Protein AF-0000000068520105 (afdb_homodimer)

Sequence (766 aa):
MANDGDANRNVAIIFGVTGLVGRELARRLLLEPSSSNWKVYGIARNIVLDESLPNYPSYHFISCNLLNPLETQKKLSCLHDVTHVFWVTWASQFPLETQESCEINKVMMSNALSSLFPNAKNLKHVSLQTGTKHYISLQGPFDNTNNNKKFYYYHEEFPRICKCFNFYYTLEDLLMEKLNGTKVSWSVHRPGLLLGSSIRSFYNFMGSLCVYGAICKHLNLPFVFGGTKKCWEENYIDGSDARLVADQHIWAATKCEGFFTNGGEAFNSINGFSFTWKEMWPIIGKKLGVYVPQEMFVENFLFSRAMAEKQHVWEEIVMENGLVQTSIDNLANWEFLDALFRFPLKLLGSRDKVDRLGFGARYKTLNSILYWIDCMRDEKLIPMANDGDANRNVAIIFGVTGLVGRELARRLLLEPSSSNWKVYGIARNIVLDESLPNYPSYHFISCNLLNPLETQKKLSCLHDVTHVFWVTWASQFPLETQESCEINKVMMSNALSSLFPNAKNLKHVSLQTGTKHYISLQGPFDNTNNNKKFYYYHEEFPRICKCFNFYYTLEDLLMEKLNGTKVSWSVHRPGLLLGSSIRSFYNFMGSLCVYGAICKHLNLPFVFGGTKKCWEENYIDGSDARLVADQHIWAATKCEGFFTNGGEAFNSINGFSFTWKEMWPIIGKKLGVYVPQEMFVENFLFSRAMAEKQHVWEEIVMENGLVQTSIDNLANWEFLDALFRFPLKLLGSRDKVDRLGFGARYKTLNSILYWIDCMRDEKLIP

Solvent-accessible surface area (backbone atoms only — not comparable to full-atom values): 41203 Å² total; per-residue (Å²): 127,83,70,73,82,65,75,80,44,48,19,38,36,29,38,25,25,58,23,42,39,20,40,39,36,54,48,50,43,64,66,39,70,98,29,79,47,44,35,38,38,33,30,31,64,63,84,65,80,70,66,74,60,72,74,34,88,48,48,42,78,42,72,44,53,42,78,38,55,69,60,25,33,66,67,35,43,72,45,50,67,38,22,34,39,37,40,51,60,78,62,92,40,86,65,63,64,29,66,65,26,26,49,53,37,38,48,28,51,48,32,47,50,67,24,26,55,85,35,19,78,60,46,49,28,40,35,37,52,62,30,53,64,58,69,56,69,90,83,47,84,70,61,56,63,84,45,82,66,67,93,69,55,47,48,78,80,61,67,72,61,82,96,57,49,46,38,56,57,47,47,53,51,49,50,50,59,72,42,59,96,52,88,45,28,39,37,36,35,23,31,47,50,58,38,43,64,44,68,68,31,76,85,30,50,46,36,26,52,50,51,52,37,49,52,21,40,75,69,70,37,69,51,61,48,39,30,38,72,61,46,34,69,33,67,35,64,33,38,11,41,19,62,54,45,25,50,49,52,51,44,55,65,71,70,35,71,88,68,42,54,96,47,30,49,68,40,57,30,52,27,63,48,64,56,31,49,61,75,41,48,62,59,52,28,56,73,65,66,26,53,58,49,90,74,32,73,37,71,88,45,45,50,49,65,73,54,51,89,40,60,66,58,49,52,50,52,32,62,75,61,68,32,57,93,66,61,63,76,40,32,33,37,40,62,55,50,39,47,62,31,48,54,89,62,73,51,39,67,36,52,57,69,49,39,28,73,61,58,76,81,68,44,56,54,66,58,46,52,55,50,40,52,52,49,31,35,75,67,23,69,43,128,126,82,70,73,82,62,75,79,46,50,18,38,35,30,39,25,26,58,22,42,40,21,40,39,37,54,47,50,42,66,65,38,70,98,29,78,49,43,36,35,38,32,30,30,64,63,84,65,80,69,66,75,59,72,73,37,88,48,48,42,79,43,74,45,55,43,80,38,55,67,60,25,33,66,66,35,43,72,46,49,68,37,22,33,40,37,40,50,60,79,62,92,42,86,66,63,65,29,67,66,26,27,49,53,36,40,48,26,50,48,31,45,49,67,23,26,54,85,35,19,78,62,45,47,27,40,34,38,53,60,32,53,64,58,70,56,72,91,82,45,86,70,63,57,65,83,44,81,63,67,94,68,54,48,47,78,81,61,67,73,62,83,96,58,49,47,39,56,57,46,47,52,52,49,51,51,59,72,41,57,96,54,88,45,28,39,36,36,36,22,30,47,49,58,40,44,65,46,68,68,30,74,87,30,52,44,36,25,53,51,51,52,38,50,52,22,42,76,69,70,38,70,52,60,47,40,30,38,70,60,48,35,70,33,65,35,64,33,38,11,42,19,62,52,45,23,50,48,52,53,43,55,66,71,70,36,72,88,69,43,55,97,48,30,48,68,39,58,32,53,27,66,46,67,58,30,50,62,76,42,47,61,58,51,27,57,72,65,67,26,52,60,51,92,75,32,73,38,71,86,45,45,49,50,65,73,56,50,89,38,59,64,58,49,51,50,51,32,61,77,63,68,31,57,93,65,61,62,76,39,32,33,40,39,62,55,50,40,48,60,30,48,57,89,62,74,52,39,66,34,51,56,70,50,38,28,74,64,58,76,81,67,42,56,54,64,58,47,52,56,50,40,52,51,50,33,35,75,67,24,69,44,126

Foldseek 3Di:
DPPPVLLPAAEEEEEPLQDFLNVLLLCCCQPPPVNVGYAYEYEEQDDDPPPPNVVGPSYHYDHADLLDLVRLLVGQLPDQAHAEYHYDDADDDPPQWDPVRQVSRLSSVCSNCVNHVVRHPNHAEYEAEDALCQQDDPVDVPCCVVVPDDDDAAEQPRDGDPPIRHNVVSVVVSVCVSCPPHLHAYEYEHEKAEAGDHLADQLHPLLALLLLLQLCALVVHAQADEAAPPLQPFQQIFYAYSNQRSVVRVCQRPPCCVPDDPRYYYAYRGQPDTDGCNVLVVVLSVLSVHHHDPNRYDHPDAQCVVCPPCQVVVVVQCVVQVADDDGSSSRHDRVSSHCVRHPPGRSHHDRVVVVVSPSDDHDDNSVSSSVNSVVCVVNRVHD/DPPPVLLVAAEEEEEPLQDFLNVLLLCCCQPPPVNVGYAYEYEEQDDDPPPPRVVGPSYHYDHADLLDLVRLLVGQLPDQAHAEYHYDDADDDPPQWDPVRLVSRLSSVCSNCVNHVVRHPNHAEYEAEDALCQQDDPVDVPCCVVVPDPDDAAEQPRDGDPPIRHNVVSVVVSVCVSCPPHLHAYEYEHEKAEAGDHLADQLHPLLALLLLLQLCALVVHAQADEADPPLQPFQQIFYAYSNQRSVVRVCQRPPCCVPADPRYYYAYRGQPDTDGCNVLVVVLSVLSVHHHDPNRYDHPDAQCVVCPPCQVVSVVQCVVQVADDDGSSSRHDRVSSHCVRHPPGRSHHDRVVVVVSPSDDHDDNSVSSSVNSVVCVVNRVHD

InterPro domains:
  IPR036291 NAD(P)-binding domain superfamily [SSF51735] (10-306)
  IPR055222 PRISE-like, Rossmann-fold domain [PF22917] (72-325)
  IPR055222 PRISE-like, Rossmann-fold domain [cd08948] (11-322)

pLDDT: mean 89.24, std 14.13, range [23.12, 98.88]

Structure (mmCIF, N/CA/C/O backbone):
data_AF-0000000068520105-model_v1
#
loop_
_entity.id
_entity.type
_entity.pdbx_description
1 polymer 'PRISE-like Rossmann-fold domain-containing protein'
#
loop_
_atom_site.group_PDB
_atom_site.id
_atom_site.type_symbol
_atom_site.label_atom_id
_atom_site.label_alt_id
_atom_site.label_comp_id
_atom_site.label_asym_id
_atom_site.label_entity_id
_atom_site.label_seq_id
_atom_site.pdbx_PDB_ins_code
_atom_site.Cartn_x
_atom_site.Cartn_y
_atom_site.Cartn_z
_atom_site.occupancy
_atom_site.B_iso_or_equiv
_atom_site.auth_seq_id
_atom_site.auth_comp_id
_atom_site.auth_asym_id
_atom_site.auth_atom_id
_atom_site.pdbx_PDB_model_num
ATOM 1 N N . MET A 1 1 ? -39.062 31.906 0.245 1 23.12 1 MET A N 1
ATOM 2 C CA . MET A 1 1 ? -39.031 30.516 -0.202 1 23.12 1 MET A CA 1
ATOM 3 C C . MET A 1 1 ? -37.625 30.078 -0.513 1 23.12 1 MET A C 1
ATOM 5 O O . MET A 1 1 ? -36.969 30.641 -1.392 1 23.12 1 MET A O 1
ATOM 9 N N . ALA A 1 2 ? -36.812 29.609 0.504 1 31.27 2 ALA A N 1
ATOM 10 C CA . ALA A 1 2 ? -35.375 29.359 0.329 1 31.27 2 ALA A CA 1
ATOM 11 C C . ALA A 1 2 ? -35.125 28.5 -0.914 1 31.27 2 ALA A C 1
ATOM 13 O O . ALA A 1 2 ? -35.812 27.516 -1.151 1 31.27 2 ALA A O 1
ATOM 14 N N . ASN A 1 3 ? -34.688 29.078 -1.977 1 33.5 3 ASN A N 1
ATOM 15 C CA . ASN A 1 3 ? -34.5 28.422 -3.26 1 33.5 3 ASN A CA 1
ATOM 16 C C . ASN A 1 3 ? -33.938 27 -3.08 1 33.5 3 ASN A C 1
ATOM 18 O O . ASN A 1 3 ? -33 26.781 -2.318 1 33.5 3 ASN A O 1
ATOM 22 N N . ASP A 1 4 ? -34.531 25.891 -3.33 1 39.78 4 ASP A N 1
ATOM 23 C CA . ASP A 1 4 ? -34.5 24.438 -3.246 1 39.78 4 ASP A CA 1
ATOM 24 C C . ASP A 1 4 ? -33.156 23.875 -3.732 1 39.78 4 ASP A C 1
ATOM 26 O O . ASP A 1 4 ? -32.875 22.688 -3.598 1 39.78 4 ASP A O 1
ATOM 30 N N . GLY A 1 5 ? -32.531 24.5 -4.68 1 43.16 5 GLY A N 1
ATOM 31 C CA . GLY A 1 5 ? -31.281 24.125 -5.305 1 43.16 5 GLY A CA 1
ATOM 32 C C . GLY A 1 5 ? -30.125 24.031 -4.32 1 43.16 5 GLY A C 1
ATOM 33 O O . GLY A 1 5 ? -29.016 23.641 -4.688 1 43.16 5 GLY A O 1
ATOM 34 N N . ASP A 1 6 ? -30.109 24.828 -3.271 1 49.22 6 ASP A N 1
ATOM 35 C CA . ASP A 1 6 ? -29.109 24.969 -2.207 1 49.22 6 ASP A CA 1
ATOM 36 C C . ASP A 1 6 ? -29.125 23.75 -1.287 1 49.22 6 ASP A C 1
ATOM 38 O O . ASP A 1 6 ? -28.266 23.609 -0.425 1 49.22 6 ASP A O 1
ATOM 42 N N . ALA A 1 7 ? -30.25 22.984 -1.251 1 50.75 7 ALA A N 1
ATOM 43 C CA . ALA A 1 7 ? -30.453 21.875 -0.327 1 50.75 7 ALA A CA 1
ATOM 44 C C . ALA A 1 7 ? -29.469 20.734 -0.63 1 50.75 7 ALA A C 1
ATOM 46 O O . ALA A 1 7 ? -29.156 19.938 0.251 1 50.75 7 ALA A O 1
ATOM 47 N N . ASN A 1 8 ? -28.922 20.734 -1.737 1 64.88 8 ASN A N 1
ATOM 48 C CA . ASN A 1 8 ? -28.141 19.562 -2.117 1 64.88 8 ASN A CA 1
ATOM 49 C C . ASN A 1 8 ? -26.641 19.875 -2.158 1 64.88 8 ASN A C 1
ATOM 51 O O . ASN A 1 8 ? -25.844 19.047 -2.605 1 64.88 8 ASN A O 1
ATOM 55 N N . ARG A 1 9 ? -26.328 21.062 -1.483 1 84.94 9 ARG A N 1
ATOM 56 C CA . ARG A 1 9 ? -24.938 21.5 -1.538 1 84.94 9 ARG A CA 1
ATOM 57 C C . ARG A 1 9 ? -24.172 21.078 -0.29 1 84.94 9 ARG A C 1
ATOM 59 O O . ARG A 1 9 ? -24.703 21.141 0.821 1 84.94 9 ARG A O 1
ATOM 66 N N . ASN A 1 10 ? -22.984 20.531 -0.482 1 92.31 10 ASN A N 1
ATOM 67 C CA . ASN A 1 10 ? -22.109 20.266 0.649 1 92.31 10 ASN A CA 1
ATOM 68 C C . ASN A 1 10 ? -21.5 21.547 1.22 1 92.31 10 ASN A C 1
ATOM 70 O O . ASN A 1 10 ? -21.078 22.422 0.468 1 92.31 10 ASN A O 1
ATOM 74 N N . VAL A 1 11 ? -21.625 21.75 2.506 1 95.75 11 VAL A N 1
ATOM 75 C CA . VAL A 1 11 ? -21.078 22.906 3.197 1 95.75 11 VAL A CA 1
ATOM 76 C C . VAL A 1 11 ? -20.016 22.469 4.203 1 95.75 11 VAL A C 1
ATOM 78 O O . VAL A 1 11 ? -20.328 21.766 5.172 1 95.75 11 VAL A O 1
ATOM 81 N N . ALA A 1 12 ? -18.797 22.938 3.986 1 97.12 12 ALA A N 1
ATOM 82 C CA . ALA A 1 12 ? -17.688 22.547 4.84 1 97.12 12 ALA A CA 1
ATOM 83 C C . ALA A 1 12 ? -17.312 23.656 5.812 1 97.12 12 ALA A C 1
ATOM 85 O O . ALA A 1 12 ? -17.328 24.844 5.449 1 97.12 12 ALA A O 1
ATOM 86 N N . ILE A 1 13 ? -17.016 23.328 7.012 1 98.25 13 ILE A N 1
ATOM 87 C CA . ILE A 1 13 ? -16.328 24.219 7.938 1 98.25 13 ILE A CA 1
ATOM 88 C C . ILE A 1 13 ? -14.945 23.656 8.273 1 98.25 13 ILE A C 1
ATOM 90 O O . ILE A 1 13 ? -14.828 22.484 8.625 1 98.25 13 ILE A O 1
ATOM 94 N N . ILE A 1 14 ? -13.945 24.438 8.07 1 97.94 14 ILE A N 1
ATOM 95 C CA . ILE A 1 14 ? -12.57 24.016 8.312 1 97.94 14 ILE A CA 1
ATOM 96 C C . ILE A 1 14 ? -12.016 24.766 9.523 1 97.94 14 ILE A C 1
ATOM 98 O O . ILE A 1 14 ? -11.836 25.984 9.484 1 97.94 14 ILE A O 1
ATOM 102 N N . PHE A 1 15 ? -11.805 24.062 10.617 1 98.25 15 PHE A N 1
ATOM 103 C CA . PHE A 1 15 ? -11.094 24.641 11.75 1 98.25 15 PHE A CA 1
ATOM 104 C C . PHE A 1 15 ? -9.586 24.547 11.555 1 98.25 15 PHE A C 1
ATOM 106 O O . PHE A 1 15 ? -9.039 23.453 11.438 1 98.25 15 PHE A O 1
ATOM 113 N N . GLY A 1 16 ? -8.859 25.641 11.539 1 95.25 16 GLY A N 1
ATOM 114 C CA . GLY A 1 16 ? -7.449 25.703 11.203 1 95.25 16 GLY A CA 1
ATOM 115 C C . GLY A 1 16 ? -7.195 25.906 9.719 1 95.25 16 GLY A C 1
ATOM 116 O O . GLY A 1 16 ? -6.324 25.25 9.141 1 95.25 16 GLY A O 1
ATOM 117 N N . VAL A 1 17 ? -7.93 26.797 9.078 1 94.25 17 VAL A N 1
ATOM 118 C CA . VAL A 1 17 ? -7.938 26.938 7.625 1 94.25 17 VAL A CA 1
ATOM 119 C C . VAL A 1 17 ? -6.621 27.547 7.156 1 94.25 17 VAL A C 1
ATOM 121 O O . VAL A 1 17 ? -6.234 27.391 5.992 1 94.25 17 VAL A O 1
ATOM 124 N N . THR A 1 18 ? -5.891 28.156 8.047 1 90.81 18 THR A N 1
ATOM 125 C CA . THR A 1 18 ? -4.676 28.844 7.641 1 90.81 18 THR A CA 1
ATOM 126 C C . THR A 1 18 ? -3.449 27.969 7.859 1 90.81 18 THR A C 1
ATOM 128 O O . THR A 1 18 ? -2.326 28.359 7.539 1 90.81 18 THR A O 1
ATOM 131 N N . GLY A 1 19 ? -3.635 26.797 8.406 1 92 19 GLY A N 1
ATOM 132 C CA . GLY A 1 19 ? -2.539 25.875 8.648 1 92 19 GLY A CA 1
ATOM 133 C C . GLY A 1 19 ? -2.125 25.109 7.406 1 92 19 GLY A C 1
ATOM 134 O O . GLY A 1 19 ? -2.619 25.375 6.309 1 92 19 GLY A O 1
ATOM 135 N N . LEU A 1 20 ? -1.262 24.188 7.613 1 93.69 20 LEU A N 1
ATOM 136 C CA . LEU A 1 20 ? -0.672 23.406 6.523 1 93.69 20 LEU A CA 1
ATOM 137 C C . LEU A 1 20 ? -1.744 22.641 5.762 1 93.69 20 LEU A C 1
ATOM 139 O O . LEU A 1 20 ? -1.858 22.766 4.539 1 93.69 20 LEU A O 1
ATOM 143 N N . VAL A 1 21 ? -2.537 21.891 6.477 1 96.38 21 VAL A N 1
ATOM 144 C CA . VAL A 1 21 ? -3.545 21.047 5.844 1 96.38 21 VAL A CA 1
ATOM 145 C C . VAL A 1 21 ? -4.805 21.859 5.566 1 96.38 21 VAL A C 1
ATOM 147 O O . VAL A 1 21 ? -5.477 21.656 4.555 1 96.38 21 VAL A O 1
ATOM 150 N N . GLY A 1 22 ? -5.109 22.828 6.453 1 95.56 22 GLY A N 1
ATOM 151 C CA . GLY A 1 22 ? -6.297 23.656 6.289 1 95.56 22 GLY A CA 1
ATOM 152 C C . GLY A 1 22 ? -6.32 24.406 4.973 1 95.56 22 GLY A C 1
ATOM 153 O O . GLY A 1 22 ? -7.344 24.438 4.285 1 95.56 22 GLY A O 1
ATOM 154 N N . ARG A 1 23 ? -5.266 24.953 4.621 1 92.31 23 ARG A N 1
ATOM 155 C CA . ARG A 1 23 ? -5.172 25.688 3.367 1 92.31 23 ARG A CA 1
ATOM 156 C C . ARG A 1 23 ? -5.43 24.781 2.172 1 92.31 23 ARG A C 1
ATOM 158 O O . ARG A 1 23 ? -6.109 25.172 1.222 1 92.31 23 ARG A O 1
ATOM 165 N N . GLU A 1 24 ? -4.875 23.609 2.234 1 94.38 24 GLU A N 1
ATOM 166 C CA . GLU A 1 24 ? -5.047 22.672 1.139 1 94.38 24 GLU A CA 1
ATOM 167 C C . GLU A 1 24 ? -6.484 22.156 1.066 1 94.38 24 GLU A C 1
ATOM 169 O O . GLU A 1 24 ? -7.016 21.938 -0.023 1 94.38 24 GLU A O 1
ATOM 174 N N . LEU A 1 25 ? -7.094 21.984 2.215 1 95.81 25 LEU A N 1
ATOM 175 C CA . LEU A 1 25 ? -8.5 21.609 2.24 1 95.81 25 LEU A CA 1
ATOM 176 C C . LEU A 1 25 ? -9.352 22.656 1.533 1 95.81 25 LEU A C 1
ATOM 178 O O . LEU A 1 25 ? -10.164 22.328 0.662 1 95.81 25 LEU A O 1
ATOM 182 N N . ALA A 1 26 ? -9.125 23.875 1.923 1 93.25 26 ALA A N 1
ATOM 183 C CA . ALA A 1 26 ? -9.891 24.969 1.321 1 93.25 26 ALA A CA 1
ATOM 184 C C . ALA A 1 26 ? -9.688 25.016 -0.19 1 93.25 26 ALA A C 1
ATOM 186 O O . ALA A 1 26 ? -10.648 25.125 -0.951 1 93.25 26 ALA A O 1
ATOM 187 N N . ARG A 1 27 ? -8.477 24.906 -0.632 1 90.94 27 ARG A N 1
ATOM 188 C CA . ARG A 1 27 ? -8.156 24.953 -2.055 1 90.94 27 ARG A CA 1
ATOM 189 C C . ARG A 1 27 ? -8.836 23.812 -2.807 1 90.94 27 ARG A C 1
ATOM 191 O O . ARG A 1 27 ? -9.438 24.031 -3.861 1 90.94 27 ARG A O 1
ATOM 198 N N . ARG A 1 28 ? -8.805 22.641 -2.287 1 92.19 28 ARG A N 1
ATOM 199 C CA . ARG A 1 28 ? -9.344 21.453 -2.955 1 92.19 28 ARG A CA 1
ATOM 200 C C . ARG A 1 28 ? -10.867 21.5 -2.994 1 92.19 28 ARG A C 1
ATOM 202 O O . ARG A 1 28 ? -11.477 21.078 -3.979 1 92.19 28 ARG A O 1
ATOM 209 N N . LEU A 1 29 ? -11.43 21.984 -1.971 1 92.81 29 LEU A N 1
ATOM 210 C CA . LEU A 1 29 ? -12.883 22.016 -1.893 1 92.81 29 LEU A CA 1
ATOM 211 C C . LEU A 1 29 ? -13.445 23.125 -2.793 1 92.81 29 LEU A C 1
ATOM 213 O O . LEU A 1 29 ? -14.562 23 -3.303 1 92.81 29 LEU A O 1
ATOM 217 N N . LEU A 1 30 ? -12.68 24.156 -3.035 1 89.06 30 LEU A N 1
ATOM 218 C CA . LEU A 1 30 ? -13.18 25.297 -3.783 1 89.06 30 LEU A CA 1
ATOM 219 C C . LEU A 1 30 ? -12.758 25.219 -5.246 1 89.06 30 LEU A C 1
ATOM 221 O O . LEU A 1 30 ? -13.5 25.656 -6.137 1 89.06 30 LEU A O 1
ATOM 225 N N . LEU A 1 31 ? -11.609 24.688 -5.57 1 80.88 31 LEU A N 1
ATOM 226 C CA . LEU A 1 31 ? -11.047 24.797 -6.91 1 80.88 31 LEU A CA 1
ATOM 227 C C . LEU A 1 31 ? -11.328 23.531 -7.719 1 80.88 31 LEU A C 1
ATOM 229 O O . LEU A 1 31 ? -11.359 23.578 -8.953 1 80.88 31 LEU A O 1
ATOM 233 N N . GLU A 1 32 ? -11.453 22.391 -7.129 1 71.31 32 GLU A N 1
ATOM 234 C CA . GLU A 1 32 ? -11.625 21.172 -7.922 1 71.31 32 GLU A CA 1
ATOM 235 C C . GLU A 1 32 ? -13.023 21.094 -8.523 1 71.31 32 GLU A C 1
ATOM 237 O O . GLU A 1 32 ? -14.008 21.406 -7.848 1 71.31 32 GLU A O 1
ATOM 242 N N . PRO A 1 33 ? -13.07 20.906 -9.891 1 57.06 33 PRO A N 1
ATOM 243 C CA . PRO A 1 33 ? -14.32 20.953 -10.648 1 57.06 33 PRO A CA 1
ATOM 244 C C . PRO A 1 33 ? -15.391 20.031 -10.078 1 57.06 33 PRO A C 1
ATOM 246 O O . PRO A 1 33 ? -16.578 20.359 -10.109 1 57.06 33 PRO A O 1
ATOM 249 N N . SER A 1 34 ? -14.953 18.812 -9.914 1 53.62 34 SER A N 1
ATOM 250 C CA . SER A 1 34 ? -15.938 17.875 -9.398 1 53.62 34 SER A CA 1
ATOM 251 C C . SER A 1 34 ? -16.594 18.391 -8.133 1 53.62 34 SER A C 1
ATOM 253 O O . SER A 1 34 ? -17.594 17.828 -7.664 1 53.62 34 SER A O 1
ATOM 255 N N . SER A 1 35 ? -15.984 19.578 -7.664 1 55.56 35 SER A N 1
ATOM 256 C CA . SER A 1 35 ? -16.359 20.188 -6.391 1 55.56 35 SER A CA 1
ATOM 257 C C . SER A 1 35 ? -17.438 21.266 -6.578 1 55.56 35 SER A C 1
ATOM 259 O O . SER A 1 35 ? -17.641 22.094 -5.695 1 55.56 35 SER A O 1
ATOM 261 N N . SER A 1 36 ? -17.938 21.406 -7.668 1 57.41 36 SER A N 1
ATOM 262 C CA . SER A 1 36 ? -18.781 22.547 -8.016 1 57.41 36 SER A CA 1
ATOM 263 C C . SER A 1 36 ? -19.875 22.766 -6.977 1 57.41 36 SER A C 1
ATOM 265 O O . SER A 1 36 ? -20.484 23.828 -6.922 1 57.41 36 SER A O 1
ATOM 267 N N . ASN A 1 37 ? -19.734 22.031 -5.945 1 76.06 37 ASN A N 1
ATOM 268 C CA . ASN A 1 37 ? -20.938 22.234 -5.137 1 76.06 37 ASN A CA 1
ATOM 269 C C . ASN A 1 37 ? -20.594 22.406 -3.66 1 76.06 37 ASN A C 1
ATOM 271 O O . ASN A 1 37 ? -21.344 21.969 -2.789 1 76.06 37 ASN A O 1
ATOM 275 N N . TRP A 1 38 ? -19.297 23.109 -3.346 1 90.44 38 TRP A N 1
ATOM 276 C CA . TRP A 1 38 ? -19.016 23.234 -1.921 1 90.44 38 TRP A CA 1
ATOM 277 C C . TRP A 1 38 ? -19.078 24.703 -1.492 1 90.44 38 TRP A C 1
ATOM 279 O O . TRP A 1 38 ? -18.609 25.594 -2.217 1 90.44 38 TRP A O 1
ATOM 289 N N . LYS A 1 39 ? -19.672 25.031 -0.465 1 93.06 39 LYS A N 1
ATOM 290 C CA . LYS A 1 39 ? -19.484 26.234 0.341 1 93.06 39 LYS A CA 1
ATOM 291 C C . LYS A 1 39 ? -18.516 25.969 1.498 1 93.06 39 LYS A C 1
ATOM 293 O O . LYS A 1 39 ? -18.578 24.922 2.133 1 93.06 39 LYS A O 1
ATOM 298 N N . VAL A 1 40 ? -17.594 26.984 1.74 1 95.25 40 VAL A N 1
ATOM 299 C CA . VAL A 1 40 ? -16.578 26.719 2.742 1 95.25 40 VAL A CA 1
ATOM 300 C C . VAL A 1 40 ? -16.531 27.844 3.764 1 95.25 40 VAL A C 1
ATOM 302 O O . VAL A 1 40 ? -16.438 29.016 3.396 1 95.25 40 VAL A O 1
ATOM 305 N N . TYR A 1 41 ? -16.703 27.5 5.055 1 95.81 41 TYR A N 1
ATOM 306 C CA . TYR A 1 41 ? -16.359 28.391 6.164 1 95.81 41 TYR A CA 1
ATOM 307 C C . TYR A 1 41 ? -14.961 28.078 6.68 1 95.81 41 TYR A C 1
ATOM 309 O O . TYR A 1 41 ? -14.672 26.953 7.098 1 95.81 41 TYR A O 1
ATOM 317 N N . GLY A 1 42 ? -14.078 29.047 6.609 1 95.5 42 GLY A N 1
ATOM 318 C CA . GLY A 1 42 ? -12.75 28.906 7.176 1 95.5 42 GLY A CA 1
ATOM 319 C C . GLY A 1 42 ? -12.586 29.609 8.508 1 95.5 42 GLY A C 1
ATOM 320 O O . GLY A 1 42 ? -12.805 30.812 8.609 1 95.5 42 GLY A O 1
ATOM 321 N N . ILE A 1 43 ? -12.211 28.828 9.539 1 96.25 43 ILE A N 1
ATOM 322 C CA . ILE A 1 43 ? -12.086 29.375 10.883 1 96.25 43 ILE A CA 1
ATOM 323 C C . ILE A 1 43 ? -10.617 29.453 11.273 1 96.25 43 ILE A C 1
ATOM 325 O O . ILE A 1 43 ? -9.875 28.484 11.125 1 96.25 43 ILE A O 1
ATOM 329 N N . ALA A 1 44 ? -10.156 30.547 11.703 1 93.75 44 ALA A N 1
ATOM 330 C CA . ALA A 1 44 ? -8.852 30.781 12.312 1 93.75 44 ALA A CA 1
ATOM 331 C C . ALA A 1 44 ? -8.852 32.062 13.133 1 93.75 44 ALA A C 1
ATOM 333 O O . ALA A 1 44 ? -9.789 32.844 13.055 1 93.75 44 ALA A O 1
ATOM 334 N N . ARG A 1 45 ? -7.867 32.25 13.969 1 89.19 45 ARG A N 1
ATOM 335 C CA . ARG A 1 45 ? -7.793 33.469 14.758 1 89.19 45 ARG A CA 1
ATOM 336 C C . ARG A 1 45 ? -7.402 34.656 13.891 1 89.19 45 ARG A C 1
ATOM 338 O O . ARG A 1 45 ? -8.008 35.719 13.984 1 89.19 45 ARG A O 1
ATOM 345 N N . ASN A 1 46 ? -6.379 34.375 13.109 1 79.44 46 ASN A N 1
ATOM 346 C CA . ASN A 1 46 ? -5.84 35.438 12.281 1 79.44 46 ASN A CA 1
ATOM 347 C C . ASN A 1 46 ? -6.008 35.125 10.797 1 79.44 46 ASN A C 1
ATOM 349 O O . ASN A 1 46 ? -5.887 34 10.375 1 79.44 46 ASN A O 1
ATOM 353 N N . ILE A 1 47 ? -6.488 36.188 10.148 1 67.19 47 ILE A N 1
ATOM 354 C CA . ILE A 1 47 ? -6.613 36.062 8.703 1 67.19 47 ILE A CA 1
ATOM 355 C C . ILE A 1 47 ? -5.227 36 8.07 1 67.19 47 ILE A C 1
ATOM 357 O O . ILE A 1 47 ? -4.293 36.656 8.547 1 67.19 47 ILE A O 1
ATOM 361 N N . VAL A 1 48 ? -4.906 34.938 7.375 1 62.5 48 VAL A N 1
ATOM 362 C CA . VAL A 1 48 ? -3.67 35 6.605 1 62.5 48 VAL A CA 1
ATOM 363 C C . VAL A 1 48 ? -3.934 35.719 5.281 1 62.5 48 VAL A C 1
ATOM 365 O O . VAL A 1 48 ? -4.988 35.531 4.668 1 62.5 48 VAL A O 1
ATOM 368 N N . LEU A 1 49 ? -3.301 36.781 5.066 1 50.06 49 LEU A N 1
ATOM 369 C CA . LEU A 1 49 ? -3.375 37.656 3.912 1 50.06 49 LEU A CA 1
ATOM 370 C C . LEU A 1 49 ? -3.332 36.875 2.611 1 50.06 49 LEU A C 1
ATOM 372 O O . LEU A 1 49 ? -3.248 37.438 1.526 1 50.06 49 LEU A O 1
ATOM 376 N N . ASP A 1 50 ? -3.102 35.594 2.619 1 53.5 50 ASP A N 1
ATOM 377 C CA . ASP A 1 50 ? -2.971 35.062 1.27 1 53.5 50 ASP A CA 1
ATOM 378 C C . ASP A 1 50 ? -4.262 35.25 0.474 1 53.5 50 ASP A C 1
ATOM 380 O O . ASP A 1 50 ? -5.34 34.875 0.926 1 53.5 50 ASP A O 1
ATOM 384 N N . GLU A 1 51 ? -4.281 36.188 -0.416 1 52.34 51 GLU A N 1
ATOM 385 C CA . GLU A 1 51 ? -5.23 36.75 -1.377 1 52.34 51 GLU A CA 1
ATOM 386 C C . GLU A 1 51 ? -5.895 35.656 -2.197 1 52.34 51 GLU A C 1
ATOM 388 O O . GLU A 1 51 ? -6.816 35.906 -2.973 1 52.34 51 GLU A O 1
ATOM 393 N N . SER A 1 52 ? -5.398 34.5 -2.201 1 54.97 52 SER A N 1
ATOM 394 C CA . SER A 1 52 ? -5.895 33.719 -3.318 1 54.97 52 SER A CA 1
ATOM 395 C C . SER A 1 52 ? -7.309 33.219 -3.053 1 54.97 52 SER A C 1
ATOM 397 O O . SER A 1 52 ? -8.148 33.219 -3.953 1 54.97 52 SER A O 1
ATOM 399 N N . LEU A 1 53 ? -7.645 32.875 -1.779 1 61.16 53 LEU A N 1
ATOM 400 C CA . LEU A 1 53 ? -8.914 32.188 -1.546 1 61.16 53 LEU A CA 1
ATOM 401 C C . LEU A 1 53 ? -10.055 33.219 -1.42 1 61.16 53 LEU A C 1
ATOM 403 O O . LEU A 1 53 ? -11.18 32.938 -1.843 1 61.16 53 LEU A O 1
ATOM 407 N N . PRO A 1 54 ? -9.672 34.5 -0.971 1 56.28 54 PRO A N 1
ATOM 408 C CA . PRO A 1 54 ? -10.758 35.406 -0.596 1 56.28 54 PRO A CA 1
ATOM 409 C C . PRO A 1 54 ? -11.625 35.812 -1.785 1 56.28 54 PRO A C 1
ATOM 411 O O . PRO A 1 54 ? -12.773 36.219 -1.604 1 56.28 54 PRO A O 1
ATOM 414 N N . ASN A 1 55 ? -11.133 35.375 -2.938 1 64.56 55 ASN A N 1
ATOM 415 C CA . ASN A 1 55 ? -11.961 35.906 -4.016 1 64.56 55 ASN A CA 1
ATOM 416 C C . ASN A 1 55 ? -12.977 34.906 -4.512 1 64.56 55 ASN A C 1
ATOM 418 O O . ASN A 1 55 ? -13.734 35.156 -5.445 1 64.56 55 ASN A O 1
ATOM 422 N N . TYR A 1 56 ? -13.047 33.875 -3.688 1 76.44 56 TYR A N 1
ATOM 423 C CA . TYR A 1 56 ? -14.055 32.906 -4.098 1 76.44 56 TYR A CA 1
ATOM 424 C C . TYR A 1 56 ? -15.375 33.156 -3.379 1 76.44 56 TYR A C 1
ATOM 426 O O . TYR A 1 56 ? -15.414 33.25 -2.15 1 76.44 56 TYR A O 1
ATOM 434 N N . PRO A 1 57 ? -16.438 33.375 -4.086 1 80.38 57 PRO A N 1
ATOM 435 C CA . PRO A 1 57 ? -17.719 33.688 -3.473 1 80.38 57 PRO A CA 1
ATOM 436 C C . PRO A 1 57 ? -18.188 32.625 -2.49 1 80.38 57 PRO A C 1
ATOM 438 O O . PRO A 1 57 ? -18.938 32.906 -1.559 1 80.38 57 PRO A O 1
ATOM 441 N N . SER A 1 58 ? -17.766 31.453 -2.678 1 88.25 58 SER A N 1
ATOM 442 C CA . SER A 1 58 ? -18.234 30.359 -1.842 1 88.25 58 SER A CA 1
ATOM 443 C C . SER A 1 58 ? -17.328 30.172 -0.622 1 88.25 58 SER A C 1
ATOM 445 O O . SER A 1 58 ? -17.516 29.234 0.156 1 88.25 58 SER A O 1
ATOM 447 N N . TYR A 1 59 ? -16.406 31.047 -0.43 1 91.44 59 TYR A N 1
ATOM 448 C CA . TYR A 1 59 ? -15.508 30.984 0.72 1 91.44 59 TYR A CA 1
ATOM 449 C C . TYR A 1 59 ? -15.82 32.094 1.718 1 91.44 59 TYR A C 1
ATOM 451 O O . TYR A 1 59 ? -15.922 33.25 1.345 1 91.44 59 TYR A O 1
ATOM 459 N N . HIS A 1 60 ? -16.031 31.75 2.98 1 92.12 60 HIS A N 1
ATOM 460 C CA . HIS A 1 60 ? -16.312 32.688 4.066 1 92.12 60 HIS A CA 1
ATOM 461 C C . HIS A 1 60 ? -15.336 32.5 5.219 1 92.12 60 HIS A C 1
ATOM 463 O O . HIS A 1 60 ? -15.375 31.484 5.918 1 92.12 60 HIS A O 1
ATOM 469 N N . PHE A 1 61 ? -14.523 33.5 5.395 1 93.38 61 PHE A N 1
ATOM 470 C CA . PHE A 1 61 ? -13.578 33.438 6.508 1 93.38 61 PHE A CA 1
ATOM 471 C C . PHE A 1 61 ? -14.211 34 7.781 1 93.38 61 PHE A C 1
ATOM 473 O O . PHE A 1 61 ? -14.852 35.062 7.766 1 93.38 61 PHE A O 1
ATOM 480 N N . ILE A 1 62 ? -14.086 33.312 8.867 1 94.56 62 ILE A N 1
ATOM 481 C CA . ILE A 1 62 ? -14.57 33.75 10.172 1 94.56 62 ILE A CA 1
ATOM 482 C C . ILE A 1 62 ? -13.422 33.75 11.172 1 94.56 62 ILE A C 1
ATOM 484 O O . ILE A 1 62 ? -12.859 32.688 11.492 1 94.56 62 ILE A O 1
ATOM 488 N N . SER A 1 63 ? -13.023 34.906 11.625 1 94.81 63 SER A N 1
ATOM 489 C CA . SER A 1 63 ? -12.023 35 12.688 1 94.81 63 SER A CA 1
ATOM 490 C C . SER A 1 63 ? -12.625 34.656 14.039 1 94.81 63 SER A C 1
ATOM 492 O O . SER A 1 63 ? -13.617 35.25 14.469 1 94.81 63 SER A O 1
ATOM 494 N N . CYS A 1 64 ? -12.016 33.656 14.703 1 96.5 64 CYS A N 1
ATOM 495 C CA . CYS A 1 64 ? -12.586 33.219 15.961 1 96.5 64 CYS A CA 1
ATOM 496 C C . CYS A 1 64 ? -11.516 32.594 16.859 1 96.5 64 CYS A C 1
ATOM 498 O O . CYS A 1 64 ? -10.734 31.75 16.406 1 96.5 64 CYS A O 1
ATOM 500 N N . ASN A 1 65 ? -11.398 33.062 18.047 1 96.56 65 ASN A N 1
ATOM 501 C CA . ASN A 1 65 ? -10.625 32.375 19.078 1 96.56 65 ASN A CA 1
ATOM 502 C C . ASN A 1 65 ? -11.438 31.266 19.75 1 96.56 65 ASN A C 1
ATOM 504 O O . ASN A 1 65 ? -12.242 31.547 20.641 1 96.56 65 ASN A O 1
ATOM 508 N N . LEU A 1 66 ? -11.172 30.062 19.453 1 97.56 66 LEU A N 1
ATOM 509 C CA . LEU A 1 66 ? -11.984 28.922 19.859 1 97.56 66 LEU A CA 1
ATOM 510 C C . LEU A 1 66 ? -11.812 28.641 21.344 1 97.56 66 LEU A C 1
ATOM 512 O O . LEU A 1 66 ? -12.594 27.891 21.938 1 97.56 66 LEU A O 1
ATOM 516 N N . LEU A 1 67 ? -10.82 29.25 21.953 1 96.88 67 LEU A N 1
ATOM 517 C CA . LEU A 1 67 ? -10.625 29.062 23.375 1 96.88 67 LEU A CA 1
ATOM 518 C C . LEU A 1 67 ? -11.516 30.016 24.172 1 96.88 67 LEU A C 1
ATOM 520 O O . LEU A 1 67 ? -11.672 29.859 25.391 1 96.88 67 LEU A O 1
ATOM 524 N N . ASN A 1 68 ? -12.102 31 23.469 1 97.38 68 ASN A N 1
ATOM 525 C CA . ASN A 1 68 ? -13.102 31.875 24.047 1 97.38 68 ASN A CA 1
ATOM 526 C C . ASN A 1 68 ? -14.516 31.344 23.812 1 97.38 68 ASN A C 1
ATOM 528 O O . ASN A 1 68 ? -15.055 31.469 22.719 1 97.38 68 ASN A O 1
ATOM 532 N N . PRO A 1 69 ? -15.109 30.828 24.859 1 97.5 69 PRO A N 1
ATOM 533 C CA . PRO A 1 69 ? -16.391 30.156 24.672 1 97.5 69 PRO A CA 1
ATOM 534 C C . PRO A 1 69 ? -17.484 31.109 24.188 1 97.5 69 PRO A C 1
ATOM 536 O O . PRO A 1 69 ? -18.328 30.734 23.375 1 97.5 69 PRO A O 1
ATOM 539 N N . LEU A 1 70 ? -17.547 32.344 24.672 1 97.69 70 LEU A N 1
ATOM 540 C CA . LEU A 1 70 ? -18.578 33.312 24.297 1 97.69 70 LEU A CA 1
ATOM 541 C C . LEU A 1 70 ? -18.438 33.688 22.828 1 97.69 70 LEU A C 1
ATOM 543 O O . LEU A 1 70 ? -19.422 33.75 22.094 1 97.69 70 LEU A O 1
ATOM 547 N N . GLU A 1 71 ? -17.219 33.969 22.438 1 97.56 71 GLU A N 1
ATOM 548 C CA . GLU A 1 71 ? -16.969 34.312 21.047 1 97.56 71 GLU A CA 1
ATOM 549 C C . GLU A 1 71 ? -17.297 33.125 20.109 1 97.56 71 GLU A C 1
ATOM 551 O O . GLU A 1 71 ? -17.922 33.344 19.062 1 97.56 71 GLU A O 1
ATOM 556 N N . THR A 1 72 ? -16.875 31.969 20.516 1 98.12 72 THR A N 1
ATOM 557 C CA . THR A 1 72 ? -17.125 30.766 19.719 1 98.12 72 THR A CA 1
ATOM 558 C C . THR A 1 72 ? -18.625 30.531 19.547 1 98.12 72 THR A C 1
ATOM 560 O O . THR A 1 72 ? -19.094 30.281 18.422 1 98.12 72 THR A O 1
ATOM 563 N N . GLN A 1 73 ? -19.359 30.672 20.594 1 97.81 73 GLN A N 1
ATOM 564 C CA . GLN A 1 73 ? -20.812 30.484 20.531 1 97.81 73 GLN A CA 1
ATOM 565 C C . GLN A 1 73 ? -21.453 31.516 19.609 1 97.81 73 GLN A C 1
ATOM 567 O O . GLN A 1 73 ? -22.281 31.172 18.75 1 97.81 73 GLN A O 1
ATOM 572 N N . LYS A 1 74 ? -21.078 32.719 19.734 1 97.5 74 LYS A N 1
ATOM 573 C CA . LYS A 1 74 ? -21.656 33.812 18.953 1 97.5 74 LYS A CA 1
ATOM 574 C C . LYS A 1 74 ? -21.391 33.594 17.469 1 97.5 74 LYS A C 1
ATOM 576 O O . LYS A 1 74 ? -22.281 33.812 16.641 1 97.5 74 LYS A O 1
ATOM 581 N N . LYS A 1 75 ? -20.25 33.188 17.125 1 97.19 75 LYS A N 1
ATOM 582 C CA . LYS A 1 75 ? -19.812 33.156 15.719 1 97.19 75 LYS A CA 1
ATOM 583 C C . LYS A 1 75 ? -20.266 31.859 15.047 1 97.19 75 LYS A C 1
ATOM 585 O O . LYS A 1 75 ? -20.562 31.844 13.852 1 97.19 75 LYS A O 1
ATOM 590 N N . LEU A 1 76 ? -20.281 30.75 15.773 1 97.75 76 LEU A N 1
ATOM 591 C CA . LEU A 1 76 ? -20.516 29.453 15.141 1 97.75 76 LEU A CA 1
ATOM 592 C C . LEU A 1 76 ? -21.984 29.047 15.266 1 97.75 76 LEU A C 1
ATOM 594 O O . LEU A 1 76 ? -22.469 28.234 14.477 1 97.75 76 LEU A O 1
ATOM 598 N N . SER A 1 77 ? -22.734 29.594 16.234 1 95.94 77 SER A N 1
ATOM 599 C CA . SER A 1 77 ? -24.109 29.188 16.469 1 95.94 77 SER A CA 1
ATOM 600 C C . SER A 1 77 ? -25.031 29.641 15.328 1 95.94 77 SER A C 1
ATOM 602 O O . SER A 1 77 ? -26.141 29.125 15.172 1 95.94 77 SER A O 1
ATOM 604 N N . CYS A 1 78 ? -24.609 30.547 14.523 1 95.62 78 CYS A N 1
ATOM 605 C CA . CYS A 1 78 ? -25.422 31.078 13.445 1 95.62 78 CYS A CA 1
ATOM 606 C C . CYS A 1 78 ? -25.25 30.266 12.172 1 95.62 78 CYS A C 1
ATOM 608 O O . CYS A 1 78 ? -25.953 30.5 11.18 1 95.62 78 CYS A O 1
ATOM 610 N N . LEU A 1 79 ? -24.312 29.375 12.117 1 96.75 79 LEU A N 1
ATOM 611 C CA . LEU A 1 79 ? -24.094 28.531 10.953 1 96.75 79 LEU A CA 1
ATOM 612 C C . LEU A 1 79 ? -25.031 27.328 10.961 1 96.75 79 LEU A C 1
ATOM 614 O O . LEU A 1 79 ? -24.797 26.359 11.68 1 96.75 79 LEU A O 1
ATOM 618 N N . HIS A 1 80 ? -26.016 27.359 10.133 1 96.19 80 HIS A N 1
ATOM 619 C CA . HIS A 1 80 ? -27.078 26.359 10.172 1 96.19 80 HIS A CA 1
ATOM 620 C C . HIS A 1 80 ? -26.938 25.375 9.016 1 96.19 80 HIS A C 1
ATOM 622 O O . HIS A 1 80 ? -27.625 24.344 8.992 1 96.19 80 HIS A O 1
ATOM 628 N N . ASP A 1 81 ? -26.062 25.609 8.117 1 96.06 81 ASP A N 1
ATOM 629 C CA . ASP A 1 81 ? -26.062 24.859 6.867 1 96.06 81 ASP A CA 1
ATOM 630 C C . ASP A 1 81 ? -24.859 23.938 6.777 1 96.06 81 ASP A C 1
ATOM 632 O O . ASP A 1 81 ? -24.656 23.266 5.758 1 96.06 81 ASP A O 1
ATOM 636 N N . VAL A 1 82 ? -24.094 23.828 7.852 1 97.38 82 VAL A N 1
ATOM 637 C CA . VAL A 1 82 ? -22.875 23.031 7.812 1 97.38 82 VAL A CA 1
ATOM 638 C C . VAL A 1 82 ? -23.203 21.547 7.668 1 97.38 82 VAL A C 1
ATOM 640 O O . VAL A 1 82 ? -24.047 21.031 8.406 1 97.38 82 VAL A O 1
ATOM 643 N N . THR A 1 83 ? -22.547 20.891 6.688 1 96.56 83 THR A N 1
ATOM 644 C CA . THR A 1 83 ? -22.766 19.469 6.477 1 96.56 83 THR A CA 1
ATOM 645 C C . THR A 1 83 ? -21.516 18.656 6.812 1 96.56 83 THR A C 1
ATOM 647 O O . THR A 1 83 ? -21.594 17.469 7.129 1 96.56 83 THR A O 1
ATOM 650 N N . HIS A 1 84 ? -20.344 19.25 6.719 1 96.94 84 HIS A N 1
ATOM 651 C CA . HIS A 1 84 ? -19.078 18.562 6.934 1 96.94 84 HIS A CA 1
ATOM 652 C C . HIS A 1 84 ? -18.141 19.406 7.797 1 96.94 84 HIS A C 1
ATOM 654 O O . HIS A 1 84 ? -17.953 20.594 7.547 1 96.94 84 HIS A O 1
ATOM 660 N N . VAL A 1 85 ? -17.531 18.781 8.758 1 98.5 85 VAL A N 1
ATOM 661 C CA . VAL A 1 85 ? -16.562 19.438 9.641 1 98.5 85 VAL A CA 1
ATOM 662 C C . VAL A 1 85 ? -15.172 18.859 9.406 1 98.5 85 VAL A C 1
ATOM 664 O O . VAL A 1 85 ? -15 17.641 9.398 1 98.5 85 VAL A O 1
ATOM 667 N N . PHE A 1 86 ? -14.25 19.703 9.18 1 98.81 86 PHE A N 1
ATOM 668 C CA . PHE A 1 86 ? -12.844 19.328 9.109 1 98.81 86 PHE A CA 1
ATOM 669 C C . PHE A 1 86 ? -12.047 19.984 10.227 1 98.81 86 PHE A C 1
ATOM 671 O O . PHE A 1 86 ? -11.875 21.203 10.234 1 98.81 86 PHE A O 1
ATOM 678 N N . TRP A 1 87 ? -11.602 19.188 11.18 1 98.88 87 TRP A N 1
ATOM 679 C CA . TRP A 1 87 ? -10.805 19.672 12.297 1 98.88 87 TRP A CA 1
ATOM 680 C C . TRP A 1 87 ? -9.32 19.406 12.07 1 98.88 87 TRP A C 1
ATOM 682 O O . TRP A 1 87 ? -8.844 18.297 12.266 1 98.88 87 TRP A O 1
ATOM 692 N N . VAL A 1 88 ? -8.57 20.422 11.719 1 97.94 88 VAL A N 1
ATOM 693 C CA . VAL A 1 88 ? -7.156 20.25 11.406 1 97.94 88 VAL A CA 1
ATOM 694 C C . VAL A 1 88 ? -6.328 21.281 12.164 1 97.94 88 VAL A C 1
ATOM 696 O O . VAL A 1 88 ? -5.391 21.859 11.617 1 97.94 88 VAL A O 1
ATOM 699 N N . THR A 1 89 ? -6.695 21.547 13.43 1 95.12 89 THR A N 1
ATOM 700 C CA . THR A 1 89 ? -5.98 22.484 14.281 1 95.12 89 THR A CA 1
ATOM 701 C C . THR A 1 89 ? -5.766 21.906 15.68 1 95.12 89 THR A C 1
ATOM 703 O O . THR A 1 89 ? -6.348 20.875 16.016 1 95.12 89 THR A O 1
ATOM 706 N N . TRP A 1 90 ? -4.875 22.516 16.391 1 93.25 90 TRP A N 1
ATOM 707 C CA . TRP A 1 90 ? -4.605 22.172 17.797 1 93.25 90 TRP A CA 1
ATOM 708 C C . TRP A 1 90 ? -4.012 23.375 18.531 1 93.25 90 TRP A C 1
ATOM 710 O O . TRP A 1 90 ? -3.545 24.328 17.922 1 93.25 90 TRP A O 1
ATOM 720 N N . ALA A 1 91 ? -4.188 23.375 19.797 1 90.31 91 ALA A N 1
ATOM 721 C CA . ALA A 1 91 ? -3.561 24.391 20.641 1 90.31 91 ALA A CA 1
ATOM 722 C C . ALA A 1 91 ? -2.164 23.953 21.078 1 90.31 91 ALA A C 1
ATOM 724 O O . ALA A 1 91 ? -2.006 22.906 21.719 1 90.31 91 ALA A O 1
ATOM 725 N N . SER A 1 92 ? -1.227 24.781 20.625 1 81.56 92 SER A N 1
ATOM 726 C CA . SER A 1 92 ? 0.158 24.453 20.938 1 81.56 92 SER A CA 1
ATOM 727 C C . SER A 1 92 ? 0.455 24.672 22.422 1 81.56 92 SER A C 1
ATOM 729 O O . SER A 1 92 ? 0.293 25.781 22.938 1 81.56 92 SER A O 1
ATOM 731 N N . GLN A 1 93 ? 0.671 23.594 23.141 1 74.06 93 GLN A N 1
ATOM 732 C CA . GLN A 1 93 ? 1.079 23.625 24.547 1 74.06 93 GLN A CA 1
ATOM 733 C C . GLN A 1 93 ? 2.246 22.688 24.797 1 74.06 93 GLN A C 1
ATOM 735 O O . GLN A 1 93 ? 2.143 21.484 24.562 1 74.06 93 GLN A O 1
ATOM 740 N N . PHE A 1 94 ? 3.359 23.281 25.203 1 74.44 94 PHE A N 1
ATOM 741 C CA . PHE A 1 94 ? 4.543 22.453 25.453 1 74.44 94 PHE A CA 1
ATOM 742 C C . PHE A 1 94 ? 4.809 22.328 26.953 1 74.44 94 PHE A C 1
ATOM 744 O O . PHE A 1 94 ? 4.551 23.266 27.719 1 74.44 94 PHE A O 1
ATOM 751 N N . PRO A 1 95 ? 5.246 21.156 27.406 1 78.19 95 PRO A N 1
ATOM 752 C CA . PRO A 1 95 ? 5.52 19.938 26.625 1 78.19 95 PRO A CA 1
ATOM 753 C C . PRO A 1 95 ? 4.25 19.281 26.094 1 78.19 95 PRO A C 1
ATOM 755 O O . PRO A 1 95 ? 3.166 19.484 26.656 1 78.19 95 PRO A O 1
ATOM 758 N N . LEU A 1 96 ? 4.352 18.547 25.016 1 80.75 96 LEU A N 1
ATOM 759 C CA . LEU A 1 96 ? 3.207 18.016 24.281 1 80.75 96 LEU A CA 1
ATOM 760 C C . LEU A 1 96 ? 2.461 16.969 25.109 1 80.75 96 LEU A C 1
ATOM 762 O O . LEU A 1 96 ? 1.235 16.859 25.031 1 80.75 96 LEU A O 1
ATOM 766 N N . GLU A 1 97 ? 3.1 16.203 25.859 1 87.56 97 GLU A N 1
ATOM 767 C CA . GLU A 1 97 ? 2.471 15.117 26.594 1 87.56 97 GLU A CA 1
ATOM 768 C C . GLU A 1 97 ? 2.215 15.508 28.047 1 87.56 97 GLU A C 1
ATOM 770 O O . GLU A 1 97 ? 2.779 14.906 28.969 1 87.56 97 GLU A O 1
ATOM 775 N N . THR A 1 98 ? 1.336 16.438 28.281 1 90.44 98 THR A N 1
ATOM 776 C CA . THR A 1 98 ? 0.959 16.922 29.609 1 90.44 98 THR A CA 1
ATOM 777 C C . THR A 1 98 ? -0.559 16.984 29.734 1 90.44 98 THR A C 1
ATOM 779 O O . THR A 1 98 ? -1.279 17 28.75 1 90.44 98 THR A O 1
ATOM 782 N N . GLN A 1 99 ? -0.973 16.969 30.953 1 93.19 99 GLN A N 1
ATOM 783 C CA . GLN A 1 99 ? -2.395 17.141 31.234 1 93.19 99 GLN A CA 1
ATOM 784 C C . GLN A 1 99 ? -2.912 18.469 30.688 1 93.19 99 GLN A C 1
ATOM 786 O O . GLN A 1 99 ? -4.039 18.547 30.203 1 93.19 99 GLN A O 1
ATOM 791 N N . GLU A 1 100 ? -2.166 19.469 30.844 1 94.12 100 GLU A N 1
ATOM 792 C CA . GLU A 1 100 ? -2.533 20.812 30.375 1 94.12 100 GLU A CA 1
ATOM 793 C C . GLU A 1 100 ? -2.791 20.812 28.875 1 94.12 100 GLU A C 1
ATOM 795 O O . GLU A 1 100 ? -3.74 21.453 28.406 1 94.12 100 GLU A O 1
ATOM 800 N N . SER A 1 101 ? -1.902 20.141 28.141 1 93.81 101 SER A N 1
ATOM 801 C CA . SER A 1 101 ? -2.072 20.031 26.688 1 93.81 101 SER A CA 1
ATOM 802 C C . SER A 1 101 ? -3.377 19.328 26.344 1 93.81 101 SER A C 1
ATOM 804 O O . SER A 1 101 ? -4.09 19.75 25.422 1 93.81 101 SER A O 1
ATOM 806 N N . CYS A 1 102 ? -3.688 18.312 27.078 1 95.88 102 CYS A N 1
ATOM 807 C CA . CYS A 1 102 ? -4.93 17.578 26.859 1 95.88 102 CYS A CA 1
ATOM 808 C C . CYS A 1 102 ? -6.141 18.453 27.156 1 95.88 102 CYS A C 1
ATOM 810 O O . CYS A 1 102 ? -7.082 18.516 26.359 1 95.88 102 CYS A O 1
ATOM 812 N N . GLU A 1 103 ? -6.09 19.141 28.203 1 96.31 103 GLU A N 1
ATOM 813 C CA . GLU A 1 103 ? -7.223 19.938 28.641 1 96.31 103 GLU A CA 1
ATOM 814 C C . GLU A 1 103 ? -7.492 21.094 27.688 1 96.31 103 GLU A C 1
ATOM 816 O O . GLU A 1 103 ? -8.641 21.344 27.312 1 96.31 103 GLU A O 1
ATOM 821 N N . ILE A 1 104 ? -6.48 21.812 27.312 1 97.06 104 ILE A N 1
ATOM 822 C CA . ILE A 1 104 ? -6.668 22.984 26.469 1 97.06 104 ILE A CA 1
ATOM 823 C C . ILE A 1 104 ? -7.219 22.562 25.109 1 97.06 104 ILE A C 1
ATOM 825 O O . ILE A 1 104 ? -8.078 23.234 24.531 1 97.06 104 ILE A O 1
ATOM 829 N N . ASN A 1 105 ? -6.688 21.516 24.531 1 97.62 105 ASN A N 1
ATOM 830 C CA . ASN A 1 105 ? -7.191 21.031 23.25 1 97.62 105 ASN A CA 1
ATOM 831 C C . ASN A 1 105 ? -8.625 20.5 23.375 1 97.62 105 ASN A C 1
ATOM 833 O O . ASN A 1 105 ? -9.43 20.688 22.453 1 97.62 105 ASN A O 1
ATOM 837 N N . LYS A 1 106 ? -8.906 19.891 24.469 1 98 106 LYS A N 1
ATOM 838 C CA . LYS A 1 106 ? -10.273 19.438 24.719 1 98 106 LYS A CA 1
ATOM 839 C C . LYS A 1 106 ? -11.242 20.609 24.766 1 98 106 LYS A C 1
ATOM 841 O O . LYS A 1 106 ? -12.305 20.578 24.141 1 98 106 LYS A O 1
ATOM 846 N N . VAL A 1 107 ? -10.859 21.594 25.531 1 98.06 107 VAL A N 1
ATOM 847 C CA . VAL A 1 107 ? -11.703 22.781 25.703 1 98.06 107 VAL A CA 1
ATOM 848 C C . VAL A 1 107 ? -11.938 23.453 24.344 1 98.06 107 VAL A C 1
ATOM 850 O O . VAL A 1 107 ? -13.07 23.797 24.016 1 98.06 107 VAL A O 1
ATOM 853 N N . MET A 1 108 ? -10.898 23.609 23.609 1 98.31 108 MET A N 1
ATOM 854 C CA . MET A 1 108 ? -10.984 24.266 22.297 1 98.31 108 MET A CA 1
ATOM 855 C C . MET A 1 108 ? -11.977 23.547 21.391 1 98.31 108 MET A C 1
ATOM 857 O O . MET A 1 108 ? -12.883 24.156 20.844 1 98.31 108 MET A O 1
ATOM 861 N N . MET A 1 109 ? -11.828 22.234 21.25 1 98.62 109 MET A N 1
ATOM 862 C CA . MET A 1 109 ? -12.711 21.469 20.375 1 98.62 109 MET A CA 1
ATOM 863 C C . MET A 1 109 ? -14.125 21.422 20.938 1 98.62 109 MET A C 1
ATOM 865 O O . MET A 1 109 ? -15.102 21.516 20.203 1 98.62 109 MET A O 1
ATOM 869 N N . SER A 1 110 ? -14.273 21.281 22.219 1 98.56 110 SER A N 1
ATOM 870 C CA . SER A 1 110 ? -15.586 21.25 22.875 1 98.56 110 SER A CA 1
ATOM 871 C C . SER A 1 110 ? -16.359 22.531 22.625 1 98.56 110 SER A C 1
ATOM 873 O O . SER A 1 110 ? -17.547 22.5 22.297 1 98.56 110 SER A O 1
ATOM 875 N N . ASN A 1 111 ? -15.68 23.672 22.797 1 98.5 111 ASN A N 1
ATOM 876 C CA . ASN A 1 111 ? -16.328 24.953 22.516 1 98.5 111 ASN A CA 1
ATOM 877 C C . ASN A 1 111 ? -16.875 25 21.094 1 98.5 111 ASN A C 1
ATOM 879 O O . ASN A 1 111 ? -18.031 25.391 20.891 1 98.5 111 ASN A O 1
ATOM 883 N N . ALA A 1 112 ? -16.062 24.578 20.156 1 98.5 112 ALA A N 1
ATOM 884 C CA . ALA A 1 112 ? -16.438 24.641 18.75 1 98.5 112 ALA A CA 1
ATOM 885 C C . ALA A 1 112 ? -17.609 23.719 18.469 1 98.5 112 ALA A C 1
ATOM 887 O O . ALA A 1 112 ? -18.625 24.141 17.906 1 98.5 112 ALA A O 1
ATOM 888 N N . LEU A 1 113 ? -17.5 22.422 18.859 1 98.31 113 LEU A N 1
ATOM 889 C CA . LEU A 1 113 ? -18.516 21.422 18.516 1 98.31 113 LEU A CA 1
ATOM 890 C C . LEU A 1 113 ? -19.812 21.703 19.266 1 98.31 113 LEU A C 1
ATOM 892 O O . LEU A 1 113 ? -20.906 21.531 18.703 1 98.31 113 LEU A O 1
ATOM 896 N N . SER A 1 114 ? -19.766 22.141 20.5 1 97.56 114 SER A N 1
ATOM 897 C CA . SER A 1 114 ? -20.969 22.422 21.281 1 97.56 114 SER A CA 1
ATOM 898 C C . SER A 1 114 ? -21.734 23.609 20.719 1 97.56 114 SER A C 1
ATOM 900 O O . SER A 1 114 ? -22.953 23.688 20.859 1 97.56 114 SER A O 1
ATOM 902 N N . SER A 1 115 ? -20.984 24.516 20.125 1 97.88 115 SER A N 1
ATOM 903 C CA . SER A 1 115 ? -21.625 25.672 19.516 1 97.88 115 SER A CA 1
ATOM 904 C C . SER A 1 115 ? -22.219 25.328 18.156 1 97.88 115 SER A C 1
ATOM 906 O O . SER A 1 115 ? -23.281 25.859 17.781 1 97.88 115 SER A O 1
ATOM 908 N N . LEU A 1 116 ? -21.609 24.469 17.422 1 97.94 116 LEU A N 1
ATOM 909 C CA . LEU A 1 116 ? -21.953 24.203 16.031 1 97.94 116 LEU A CA 1
ATOM 910 C C . LEU A 1 116 ? -23.031 23.125 15.938 1 97.94 116 LEU A C 1
ATOM 912 O O . LEU A 1 116 ? -24.016 23.281 15.203 1 97.94 116 LEU A O 1
ATOM 916 N N . PHE A 1 117 ? -22.938 22 16.688 1 96.88 117 PHE A N 1
ATOM 917 C CA . PHE A 1 117 ? -23.688 20.766 16.484 1 96.88 117 PHE A CA 1
ATOM 918 C C . PHE A 1 117 ? -25.172 21.016 16.672 1 96.88 117 PHE A C 1
ATOM 920 O O . PHE A 1 117 ? -25.984 20.562 15.852 1 96.88 117 PHE A O 1
ATOM 927 N N . PRO A 1 118 ? -25.641 21.828 17.703 1 95.56 118 PRO A N 1
ATOM 928 C CA . PRO A 1 118 ? -27.078 22.031 17.891 1 95.56 118 PRO A CA 1
ATOM 929 C C . PRO A 1 118 ? -27.734 22.734 16.703 1 95.56 118 PRO A C 1
ATOM 931 O O . PRO A 1 118 ? -28.938 22.594 16.5 1 95.56 118 PRO A O 1
ATOM 934 N N . ASN A 1 119 ? -26.969 23.422 15.938 1 95 119 ASN A N 1
ATOM 935 C CA . ASN A 1 119 ? -27.516 24.25 14.875 1 95 119 ASN A CA 1
ATOM 936 C C . ASN A 1 119 ? -27.266 23.641 13.5 1 95 119 ASN A C 1
ATOM 938 O O . ASN A 1 119 ? -27.859 24.094 12.508 1 95 119 ASN A O 1
ATOM 942 N N . ALA A 1 120 ? -26.359 22.688 13.422 1 94.25 120 ALA A N 1
ATOM 943 C CA . ALA A 1 120 ? -26.031 22.031 12.156 1 94.25 120 ALA A CA 1
ATOM 944 C C . ALA A 1 120 ? -26.891 20.797 11.945 1 94.25 120 ALA A C 1
ATOM 946 O O . ALA A 1 120 ? -26.406 19.672 12.016 1 94.25 120 ALA A O 1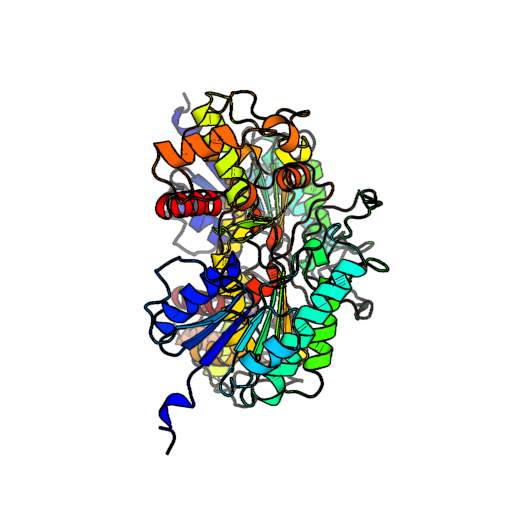
ATOM 947 N N . LYS A 1 121 ? -28.062 20.953 11.555 1 92.88 121 LYS A N 1
ATOM 948 C CA . LYS A 1 121 ? -29.062 19.891 11.484 1 92.88 121 LYS A CA 1
ATOM 949 C C . LYS A 1 121 ? -28.734 18.922 10.359 1 92.88 121 LYS A C 1
ATOM 951 O O . LYS A 1 121 ? -29.125 17.75 10.414 1 92.88 121 LYS A O 1
ATOM 956 N N . ASN A 1 122 ? -28.047 19.312 9.406 1 94 122 ASN A N 1
ATOM 957 C CA . ASN A 1 122 ? -27.75 18.469 8.242 1 94 122 ASN A CA 1
ATOM 958 C C . ASN A 1 122 ? -26.328 17.922 8.297 1 94 122 ASN A C 1
ATOM 960 O O . ASN A 1 122 ? -25.781 17.5 7.27 1 94 122 ASN A O 1
ATOM 964 N N . LEU A 1 123 ? -25.734 17.938 9.453 1 96.25 123 LEU A N 1
ATOM 965 C CA . LEU A 1 123 ? -24.359 17.453 9.602 1 96.25 123 LEU A CA 1
ATOM 966 C C . LEU A 1 123 ? -24.25 15.992 9.18 1 96.25 123 LEU A C 1
ATOM 968 O O . LEU A 1 123 ? -25.031 15.156 9.633 1 96.25 123 LEU A O 1
ATOM 972 N N . LYS A 1 124 ? -23.25 15.711 8.312 1 94.75 124 LYS A N 1
ATOM 973 C CA . LYS A 1 124 ? -23.125 14.375 7.738 1 94.75 124 LYS A CA 1
ATOM 974 C C . LYS A 1 124 ? -21.844 13.695 8.219 1 94.75 124 LYS A C 1
ATOM 976 O O . LYS A 1 124 ? -21.812 12.477 8.414 1 94.75 124 LYS A O 1
ATOM 981 N N . HIS A 1 125 ? -20.781 14.5 8.414 1 96.19 125 HIS A N 1
ATOM 982 C CA . HIS A 1 125 ? -19.484 13.891 8.68 1 96.19 125 HIS A CA 1
ATOM 983 C C . HIS A 1 125 ? -18.578 14.844 9.461 1 96.19 125 HIS A C 1
ATOM 985 O O . HIS A 1 125 ? -18.562 16.047 9.203 1 96.19 125 HIS A O 1
ATOM 991 N N . VAL A 1 126 ? -17.828 14.297 10.367 1 97.75 126 VAL A N 1
ATOM 992 C CA . VAL A 1 126 ? -16.781 15.031 11.07 1 97.75 126 VAL A CA 1
ATOM 993 C C . VAL A 1 126 ? -15.43 14.344 10.859 1 97.75 126 VAL A C 1
ATOM 995 O O . VAL A 1 126 ? -15.273 13.164 11.188 1 97.75 126 VAL A O 1
ATOM 998 N N . SER A 1 127 ? -14.516 15.086 10.312 1 98 127 SER A N 1
ATOM 999 C CA . SER A 1 127 ? -13.156 14.602 10.062 1 98 127 SER A CA 1
ATOM 1000 C C . SER A 1 127 ? -12.164 15.234 11.031 1 98 127 SER A C 1
ATOM 1002 O O . SER A 1 127 ? -12.039 16.453 11.102 1 98 127 SER A O 1
ATOM 1004 N N . LEU A 1 128 ? -11.406 14.406 11.742 1 98.81 128 LEU A N 1
ATOM 1005 C CA . LEU A 1 128 ? -10.477 14.859 12.773 1 98.81 128 LEU A CA 1
ATOM 1006 C C . LEU A 1 128 ? -9.039 14.508 12.406 1 98.81 128 LEU A C 1
ATOM 1008 O O . LEU A 1 128 ? -8.742 13.352 12.086 1 98.81 128 LEU A O 1
ATOM 1012 N N . GLN A 1 129 ? -8.195 15.508 12.43 1 98.69 129 GLN A N 1
ATOM 1013 C CA . GLN A 1 129 ? -6.773 15.242 12.25 1 98.69 129 GLN A CA 1
ATOM 1014 C C . GLN A 1 129 ? -6.066 15.055 13.586 1 98.69 129 GLN A C 1
ATOM 1016 O O . GLN A 1 129 ? -6.23 15.867 14.5 1 98.69 129 GLN A O 1
ATOM 1021 N N . THR A 1 130 ? -5.371 14.031 13.719 1 97.81 130 THR A N 1
ATOM 1022 C CA . THR A 1 130 ? -4.414 13.805 14.797 1 97.81 130 THR A CA 1
ATOM 1023 C C . THR A 1 130 ? -3.006 13.609 14.242 1 97.81 130 THR A C 1
ATOM 1025 O O . THR A 1 130 ? -2.418 14.539 13.688 1 97.81 130 THR A O 1
ATOM 1028 N N . GLY A 1 131 ? -2.385 12.477 14.508 1 96.5 131 GLY A N 1
ATOM 1029 C CA . GLY A 1 131 ? -1.059 12.18 13.992 1 96.5 131 GLY A CA 1
ATOM 1030 C C . GLY A 1 131 ? -0.532 10.828 14.438 1 96.5 131 GLY A C 1
ATOM 1031 O O . GLY A 1 131 ? -1.134 10.172 15.297 1 96.5 131 GLY A O 1
ATOM 1032 N N . THR A 1 132 ? 0.624 10.453 13.906 1 94.81 132 THR A N 1
ATOM 1033 C CA . THR A 1 132 ? 1.172 9.125 14.164 1 94.81 132 THR A CA 1
ATOM 1034 C C . THR A 1 132 ? 1.729 9.047 15.586 1 94.81 132 THR A C 1
ATOM 1036 O O . THR A 1 132 ? 2.012 7.953 16.078 1 94.81 132 THR A O 1
ATOM 1039 N N . LYS A 1 133 ? 1.896 10.172 16.281 1 91.12 133 LYS A N 1
ATOM 1040 C CA . LYS A 1 133 ? 2.252 10.117 17.703 1 91.12 133 LYS A CA 1
ATOM 1041 C C . LYS A 1 133 ? 1.196 9.367 18.5 1 91.12 133 LYS A C 1
ATOM 1043 O O . LYS A 1 133 ? 1.425 9.016 19.656 1 91.12 133 LYS A O 1
ATOM 1048 N N . HIS A 1 134 ? 0.084 9.172 17.891 1 93.94 134 HIS A N 1
ATOM 1049 C CA . HIS A 1 134 ? -0.966 8.328 18.453 1 93.94 134 HIS A CA 1
ATOM 1050 C C . HIS A 1 134 ? -0.405 6.992 18.922 1 93.94 134 HIS A C 1
ATOM 1052 O O . HIS A 1 134 ? -0.892 6.422 19.906 1 93.94 134 HIS A O 1
ATOM 1058 N N . TYR A 1 135 ? 0.643 6.488 18.312 1 90.88 135 TYR A N 1
ATOM 1059 C CA . TYR A 1 135 ? 1.082 5.109 18.5 1 90.88 135 TYR A CA 1
ATOM 1060 C C . TYR A 1 135 ? 2.211 5.027 19.516 1 90.88 135 TYR A C 1
ATOM 1062 O O . TYR A 1 135 ? 2.615 3.936 19.922 1 90.88 135 TYR A O 1
ATOM 1070 N N . ILE A 1 136 ? 2.697 6.203 19.969 1 87.81 136 ILE A N 1
ATOM 1071 C CA . ILE A 1 136 ? 3.887 6.156 20.797 1 87.81 136 ILE A CA 1
ATOM 1072 C C . ILE A 1 136 ? 3.758 7.164 21.938 1 87.81 136 ILE A C 1
ATOM 1074 O O . ILE A 1 136 ? 2.852 8 21.938 1 87.81 136 ILE A O 1
ATOM 1078 N N . SER A 1 137 ? 4.645 6.984 22.938 1 85.75 137 SER A N 1
ATOM 1079 C CA . SER A 1 137 ? 4.855 7.988 23.984 1 85.75 137 SER A CA 1
ATOM 1080 C C . SER A 1 137 ? 6.238 8.617 23.859 1 85.75 137 SER A C 1
ATOM 1082 O O . SER A 1 137 ? 7.223 7.922 23.609 1 85.75 137 SER A O 1
ATOM 1084 N N . LEU A 1 138 ? 6.242 9.922 24.016 1 78.62 138 LEU A N 1
ATOM 1085 C CA . LEU A 1 138 ? 7.512 10.633 23.938 1 78.62 138 LEU A CA 1
ATOM 1086 C C . LEU A 1 138 ? 8.25 10.57 25.266 1 78.62 138 LEU A C 1
ATOM 1088 O O . LEU A 1 138 ? 9.43 10.938 25.344 1 78.62 138 LEU A O 1
ATOM 1092 N N . GLN A 1 139 ? 7.688 10.289 26.438 1 73.19 139 GLN A N 1
ATOM 1093 C CA . GLN A 1 139 ? 8.305 10.273 27.766 1 73.19 139 GLN A CA 1
ATOM 1094 C C . GLN A 1 139 ? 9.039 8.961 28 1 73.19 139 GLN A C 1
ATOM 1096 O O . GLN A 1 139 ? 9.844 8.859 28.938 1 73.19 139 GLN A O 1
ATOM 1101 N N . GLY A 1 140 ? 9.406 8.195 27.062 1 61 140 GLY A N 1
ATOM 1102 C CA . GLY A 1 140 ? 10.148 6.961 27.25 1 61 140 GLY A CA 1
ATOM 1103 C C . GLY A 1 140 ? 9.562 6.062 28.312 1 61 140 GLY A C 1
ATOM 1104 O O . GLY A 1 140 ? 8.422 6.254 28.734 1 61 140 GLY A O 1
ATOM 1105 N N . PRO A 1 141 ? 10.266 5.051 29.203 1 57.88 141 PRO A N 1
ATOM 1106 C CA . PRO A 1 141 ? 11.422 4.539 28.453 1 57.88 141 PRO A CA 1
ATOM 1107 C C . PRO A 1 141 ? 11.047 4.055 27.047 1 57.88 141 PRO A C 1
ATOM 1109 O O . PRO A 1 141 ? 9.938 3.562 26.828 1 57.88 141 PRO A O 1
ATOM 1112 N N . PHE A 1 142 ? 11.75 4.832 26.125 1 55.72 142 PHE A N 1
ATOM 1113 C CA . PHE A 1 142 ? 11.602 4.309 24.781 1 55.72 142 PHE A CA 1
ATOM 1114 C C . PHE A 1 142 ? 12.117 2.877 24.688 1 55.72 142 PHE A C 1
ATOM 1116 O O . PHE A 1 142 ? 13.312 2.631 24.906 1 55.72 142 PHE A O 1
ATOM 1123 N N . ASP A 1 143 ? 11.641 2.09 25.703 1 48.06 143 ASP A N 1
ATOM 1124 C CA . ASP A 1 143 ? 12.117 0.712 25.656 1 48.06 143 ASP A CA 1
ATOM 1125 C C . ASP A 1 143 ? 12.258 0.223 24.219 1 48.06 143 ASP A C 1
ATOM 1127 O O . ASP A 1 143 ? 11.25 0.051 23.516 1 48.06 143 ASP A O 1
ATOM 1131 N N . ASN A 1 144 ? 13.203 0.84 23.719 1 44.62 144 ASN A N 1
ATOM 1132 C CA . ASN A 1 144 ? 13.617 0.264 22.438 1 44.62 144 ASN A CA 1
ATOM 1133 C C . ASN A 1 144 ? 13.617 -1.262 22.5 1 44.62 144 ASN A C 1
ATOM 1135 O O . ASN A 1 144 ? 14.062 -1.916 21.547 1 44.62 144 ASN A O 1
ATOM 1139 N N . THR A 1 145 ? 13.852 -1.697 23.719 1 39.16 145 THR A N 1
ATOM 1140 C CA . THR A 1 145 ? 14.164 -3.109 23.891 1 39.16 145 THR A CA 1
ATOM 1141 C C . THR A 1 145 ? 13.086 -3.992 23.281 1 39.16 145 THR A C 1
ATOM 1143 O O . THR A 1 145 ? 13.203 -5.219 23.281 1 39.16 145 THR A O 1
ATOM 1146 N N . ASN A 1 146 ? 11.992 -3.646 23.719 1 39.19 146 ASN A N 1
ATOM 1147 C CA . ASN A 1 146 ? 11.18 -4.578 22.953 1 39.19 146 ASN A CA 1
ATOM 1148 C C . ASN A 1 146 ? 11.602 -4.59 21.484 1 39.19 146 ASN A C 1
ATOM 1150 O O . ASN A 1 146 ? 11.008 -3.887 20.656 1 39.19 146 ASN A O 1
ATOM 1154 N N . ASN A 1 147 ? 12.891 -4.316 21.219 1 38.75 147 ASN A N 1
ATOM 1155 C CA . ASN A 1 147 ? 14.031 -4.262 20.312 1 38.75 147 ASN A CA 1
ATOM 1156 C C . ASN A 1 147 ? 13.859 -5.207 19.141 1 38.75 147 ASN A C 1
ATOM 1158 O O . ASN A 1 147 ? 14.289 -4.902 18.016 1 38.75 147 ASN A O 1
ATOM 1162 N N . ASN A 1 148 ? 14.055 -6.531 19.5 1 38.31 148 ASN A N 1
ATOM 1163 C CA . ASN A 1 148 ? 14.289 -7.551 18.484 1 38.31 148 ASN A CA 1
ATOM 1164 C C . ASN A 1 148 ? 13.18 -7.57 17.438 1 38.31 148 ASN A C 1
ATOM 1166 O O . ASN A 1 148 ? 13.109 -8.477 16.609 1 38.31 148 ASN A O 1
ATOM 1170 N N . LYS A 1 149 ? 12.094 -7.156 17.891 1 41.97 149 LYS A N 1
ATOM 1171 C CA . LYS A 1 149 ? 11.047 -7.367 16.891 1 41.97 149 LYS A CA 1
ATOM 1172 C C . LYS A 1 149 ? 11.211 -6.418 15.711 1 41.97 149 LYS A C 1
ATOM 1174 O O . LYS A 1 149 ? 11.422 -5.215 15.898 1 41.97 149 LYS A O 1
ATOM 1179 N N . LYS A 1 150 ? 11.531 -6.926 14.602 1 47.72 150 LYS A N 1
ATOM 1180 C CA . LYS A 1 150 ? 11.438 -6.613 13.18 1 47.72 150 LYS A CA 1
ATOM 1181 C C . LYS A 1 150 ? 10.406 -5.516 12.93 1 47.72 150 LYS A C 1
ATOM 1183 O O . LYS A 1 150 ? 9.5 -5.309 13.734 1 47.72 150 LYS A O 1
ATOM 1188 N N . PHE A 1 151 ? 10.742 -4.617 11.953 1 50.44 151 PHE A N 1
ATOM 1189 C CA . PHE A 1 151 ? 10.125 -3.473 11.297 1 50.44 151 PHE A CA 1
ATOM 1190 C C . PHE A 1 151 ? 8.602 -3.594 11.32 1 50.44 151 PHE A C 1
ATOM 1192 O O . PHE A 1 151 ? 8.039 -4.547 10.773 1 50.44 151 PHE A O 1
ATOM 1199 N N . TYR A 1 152 ? 7.91 -3.098 12.594 1 63.75 152 TYR A N 1
ATOM 1200 C CA . TYR A 1 152 ? 6.453 -3.102 12.602 1 63.75 152 TYR A CA 1
ATOM 1201 C C . TYR A 1 152 ? 5.898 -1.792 12.062 1 63.75 152 TYR A C 1
ATOM 1203 O O . TYR A 1 152 ? 6.348 -0.711 12.445 1 63.75 152 TYR A O 1
ATOM 1211 N N . TYR A 1 153 ? 5.328 -1.748 10.922 1 86.31 153 TYR A N 1
ATOM 1212 C CA . TYR A 1 153 ? 4.523 -0.606 10.492 1 86.31 153 TYR A CA 1
ATOM 1213 C C . TYR A 1 153 ? 3.262 -0.482 11.344 1 86.31 153 TYR A C 1
ATOM 1215 O O . TYR A 1 153 ? 2.465 -1.42 11.422 1 86.31 153 TYR A O 1
ATOM 1223 N N . TYR A 1 154 ? 3.18 0.646 12.062 1 89.94 154 TYR A N 1
ATOM 1224 C CA . TYR A 1 154 ? 2.004 0.87 12.898 1 89.94 154 TYR A CA 1
ATOM 1225 C C . TYR A 1 154 ? 0.735 0.909 12.055 1 89.94 154 TYR A C 1
ATOM 1227 O O . TYR A 1 154 ? 0.642 1.681 11.094 1 89.94 154 TYR A O 1
ATOM 1235 N N . HIS A 1 155 ? -0.163 0.014 12.367 1 90.62 155 HIS A N 1
ATOM 1236 C CA . HIS A 1 155 ? -1.477 0.092 11.742 1 90.62 155 HIS A CA 1
ATOM 1237 C C . HIS A 1 155 ? -2.51 0.687 12.688 1 90.62 155 HIS A C 1
ATOM 1239 O O . HIS A 1 155 ? -2.252 0.817 13.891 1 90.62 155 HIS A O 1
ATOM 1245 N N . GLU A 1 156 ? -3.721 1.019 12.242 1 91.62 156 GLU A N 1
ATOM 1246 C CA . GLU A 1 156 ? -4.676 1.861 12.953 1 91.62 156 GLU A CA 1
ATOM 1247 C C . GLU A 1 156 ? -5.297 1.119 14.133 1 91.62 156 GLU A C 1
ATOM 1249 O O . GLU A 1 156 ? -5.875 1.738 15.023 1 91.62 156 GLU A O 1
ATOM 1254 N N . GLU A 1 157 ? -5.152 -0.204 14.188 1 85.75 157 GLU A N 1
ATOM 1255 C CA . GLU A 1 157 ? -5.758 -0.98 15.266 1 85.75 157 GLU A CA 1
ATOM 1256 C C . GLU A 1 157 ? -4.785 -1.158 16.422 1 85.75 157 GLU A C 1
ATOM 1258 O O . GLU A 1 157 ? -5.137 -1.756 17.453 1 85.75 157 GLU A O 1
ATOM 1263 N N . PHE A 1 158 ? -3.568 -0.682 16.297 1 86.69 158 PHE A N 1
ATOM 1264 C CA . PHE A 1 158 ? -2.656 -0.705 17.422 1 86.69 158 PHE A CA 1
ATOM 1265 C C . PHE A 1 158 ? -3.279 -0.013 18.641 1 86.69 158 PHE A C 1
ATOM 1267 O O . PHE A 1 158 ? -3.9 1.043 18.5 1 86.69 158 PHE A O 1
ATOM 1274 N N . PRO A 1 159 ? -3.121 -0.627 19.75 1 86.06 159 PRO A N 1
ATOM 1275 C CA . PRO A 1 159 ? -3.748 -0.044 20.938 1 86.06 159 PRO A CA 1
ATOM 1276 C C . PRO A 1 159 ? -3.1 1.272 21.359 1 86.06 159 PRO A C 1
ATOM 1278 O O . PRO A 1 159 ? -1.914 1.492 21.094 1 86.06 159 PRO A O 1
ATOM 1281 N N . ARG A 1 160 ? -3.906 2.074 21.984 1 89.62 160 ARG A N 1
ATOM 1282 C CA . ARG A 1 160 ? -3.404 3.287 22.609 1 89.62 160 ARG A CA 1
ATOM 1283 C C . ARG A 1 160 ? -2.383 2.957 23.703 1 89.62 160 ARG A C 1
ATOM 1285 O O . ARG A 1 160 ? -2.436 1.884 24.297 1 89.62 160 ARG A O 1
ATOM 1292 N N . ILE A 1 161 ? -1.412 3.791 23.781 1 82.88 161 ILE A N 1
ATOM 1293 C CA . ILE A 1 161 ? -0.44 3.617 24.859 1 82.88 161 ILE A CA 1
ATOM 1294 C C . ILE A 1 161 ? -1.065 4.02 26.188 1 82.88 161 ILE A C 1
ATOM 1296 O O . ILE A 1 161 ? -1.575 5.133 26.344 1 82.88 161 ILE A O 1
ATOM 1300 N N . CYS A 1 162 ? -0.946 3.02 27.172 1 70.81 162 CYS A N 1
ATOM 1301 C CA . CYS A 1 162 ? -1.588 3.199 28.469 1 70.81 162 CYS A CA 1
ATOM 1302 C C . CYS A 1 162 ? -0.825 4.207 29.312 1 70.81 162 CYS A C 1
ATOM 1304 O O . CYS A 1 162 ? 0.397 4.324 29.203 1 70.81 162 CYS A O 1
ATOM 1306 N N . LYS A 1 163 ? -1.521 5.145 30.047 1 70.12 163 LYS A N 1
ATOM 1307 C CA . LYS A 1 163 ? -1.044 5.996 31.141 1 70.12 163 LYS A CA 1
ATOM 1308 C C . LYS A 1 163 ? -0.323 7.227 30.594 1 70.12 163 LYS A C 1
ATOM 1310 O O . LYS A 1 163 ? 0.478 7.848 31.297 1 70.12 163 LYS A O 1
ATOM 1315 N N . CYS A 1 164 ? -0.421 7.426 29.297 1 78.5 164 CYS A N 1
ATOM 1316 C CA . CYS A 1 164 ? 0.246 8.625 28.797 1 78.5 164 CYS A CA 1
ATOM 1317 C C . CYS A 1 164 ? -0.764 9.727 28.484 1 78.5 164 CYS A C 1
ATOM 1319 O O . CYS A 1 164 ? -1.922 9.438 28.188 1 78.5 164 CYS A O 1
ATOM 1321 N N . PHE A 1 165 ? -0.338 10.93 28.828 1 88.94 165 PHE A N 1
ATOM 1322 C CA . PHE A 1 165 ? -1.122 12.062 28.375 1 88.94 165 PHE A CA 1
ATOM 1323 C C . PHE A 1 165 ? -0.908 12.289 26.875 1 88.94 165 PHE A C 1
ATOM 1325 O O . PHE A 1 165 ? 0.22 12.516 26.438 1 88.94 165 PHE A O 1
ATOM 1332 N N . ASN A 1 166 ? -1.891 12.062 26.094 1 93.25 166 ASN A N 1
ATOM 1333 C CA . ASN A 1 166 ? -1.919 12.289 24.656 1 93.25 166 ASN A CA 1
ATOM 1334 C C . ASN A 1 166 ? -3.203 12.992 24.219 1 93.25 166 ASN A C 1
ATOM 1336 O O . ASN A 1 166 ? -4.285 12.406 24.281 1 93.25 166 ASN A O 1
ATOM 1340 N N . PHE A 1 167 ? -3.1 14.227 23.797 1 95.31 167 PHE A N 1
ATOM 1341 C CA . PHE A 1 167 ? -4.316 14.977 23.5 1 95.31 167 PHE A CA 1
ATOM 1342 C C . PHE A 1 167 ? -5.035 14.406 22.297 1 95.31 167 PHE A C 1
ATOM 1344 O O . PHE A 1 167 ? -6.215 14.695 22.062 1 95.31 167 PHE A O 1
ATOM 1351 N N . TYR A 1 168 ? -4.34 13.594 21.438 1 96.38 168 TYR A N 1
ATOM 1352 C CA . TYR A 1 168 ? -5.02 12.898 20.359 1 96.38 168 TYR A CA 1
ATOM 1353 C C . TYR A 1 168 ? -6.137 12.016 20.891 1 96.38 168 TYR A C 1
ATOM 1355 O O . TYR A 1 168 ? -7.23 11.969 20.328 1 96.38 168 TYR A O 1
ATOM 1363 N N . TYR A 1 169 ? -5.809 11.312 21.969 1 96.5 169 TYR A N 1
ATOM 1364 C CA . TYR A 1 169 ? -6.812 10.461 22.609 1 96.5 169 TYR A CA 1
ATOM 1365 C C . TYR A 1 169 ? -7.98 11.289 23.125 1 96.5 169 TYR A C 1
ATOM 1367 O O . TYR A 1 169 ? -9.141 10.922 22.938 1 96.5 169 TYR A O 1
ATOM 1375 N N . THR A 1 170 ? -7.625 12.328 23.734 1 96.62 170 THR A N 1
ATOM 1376 C CA . THR A 1 170 ? -8.625 13.227 24.297 1 96.62 170 THR A CA 1
ATOM 1377 C C . THR A 1 170 ? -9.578 13.727 23.219 1 96.62 170 THR A C 1
ATOM 1379 O O . THR A 1 170 ? -10.797 13.75 23.422 1 96.62 170 THR A O 1
ATOM 1382 N N . LEU A 1 171 ? -9.062 14.141 22.109 1 98.06 171 LEU A N 1
ATOM 1383 C CA . LEU A 1 171 ? -9.875 14.664 21.016 1 98.06 171 LEU A CA 1
ATOM 1384 C C . LEU A 1 171 ? -10.758 13.57 20.422 1 98.06 171 LEU A C 1
ATOM 1386 O O . LEU A 1 171 ? -11.938 13.797 20.156 1 98.06 171 LEU A O 1
ATOM 1390 N N . GLU A 1 172 ? -10.18 12.406 20.172 1 97.12 172 GLU A N 1
ATOM 1391 C CA . GLU A 1 172 ? -10.961 11.297 19.641 1 97.12 172 GLU A CA 1
ATOM 1392 C C . GLU A 1 172 ? -12.102 10.922 20.594 1 97.12 172 GLU A C 1
ATOM 1394 O O . GLU A 1 172 ? -13.227 10.688 20.156 1 97.12 172 GLU A O 1
ATOM 1399 N N . ASP A 1 173 ? -11.797 10.836 21.891 1 96.75 173 ASP A N 1
ATOM 1400 C CA . ASP A 1 173 ? -12.812 10.492 22.891 1 96.75 173 ASP A CA 1
ATOM 1401 C C . ASP A 1 173 ? -13.93 11.531 22.906 1 96.75 173 ASP A C 1
ATOM 1403 O O . ASP A 1 173 ? -15.109 11.172 22.969 1 96.75 173 ASP A O 1
ATOM 1407 N N . LEU A 1 174 ? -13.531 12.773 22.891 1 98.19 174 LEU A N 1
ATOM 1408 C CA . LEU A 1 174 ? -14.523 13.844 22.875 1 98.19 174 LEU A CA 1
ATOM 1409 C C . LEU A 1 174 ? -15.406 13.742 21.625 1 98.19 174 LEU A C 1
ATOM 1411 O O . LEU A 1 174 ? -16.625 13.922 21.719 1 98.19 174 LEU A O 1
ATOM 1415 N N . LEU A 1 175 ? -14.789 13.516 20.484 1 97.94 175 LEU A N 1
ATOM 1416 C CA . LEU A 1 175 ? -15.539 13.367 19.25 1 97.94 175 LEU A CA 1
ATOM 1417 C C . LEU A 1 175 ? -16.578 12.258 19.375 1 97.94 175 LEU A C 1
ATOM 1419 O O . LEU A 1 175 ? -17.734 12.453 19 1 97.94 175 LEU A O 1
ATOM 1423 N N . MET A 1 176 ? -16.188 11.102 19.906 1 95.62 176 MET A N 1
ATOM 1424 C CA . MET A 1 176 ? -17.109 9.977 20.078 1 95.62 176 MET A CA 1
ATOM 1425 C C . MET A 1 176 ? -18.25 10.336 21.031 1 95.62 176 MET A C 1
ATOM 1427 O O . MET A 1 176 ? -19.391 9.977 20.781 1 95.62 176 MET A O 1
ATOM 1431 N N . GLU A 1 177 ? -17.859 10.984 22.016 1 96.75 177 GLU A N 1
ATOM 1432 C CA . GLU A 1 177 ? -18.859 11.414 22.984 1 96.75 177 GLU A CA 1
ATOM 1433 C C . GLU A 1 177 ? -19.891 12.336 22.344 1 96.75 177 GLU A C 1
ATOM 1435 O O . GLU A 1 177 ? -21.094 12.156 22.531 1 96.75 177 GLU A O 1
ATOM 1440 N N . LYS A 1 178 ? -19.438 13.289 21.562 1 96.69 178 LYS A N 1
ATOM 1441 C CA . LYS A 1 178 ? -20.312 14.297 20.969 1 96.69 178 LYS A CA 1
ATOM 1442 C C . LYS A 1 178 ? -21.172 13.68 19.875 1 96.69 178 LYS A C 1
ATOM 1444 O O . LYS A 1 178 ? -22.297 14.148 19.625 1 96.69 178 LYS A O 1
ATOM 1449 N N . LEU A 1 179 ? -20.703 12.625 19.234 1 95.69 179 LEU A N 1
ATOM 1450 C CA . LEU A 1 179 ? -21.438 12.031 18.109 1 95.69 179 LEU A CA 1
ATOM 1451 C C . LEU A 1 179 ? -22.297 10.867 18.578 1 95.69 179 LEU A C 1
ATOM 1453 O O . LEU A 1 179 ? -23.031 10.273 17.797 1 95.69 179 LEU A O 1
ATOM 1457 N N . ASN A 1 180 ? -22.156 10.555 19.859 1 93.94 180 ASN A N 1
ATOM 1458 C CA . ASN A 1 180 ? -22.938 9.453 20.391 1 93.94 180 ASN A CA 1
ATOM 1459 C C . ASN A 1 180 ? -24.438 9.672 20.156 1 93.94 180 ASN A C 1
ATOM 1461 O O . ASN A 1 180 ? -24.969 10.75 20.422 1 93.94 180 ASN A O 1
ATOM 1465 N N . GLY A 1 181 ? -25.141 8.648 19.594 1 91.19 181 GLY A N 1
ATOM 1466 C CA . GLY A 1 181 ? -26.578 8.719 19.359 1 91.19 181 GLY A CA 1
ATOM 1467 C C . GLY A 1 181 ? -26.938 9.422 18.062 1 91.19 181 GLY A C 1
ATOM 1468 O O . GLY A 1 181 ? -28.125 9.586 17.75 1 91.19 181 GLY A O 1
ATOM 1469 N N . THR A 1 182 ? -25.938 9.906 17.359 1 92.75 182 THR A N 1
ATOM 1470 C CA . THR A 1 182 ? -26.188 10.547 16.062 1 92.75 182 THR A CA 1
ATOM 1471 C C . THR A 1 182 ? -25.859 9.602 14.922 1 92.75 182 THR A C 1
ATOM 1473 O O . THR A 1 182 ? -25.266 8.547 15.133 1 92.75 182 THR A O 1
ATOM 1476 N N . LYS A 1 183 ? -26.297 9.93 13.742 1 91.62 183 LYS A N 1
ATOM 1477 C CA . LYS A 1 183 ? -25.984 9.164 12.539 1 91.62 183 LYS A CA 1
ATOM 1478 C C . LYS A 1 183 ? -24.812 9.789 11.773 1 91.62 183 LYS A C 1
ATOM 1480 O O . LYS A 1 183 ? -24.516 9.391 10.648 1 91.62 183 LYS A O 1
ATOM 1485 N N . VAL A 1 184 ? -24.266 10.828 12.375 1 94.81 184 VAL A N 1
ATOM 1486 C CA . VAL A 1 184 ? -23.141 11.523 11.758 1 94.81 184 VAL A CA 1
ATOM 1487 C C . VAL A 1 184 ? -21.906 10.617 11.734 1 94.81 184 VAL A C 1
ATOM 1489 O O . VAL A 1 184 ? -21.547 10.023 12.758 1 94.81 184 VAL A O 1
ATOM 1492 N N . SER A 1 185 ? -21.266 10.438 10.555 1 95 185 SER A N 1
ATOM 1493 C CA . SER A 1 185 ? -20.078 9.609 10.438 1 95 185 SER A CA 1
ATOM 1494 C C . SER A 1 185 ? -18.828 10.391 10.82 1 95 185 SER A C 1
ATOM 1496 O O . SER A 1 185 ? -18.859 11.625 10.914 1 95 185 SER A O 1
ATOM 1498 N N . TRP A 1 186 ? -17.766 9.656 11.117 1 96.38 186 TRP A N 1
ATOM 1499 C CA . TRP A 1 186 ? -16.531 10.336 11.5 1 96.38 186 TRP A CA 1
ATOM 1500 C C . TRP A 1 186 ? -15.32 9.633 10.898 1 96.38 186 TRP A C 1
ATOM 1502 O O . TRP A 1 186 ? -15.414 8.484 10.461 1 96.38 186 TRP A O 1
ATOM 1512 N N . SER A 1 187 ? -14.273 10.32 10.766 1 96.75 187 SER A N 1
ATOM 1513 C CA . SER A 1 187 ? -12.969 9.781 10.398 1 96.75 187 SER A CA 1
ATOM 1514 C C . SER A 1 187 ? -11.852 10.484 11.164 1 96.75 187 SER A C 1
ATOM 1516 O O . SER A 1 187 ? -11.953 11.664 11.484 1 96.75 187 SER A O 1
ATOM 1518 N N . VAL A 1 188 ? -10.867 9.719 11.516 1 97.62 188 VAL A N 1
ATOM 1519 C CA . VAL A 1 188 ? -9.641 10.242 12.117 1 97.62 188 VAL A CA 1
ATOM 1520 C C . VAL A 1 188 ? -8.469 10.023 11.164 1 97.62 188 VAL A C 1
ATOM 1522 O O . VAL A 1 188 ? -8.312 8.93 10.602 1 97.62 188 VAL A O 1
ATOM 1525 N N . HIS A 1 189 ? -7.703 11.039 10.938 1 98.56 189 HIS A N 1
ATOM 1526 C CA . HIS A 1 189 ? -6.551 10.961 10.047 1 98.56 189 HIS A CA 1
ATOM 1527 C C . HIS A 1 189 ? -5.254 11.211 10.812 1 98.56 189 HIS A C 1
ATOM 1529 O O . HIS A 1 189 ? -5.125 12.219 11.516 1 98.56 189 HIS A O 1
ATOM 1535 N N . ARG A 1 190 ? -4.281 10.352 10.664 1 98.25 190 ARG A N 1
ATOM 1536 C CA . ARG A 1 190 ? -3.045 10.391 11.445 1 98.25 190 ARG A CA 1
ATOM 1537 C C . ARG A 1 190 ? -1.836 10.586 10.531 1 98.25 190 ARG A C 1
ATOM 1539 O O . ARG A 1 190 ? -1.193 9.617 10.125 1 98.25 190 ARG A O 1
ATOM 1546 N N . PRO A 1 191 ? -1.493 11.828 10.242 1 97.88 191 PRO A N 1
ATOM 1547 C CA . PRO A 1 191 ? -0.314 12.102 9.414 1 97.88 191 PRO A CA 1
ATOM 1548 C C . PRO A 1 191 ? 0.996 11.922 10.18 1 97.88 191 PRO A C 1
ATOM 1550 O O . PRO A 1 191 ? 1.002 11.938 11.414 1 97.88 191 PRO A O 1
ATOM 1553 N N . GLY A 1 192 ? 2.09 11.625 9.414 1 96.12 192 GLY A N 1
ATOM 1554 C CA . GLY A 1 192 ? 3.441 11.688 9.945 1 96.12 192 GLY A CA 1
ATOM 1555 C C . GLY A 1 192 ? 4.043 13.078 9.883 1 96.12 192 GLY A C 1
ATOM 1556 O O . GLY A 1 192 ? 3.432 14.047 10.344 1 96.12 192 GLY A O 1
ATOM 1557 N N . LEU A 1 193 ? 5.207 13.219 9.359 1 96.31 193 LEU A N 1
ATOM 1558 C CA . LEU A 1 193 ? 5.848 14.516 9.172 1 96.31 193 LEU A CA 1
ATOM 1559 C C . LEU A 1 193 ? 5.133 15.32 8.094 1 96.31 193 LEU A C 1
ATOM 1561 O O . LEU A 1 193 ? 5.27 15.031 6.902 1 96.31 193 LEU A O 1
ATOM 1565 N N . LEU A 1 194 ? 4.438 16.344 8.516 1 96.69 194 LEU A N 1
ATOM 1566 C CA . LEU A 1 194 ? 3.652 17.141 7.59 1 96.69 194 LEU A CA 1
ATOM 1567 C C . LEU A 1 194 ? 4.555 18.031 6.742 1 96.69 194 LEU A C 1
ATOM 1569 O O . LEU A 1 194 ? 5.449 18.703 7.27 1 96.69 194 LEU A O 1
ATOM 1573 N N . LEU A 1 195 ? 4.34 17.953 5.449 1 97.44 195 LEU A N 1
ATOM 1574 C CA . LEU A 1 195 ? 5.039 18.781 4.48 1 97.44 195 LEU A CA 1
ATOM 1575 C C . LEU A 1 195 ? 4.078 19.766 3.82 1 97.44 195 LEU A C 1
ATOM 1577 O O . LEU A 1 195 ? 3.102 19.359 3.189 1 97.44 195 LEU A O 1
ATOM 1581 N N . GLY A 1 196 ? 4.316 21.016 4.02 1 95.31 196 GLY A N 1
ATOM 1582 C CA . GLY A 1 196 ? 3.459 22.062 3.463 1 95.31 196 GLY A CA 1
ATOM 1583 C C . GLY A 1 196 ? 4.004 23.453 3.666 1 95.31 196 GLY A C 1
ATOM 1584 O O . GLY A 1 196 ? 5.113 23.625 4.176 1 95.31 196 GLY A O 1
ATOM 1585 N N . SER A 1 197 ? 3.236 24.359 3.15 1 91.06 197 SER A N 1
ATOM 1586 C CA . SER A 1 197 ? 3.611 25.766 3.27 1 91.06 197 SER A CA 1
ATOM 1587 C C . SER A 1 197 ? 2.619 26.531 4.137 1 91.06 197 SER A C 1
ATOM 1589 O O . SER A 1 197 ? 1.409 26.484 3.904 1 91.06 197 SER A O 1
ATOM 1591 N N . SER A 1 198 ? 3.105 27.125 5.168 1 82.94 198 SER A N 1
ATOM 1592 C CA . SER A 1 198 ? 2.305 28 6.02 1 82.94 198 SER A CA 1
ATOM 1593 C C . SER A 1 198 ? 3.191 28.859 6.91 1 82.94 198 SER A C 1
ATOM 1595 O O . SER A 1 198 ? 4.27 28.438 7.328 1 82.94 198 SER A O 1
ATOM 1597 N N . ILE A 1 199 ? 2.727 30.047 7.164 1 76.31 199 ILE A N 1
ATOM 1598 C CA . ILE A 1 199 ? 3.451 30.906 8.086 1 76.31 199 ILE A CA 1
ATOM 1599 C C . ILE A 1 199 ? 2.793 30.859 9.461 1 76.31 199 ILE A C 1
ATOM 1601 O O . ILE A 1 199 ? 3.168 31.609 10.367 1 76.31 199 ILE A O 1
ATOM 1605 N N . ARG A 1 200 ? 1.848 30 9.586 1 78.06 200 ARG A N 1
ATOM 1606 C CA . ARG A 1 200 ? 1.072 29.969 10.82 1 78.06 200 ARG A CA 1
ATOM 1607 C C . ARG A 1 200 ? 1.204 28.625 11.531 1 78.06 200 ARG A C 1
ATOM 1609 O O . ARG A 1 200 ? 0.461 28.344 12.469 1 78.06 200 ARG A O 1
ATOM 1616 N N . SER A 1 201 ? 2.09 27.922 11.07 1 77.5 201 SER A N 1
ATOM 1617 C CA . SER A 1 201 ? 2.273 26.594 11.672 1 77.5 201 SER A CA 1
ATOM 1618 C C . SER A 1 201 ? 3.553 26.547 12.5 1 77.5 201 SER A C 1
ATOM 1620 O O . SER A 1 201 ? 4.629 26.906 12.016 1 77.5 201 SER A O 1
ATOM 1622 N N . PHE A 1 202 ? 3.395 26.125 13.719 1 70 202 PHE A N 1
ATOM 1623 C CA . PHE A 1 202 ? 4.512 26.094 14.656 1 70 202 PHE A CA 1
ATOM 1624 C C . PHE A 1 202 ? 5.523 25.031 14.25 1 70 202 PHE A C 1
ATOM 1626 O O . PHE A 1 202 ? 6.723 25.297 14.172 1 70 202 PHE A O 1
ATOM 1633 N N . TYR A 1 203 ? 5.094 23.812 14.039 1 80.38 203 TYR A N 1
ATOM 1634 C CA . TYR A 1 203 ? 5.965 22.703 13.656 1 80.38 203 TYR A CA 1
ATOM 1635 C C . TYR A 1 203 ? 6.039 22.562 12.141 1 80.38 203 TYR A C 1
ATOM 1637 O O . TYR A 1 203 ? 5.703 21.516 11.586 1 80.38 203 TYR A O 1
ATOM 1645 N N . ASN A 1 204 ? 6.543 23.594 11.602 1 86.25 204 ASN A N 1
ATOM 1646 C CA . ASN A 1 204 ? 6.664 23.656 10.148 1 86.25 204 ASN A CA 1
ATOM 1647 C C . ASN A 1 204 ? 8.016 23.141 9.672 1 86.25 204 ASN A C 1
ATOM 1649 O O . ASN A 1 204 ? 8.992 23.891 9.609 1 86.25 204 ASN A O 1
ATOM 1653 N N . PHE A 1 205 ? 8.07 22.016 9.312 1 95 205 PHE A N 1
ATOM 1654 C CA . PHE A 1 205 ? 9.312 21.391 8.867 1 95 205 PHE A CA 1
ATOM 1655 C C . PHE A 1 205 ? 9.859 22.094 7.637 1 95 205 PHE A C 1
ATOM 1657 O O . PHE A 1 205 ? 11.047 22.453 7.594 1 95 205 PHE A O 1
ATOM 1664 N N . MET A 1 206 ? 9.047 22.328 6.699 1 96 206 MET A N 1
ATOM 1665 C CA . MET A 1 206 ? 9.484 22.953 5.453 1 96 206 MET A CA 1
ATOM 1666 C C . MET A 1 206 ? 10.07 24.344 5.711 1 96 206 MET A C 1
ATOM 1668 O O . MET A 1 206 ? 11.141 24.672 5.199 1 96 206 MET A O 1
ATOM 1672 N N . GLY A 1 207 ? 9.312 25.109 6.473 1 95.12 207 GLY A N 1
ATOM 1673 C CA . GLY A 1 207 ? 9.82 26.422 6.809 1 95.12 207 GLY A CA 1
ATOM 1674 C C . GLY A 1 207 ? 11.18 26.391 7.473 1 95.12 207 GLY A C 1
ATOM 1675 O O . GLY A 1 207 ? 12.078 27.156 7.098 1 95.12 207 GLY A O 1
ATOM 1676 N N . SER A 1 208 ? 11.359 25.531 8.43 1 96 208 SER A N 1
ATOM 1677 C CA . SER A 1 208 ? 12.617 25.406 9.148 1 96 208 SER A CA 1
ATOM 1678 C C . SER A 1 208 ? 13.758 25.016 8.219 1 96 208 SER A C 1
ATOM 1680 O O . SER A 1 208 ? 14.828 25.625 8.25 1 96 208 SER A O 1
ATOM 1682 N N . LEU A 1 209 ? 13.477 24.078 7.402 1 97.19 209 LEU A N 1
ATOM 1683 C CA . LEU A 1 209 ? 14.469 23.562 6.465 1 97.19 209 LEU A CA 1
ATOM 1684 C C . LEU A 1 209 ? 14.883 24.641 5.473 1 97.19 209 LEU A C 1
ATOM 1686 O O . LEU A 1 209 ? 16.078 24.844 5.234 1 97.19 209 LEU A O 1
ATOM 1690 N N . CYS A 1 210 ? 13.977 25.328 4.941 1 97.38 210 CYS A N 1
ATOM 1691 C CA . CYS A 1 210 ? 14.227 26.312 3.898 1 97.38 210 CYS A CA 1
ATOM 1692 C C . CYS A 1 210 ? 14.945 27.531 4.469 1 97.38 210 CYS A C 1
ATOM 1694 O O . CYS A 1 210 ? 15.852 28.078 3.83 1 97.38 210 CYS A O 1
ATOM 1696 N N . VAL A 1 211 ? 14.516 27.984 5.637 1 96.69 211 VAL A N 1
ATOM 1697 C CA . VAL A 1 211 ? 15.18 29.109 6.273 1 96.69 211 VAL A CA 1
ATOM 1698 C C . VAL A 1 211 ? 16.625 28.75 6.602 1 96.69 211 VAL A C 1
ATOM 1700 O O . VAL A 1 211 ? 17.531 29.547 6.387 1 96.69 211 VAL A O 1
ATOM 1703 N N . TYR A 1 212 ? 16.844 27.578 7.105 1 97.62 212 TYR A N 1
ATOM 1704 C CA . TYR A 1 212 ? 18.203 27.078 7.359 1 97.62 212 TYR A CA 1
ATOM 1705 C C . TYR A 1 212 ? 19.047 27.141 6.09 1 97.62 212 TYR A C 1
ATOM 1707 O O . TYR A 1 212 ? 20.156 27.688 6.102 1 97.62 212 TYR A O 1
ATOM 1715 N N . GLY A 1 213 ? 18.516 26.625 5.004 1 98.12 213 GLY A N 1
ATOM 1716 C CA . GLY A 1 213 ? 19.219 26.672 3.736 1 98.12 213 GLY A CA 1
ATOM 1717 C C . GLY A 1 213 ? 19.531 28.078 3.27 1 98.12 213 GLY A C 1
ATOM 1718 O O . GLY A 1 213 ? 20.625 28.359 2.793 1 98.12 213 GLY A O 1
ATOM 1719 N N . ALA A 1 214 ? 18.578 28.938 3.414 1 97.81 214 ALA A N 1
ATOM 1720 C CA . ALA A 1 214 ? 18.734 30.328 2.982 1 97.81 214 ALA A CA 1
ATOM 1721 C C . ALA A 1 214 ? 19.844 31.031 3.771 1 97.81 214 ALA A C 1
ATOM 1723 O O . ALA A 1 214 ? 20.625 31.781 3.203 1 97.81 214 ALA A O 1
ATOM 1724 N N . ILE A 1 215 ? 19.828 30.828 5.078 1 98 215 ILE A N 1
ATOM 1725 C CA . ILE A 1 215 ? 20.844 31.438 5.934 1 98 215 ILE A CA 1
ATOM 1726 C C . ILE A 1 215 ? 22.219 30.906 5.566 1 98 215 ILE A C 1
ATOM 1728 O O . ILE A 1 215 ? 23.172 31.672 5.445 1 98 215 ILE A O 1
ATOM 1732 N N . CYS A 1 216 ? 22.297 29.594 5.41 1 98.06 216 CYS A N 1
ATOM 1733 C CA . CYS A 1 216 ? 23.562 29 4.996 1 98.06 216 CYS A CA 1
ATOM 1734 C C . CYS A 1 216 ? 24.047 29.609 3.686 1 98.06 216 CYS A C 1
ATOM 1736 O O . CYS A 1 216 ? 25.219 29.938 3.553 1 98.06 216 CYS A O 1
ATOM 1738 N N . LYS A 1 217 ? 23.188 29.734 2.816 1 98 217 LYS A N 1
ATOM 1739 C CA . LYS A 1 217 ? 23.547 30.328 1.523 1 98 217 LYS A CA 1
ATOM 1740 C C . LYS A 1 217 ? 24.047 31.75 1.683 1 98 217 LYS A C 1
ATOM 1742 O O . LYS A 1 217 ? 25.078 32.125 1.129 1 98 217 LYS A O 1
ATOM 1747 N N . HIS A 1 218 ? 23.281 32.562 2.381 1 97.75 218 HIS A N 1
ATOM 1748 C CA . HIS A 1 218 ? 23.578 33.969 2.582 1 97.75 218 HIS A CA 1
ATOM 1749 C C . HIS A 1 218 ? 24.938 34.156 3.27 1 97.75 218 HIS A C 1
ATOM 1751 O O . HIS A 1 218 ? 25.672 35.094 2.945 1 97.75 218 HIS A O 1
ATOM 1757 N N . LEU A 1 219 ? 25.281 33.312 4.18 1 97.5 219 LEU A N 1
ATOM 1758 C CA . LEU A 1 219 ? 26.5 33.438 4.973 1 97.5 219 LEU A CA 1
ATOM 1759 C C . LEU A 1 219 ? 27.609 32.562 4.391 1 97.5 219 LEU A C 1
ATOM 1761 O O . LEU A 1 219 ? 28.703 32.5 4.969 1 97.5 219 LEU A O 1
ATOM 1765 N N . ASN A 1 220 ? 27.328 31.875 3.318 1 97.38 220 ASN A N 1
ATOM 1766 C CA . ASN A 1 220 ? 28.281 30.969 2.686 1 97.38 220 ASN A CA 1
ATOM 1767 C C . ASN A 1 220 ? 28.734 29.875 3.641 1 97.38 220 ASN A C 1
ATOM 1769 O O . ASN A 1 220 ? 29.922 29.625 3.797 1 97.38 220 ASN A O 1
ATOM 1773 N N . LEU A 1 221 ? 27.844 29.375 4.352 1 97.06 221 LEU A N 1
ATOM 1774 C CA . LEU A 1 221 ? 28.078 28.234 5.242 1 97.06 221 LEU A CA 1
ATOM 1775 C C . LEU A 1 221 ? 27.641 26.938 4.574 1 97.06 221 LEU A C 1
ATOM 1777 O O . LEU A 1 221 ? 26.75 26.938 3.723 1 97.06 221 LEU A O 1
ATOM 1781 N N . PRO A 1 222 ? 28.25 25.812 4.969 1 97.56 222 PRO A N 1
ATOM 1782 C CA . PRO A 1 222 ? 27.844 24.531 4.395 1 97.56 222 PRO A CA 1
ATOM 1783 C C . PRO A 1 222 ? 26.484 24.062 4.914 1 97.56 222 PRO A C 1
ATOM 1785 O O . PRO A 1 222 ? 26.172 24.25 6.09 1 97.56 222 PRO A O 1
ATOM 1788 N N . PHE A 1 223 ? 25.703 23.5 4.004 1 98.44 223 PHE A N 1
ATOM 1789 C CA . PHE A 1 223 ? 24.422 22.891 4.332 1 98.44 223 PHE A CA 1
ATOM 1790 C C . PHE A 1 223 ? 24.609 21.484 4.887 1 98.44 223 PHE A C 1
ATOM 1792 O O . PHE A 1 223 ? 24.656 20.516 4.125 1 98.44 223 PHE A O 1
ATOM 1799 N N . VAL A 1 224 ? 24.656 21.359 6.215 1 98.56 224 VAL A N 1
ATOM 1800 C CA . VAL A 1 224 ? 24.969 20.062 6.836 1 98.56 224 VAL A CA 1
ATOM 1801 C C . VAL A 1 224 ? 23.719 19.531 7.543 1 98.56 224 VAL A C 1
ATOM 1803 O O . VAL A 1 224 ? 22.781 20.281 7.82 1 98.56 224 VAL A O 1
ATOM 1806 N N . PHE A 1 225 ? 23.672 18.203 7.672 1 98.25 225 PHE A N 1
ATOM 1807 C CA . PHE A 1 225 ? 22.641 17.531 8.445 1 98.25 225 PHE A CA 1
ATOM 1808 C C . PHE A 1 225 ? 23.094 17.281 9.875 1 98.25 225 PHE A C 1
ATOM 1810 O O . PHE A 1 225 ? 24.141 16.656 10.094 1 98.25 225 PHE A O 1
ATOM 1817 N N . GLY A 1 226 ? 22.422 17.828 10.844 1 97.44 226 GLY A N 1
ATOM 1818 C CA . GLY A 1 226 ? 22.656 17.547 12.25 1 97.44 226 GLY A CA 1
ATOM 1819 C C . GLY A 1 226 ? 21.625 16.609 12.852 1 97.44 226 GLY A C 1
ATOM 1820 O O . GLY A 1 226 ? 20.422 16.859 12.75 1 97.44 226 GLY A O 1
ATOM 1821 N N . GLY A 1 227 ? 21.969 15.602 13.453 1 96.94 227 GLY A N 1
ATOM 1822 C CA . GLY A 1 227 ? 21.109 14.602 14.055 1 96.94 227 GLY A CA 1
ATOM 1823 C C . GLY A 1 227 ? 21.844 13.32 14.422 1 96.94 227 GLY A C 1
ATOM 1824 O O . GLY A 1 227 ? 23.031 13.352 14.734 1 96.94 227 GLY A O 1
ATOM 1825 N N . THR A 1 228 ? 21.125 12.18 14.516 1 96.12 228 THR A N 1
ATOM 1826 C CA . THR A 1 228 ? 21.75 10.891 14.789 1 96.12 228 THR A CA 1
ATOM 1827 C C . THR A 1 228 ? 22.094 10.164 13.484 1 96.12 228 THR A C 1
ATOM 1829 O O . THR A 1 228 ? 21.469 10.406 12.453 1 96.12 228 THR A O 1
ATOM 1832 N N . LYS A 1 229 ? 23.062 9.266 13.57 1 95.88 229 LYS A N 1
ATOM 1833 C CA . LYS A 1 229 ? 23.453 8.461 12.422 1 95.88 229 LYS A CA 1
ATOM 1834 C C . LYS A 1 229 ? 22.281 7.613 11.93 1 95.88 229 LYS A C 1
ATOM 1836 O O . LYS A 1 229 ? 22.094 7.449 10.719 1 95.88 229 LYS A O 1
ATOM 1841 N N . LYS A 1 230 ? 21.516 7.164 12.836 1 93.38 230 LYS A N 1
ATOM 1842 C CA . LYS A 1 230 ? 20.359 6.324 12.492 1 93.38 230 LYS A CA 1
ATOM 1843 C C . LYS A 1 230 ? 19.328 7.109 11.695 1 93.38 230 LYS A C 1
ATOM 1845 O O . LYS A 1 230 ? 18.859 6.648 10.648 1 93.38 230 LYS A O 1
ATOM 1850 N N . CYS A 1 231 ? 19.031 8.281 12.125 1 94.5 231 CYS A N 1
ATOM 1851 C CA . CYS A 1 231 ? 18.062 9.109 11.414 1 94.5 231 CYS A CA 1
ATOM 1852 C C . CYS A 1 231 ? 18.594 9.508 10.047 1 94.5 231 CYS A C 1
ATOM 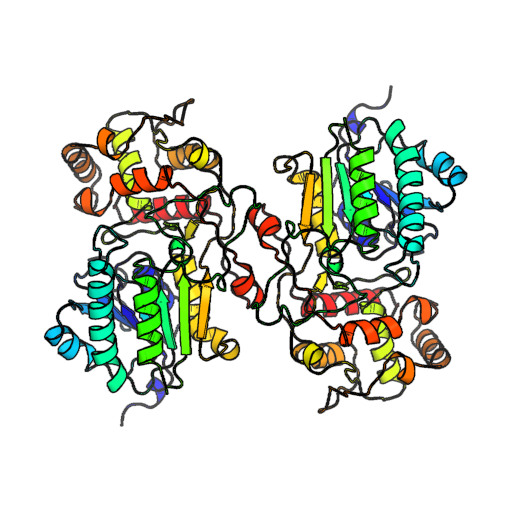1854 O O . CYS A 1 231 ? 17.812 9.695 9.109 1 94.5 231 CYS A O 1
ATOM 1856 N N . TRP A 1 232 ? 19.922 9.586 9.977 1 96.56 232 TRP A N 1
ATOM 1857 C CA . TRP A 1 232 ? 20.594 9.984 8.742 1 96.56 232 TRP A CA 1
ATOM 1858 C C . TRP A 1 232 ? 20.531 8.867 7.707 1 96.56 232 TRP A C 1
ATOM 1860 O O . TRP A 1 232 ? 20.234 9.102 6.535 1 96.56 232 TRP A O 1
ATOM 1870 N N . GLU A 1 233 ? 20.609 7.656 8.125 1 94.44 233 GLU A N 1
ATOM 1871 C CA . GLU A 1 233 ? 20.844 6.547 7.207 1 94.44 233 GLU A CA 1
ATOM 1872 C C . GLU A 1 233 ? 19.594 5.691 7.039 1 94.44 233 GLU A C 1
ATOM 1874 O O . GLU A 1 233 ? 19.516 4.887 6.109 1 94.44 233 GLU A O 1
ATOM 1879 N N . GLU A 1 234 ? 18.688 5.879 7.918 1 90.94 234 GLU A N 1
ATOM 1880 C CA . GLU A 1 234 ? 17.484 5.043 7.875 1 90.94 234 GLU A CA 1
ATOM 1881 C C . GLU A 1 234 ? 16.219 5.891 7.805 1 90.94 234 GLU A C 1
ATOM 1883 O O . GLU A 1 234 ? 16.25 7.082 8.125 1 90.94 234 GLU A O 1
ATOM 1888 N N . ASN A 1 235 ? 15.164 5.207 7.324 1 88.12 235 ASN A N 1
ATOM 1889 C CA . ASN A 1 235 ? 13.844 5.84 7.363 1 88.12 235 ASN A CA 1
ATOM 1890 C C . ASN A 1 235 ? 13.211 5.727 8.742 1 88.12 235 ASN A C 1
ATOM 1892 O O . ASN A 1 235 ? 12.852 4.633 9.18 1 88.12 235 ASN A O 1
ATOM 1896 N N . TYR A 1 236 ? 12.984 6.859 9.43 1 87.94 236 TYR A N 1
ATOM 1897 C CA . TYR A 1 236 ? 12.492 6.812 10.805 1 87.94 236 TYR A CA 1
ATOM 1898 C C . TYR A 1 236 ? 11.07 7.344 10.891 1 87.94 236 TYR A C 1
ATOM 1900 O O . TYR A 1 236 ? 10.32 6.973 11.797 1 87.94 236 TYR A O 1
ATOM 1908 N N . ILE A 1 237 ? 10.781 8.211 9.969 1 92.44 237 ILE A N 1
ATOM 1909 C CA . ILE A 1 237 ? 9.469 8.844 10.047 1 92.44 237 ILE A CA 1
ATOM 1910 C C . ILE A 1 237 ? 8.875 8.977 8.648 1 92.44 237 ILE A C 1
ATOM 1912 O O . ILE A 1 237 ? 9.586 9.312 7.695 1 92.44 237 ILE A O 1
ATOM 1916 N N . ASP A 1 238 ? 7.605 8.703 8.555 1 95.81 238 ASP A N 1
ATOM 1917 C CA . ASP A 1 238 ? 6.918 8.828 7.273 1 95.81 238 ASP A CA 1
ATOM 1918 C C . ASP A 1 238 ? 6.605 10.281 6.957 1 95.81 238 ASP A C 1
ATOM 1920 O O . ASP A 1 238 ? 6.219 11.047 7.84 1 95.81 238 ASP A O 1
ATOM 1924 N N . GLY A 1 239 ? 6.848 10.688 5.699 1 96.56 239 GLY A N 1
ATOM 1925 C CA . GLY A 1 239 ? 6.363 11.984 5.242 1 96.56 239 GLY A CA 1
ATOM 1926 C C . GLY A 1 239 ? 4.879 11.984 4.926 1 96.56 239 GLY A C 1
ATOM 1927 O O . GLY A 1 239 ? 4.316 10.953 4.547 1 96.56 239 GLY A O 1
ATOM 1928 N N . SER A 1 240 ? 4.266 13.102 5.109 1 97.88 240 SER A N 1
ATOM 1929 C CA . SER A 1 240 ? 2.867 13.336 4.766 1 97.88 240 SER A CA 1
ATOM 1930 C C . SER A 1 240 ? 2.691 14.656 4.031 1 97.88 240 SER A C 1
ATOM 1932 O O . SER A 1 240 ? 2.703 15.727 4.656 1 97.88 240 SER A O 1
ATOM 1934 N N . ASP A 1 241 ? 2.502 14.562 2.758 1 98.25 241 ASP A N 1
ATOM 1935 C CA . ASP A 1 241 ? 2.219 15.75 1.956 1 98.25 241 ASP A CA 1
ATOM 1936 C C . ASP A 1 241 ? 0.884 16.375 2.352 1 98.25 241 ASP A C 1
ATOM 1938 O O . ASP A 1 241 ? -0.135 15.688 2.426 1 98.25 241 ASP A O 1
ATOM 1942 N N . ALA A 1 242 ? 0.899 17.656 2.615 1 97.62 242 ALA A N 1
ATOM 1943 C CA . ALA A 1 242 ? -0.328 18.344 3.025 1 97.62 242 ALA A CA 1
ATOM 1944 C C . ALA A 1 242 ? -1.443 18.109 2.008 1 97.62 242 ALA A C 1
ATOM 1946 O O . ALA A 1 242 ? -2.617 18.031 2.373 1 97.62 242 ALA A O 1
ATOM 1947 N N . ARG A 1 243 ? -1.129 18.047 0.723 1 96.88 243 ARG A N 1
ATOM 1948 C CA . ARG A 1 243 ? -2.107 17.766 -0.323 1 96.88 243 ARG A CA 1
ATOM 1949 C C . ARG A 1 243 ? -2.736 16.391 -0.132 1 96.88 243 ARG A C 1
ATOM 1951 O O . ARG A 1 243 ? -3.953 16.234 -0.247 1 96.88 243 ARG A O 1
ATOM 1958 N N . LEU A 1 244 ? -1.861 15.43 0.172 1 98.19 244 LEU A N 1
ATOM 1959 C CA . LEU A 1 244 ? -2.332 14.07 0.4 1 98.19 244 LEU A CA 1
ATOM 1960 C C . LEU A 1 244 ? -3.27 14.008 1.601 1 98.19 244 LEU A C 1
ATOM 1962 O O . LEU A 1 244 ? -4.336 13.391 1.533 1 98.19 244 LEU A O 1
ATOM 1966 N N . VAL A 1 245 ? -2.885 14.633 2.682 1 98.5 245 VAL A N 1
ATOM 1967 C CA . VAL A 1 245 ? -3.674 14.609 3.91 1 98.5 245 VAL A CA 1
ATOM 1968 C C . VAL A 1 245 ? -5.027 15.266 3.666 1 98.5 245 VAL A C 1
ATOM 1970 O O . VAL A 1 245 ? -6.066 14.727 4.059 1 98.5 245 VAL A O 1
ATOM 1973 N N . ALA A 1 246 ? -5.043 16.391 2.975 1 97.75 246 ALA A N 1
ATOM 1974 C CA . ALA A 1 246 ? -6.289 17.078 2.648 1 97.75 246 ALA A CA 1
ATOM 1975 C C . ALA A 1 246 ? -7.188 16.203 1.781 1 97.75 246 ALA A C 1
ATOM 1977 O O . ALA A 1 246 ? -8.375 16.047 2.066 1 97.75 246 ALA A O 1
ATOM 1978 N N . ASP A 1 247 ? -6.633 15.617 0.758 1 96.75 247 ASP A N 1
ATOM 1979 C CA . ASP A 1 247 ? -7.387 14.75 -0.136 1 96.75 247 ASP A CA 1
ATOM 1980 C C . ASP A 1 247 ? -7.996 13.57 0.627 1 96.75 247 ASP A C 1
ATOM 1982 O O . ASP A 1 247 ? -9.117 13.156 0.341 1 96.75 247 ASP A O 1
ATOM 1986 N N . GLN A 1 248 ? -7.238 13.039 1.533 1 97.38 248 GLN A N 1
ATOM 1987 C CA . GLN A 1 248 ? -7.73 11.891 2.291 1 97.38 248 GLN A CA 1
ATOM 1988 C C . GLN A 1 248 ? -8.898 12.289 3.191 1 97.38 248 GLN A C 1
ATOM 1990 O O . GLN A 1 248 ? -9.867 11.539 3.32 1 97.38 248 GLN A O 1
ATOM 1995 N N . HIS A 1 249 ? -8.766 13.469 3.855 1 97.69 249 HIS A N 1
ATOM 1996 C CA . HIS A 1 249 ? -9.883 13.992 4.633 1 97.69 249 HIS A CA 1
ATOM 1997 C C . HIS A 1 249 ? -11.148 14.086 3.789 1 97.69 249 HIS A C 1
ATOM 1999 O O . HIS A 1 249 ? -12.219 13.633 4.207 1 97.69 249 HIS A O 1
ATOM 2005 N N . ILE A 1 250 ? -11.055 14.656 2.623 1 95.56 250 ILE A N 1
ATOM 2006 C CA . ILE A 1 250 ? -12.195 14.859 1.736 1 95.56 250 ILE A CA 1
ATOM 2007 C C . ILE A 1 250 ? -12.719 13.516 1.246 1 95.56 250 ILE A C 1
ATOM 2009 O O . ILE A 1 250 ? -13.93 13.281 1.229 1 95.56 250 ILE A O 1
ATOM 2013 N N . TRP A 1 251 ? -11.797 12.625 0.877 1 94.81 251 TRP A N 1
ATOM 2014 C CA . TRP A 1 251 ? -12.148 11.281 0.422 1 94.81 251 TRP A CA 1
ATOM 2015 C C . TRP A 1 251 ? -12.969 10.547 1.479 1 94.81 251 TRP A C 1
ATOM 2017 O O . TRP A 1 251 ? -14.023 9.984 1.178 1 94.81 251 TRP A O 1
ATOM 2027 N N . ALA A 1 252 ? -12.539 10.539 2.717 1 95.12 252 ALA A N 1
ATOM 2028 C CA . ALA A 1 252 ? -13.234 9.852 3.801 1 95.12 252 ALA A CA 1
ATOM 2029 C C . ALA A 1 252 ? -14.609 10.461 4.051 1 95.12 252 ALA A C 1
ATOM 2031 O O . ALA A 1 252 ? -15.555 9.75 4.387 1 95.12 252 ALA A O 1
ATOM 2032 N N . ALA A 1 253 ? -14.734 11.742 3.84 1 93.75 253 ALA A N 1
ATOM 2033 C CA . ALA A 1 253 ? -15.969 12.469 4.133 1 93.75 253 ALA A CA 1
ATOM 2034 C C . ALA A 1 253 ? -17 12.258 3.029 1 93.75 253 ALA A C 1
ATOM 2036 O O . ALA A 1 253 ? -18.203 12.414 3.256 1 93.75 253 ALA A O 1
ATOM 2037 N N . THR A 1 254 ? -16.562 11.891 1.826 1 90.62 254 THR A N 1
ATOM 2038 C CA . THR A 1 254 ? -17.484 11.922 0.701 1 90.62 254 THR A CA 1
ATOM 2039 C C . THR A 1 254 ? -17.625 10.539 0.068 1 90.62 254 THR A C 1
ATOM 2041 O O . THR A 1 254 ? -18.656 10.227 -0.537 1 90.62 254 THR A O 1
ATOM 2044 N N . LYS A 1 255 ? -16.625 9.758 0.119 1 82.38 255 LYS A N 1
ATOM 2045 C CA . LYS A 1 255 ? -16.641 8.539 -0.676 1 82.38 255 LYS A CA 1
ATOM 2046 C C . LYS A 1 255 ? -16.672 7.301 0.218 1 82.38 255 LYS A C 1
ATOM 2048 O O . LYS A 1 255 ? -16.938 6.195 -0.252 1 82.38 255 LYS A O 1
ATOM 2053 N N . CYS A 1 256 ? -16.375 7.363 1.408 1 70.88 256 CYS A N 1
ATOM 2054 C CA . CYS A 1 256 ? -16.172 6.184 2.244 1 70.88 256 CYS A CA 1
ATOM 2055 C C . CYS A 1 256 ? -17.391 5.918 3.119 1 70.88 256 CYS A C 1
ATOM 2057 O O . CYS A 1 256 ? -17.359 5.039 3.982 1 70.88 256 CYS A O 1
ATOM 2059 N N . GLU A 1 257 ? -18.453 6.504 3.025 1 63.03 257 GLU A N 1
ATOM 2060 C CA . GLU A 1 257 ? -19.562 6.328 3.955 1 63.03 257 GLU A CA 1
ATOM 2061 C C . GLU A 1 257 ? -20 4.867 4.039 1 63.03 257 GLU A C 1
ATOM 2063 O O . GLU A 1 257 ? -20.312 4.367 5.121 1 63.03 257 GLU A O 1
ATOM 2068 N N . GLY A 1 258 ? -19.797 4.207 2.959 1 60.81 258 GLY A N 1
ATOM 2069 C CA . GLY A 1 258 ? -20.25 2.822 2.955 1 60.81 258 GLY A CA 1
ATOM 2070 C C . GLY A 1 258 ? -19.281 1.876 3.629 1 60.81 258 GLY A C 1
ATOM 2071 O O . GLY A 1 258 ? -19.609 0.721 3.898 1 60.81 258 GLY A O 1
ATOM 2072 N N . PHE A 1 259 ? -18.172 2.453 4.129 1 64.62 259 PHE A N 1
ATOM 2073 C CA . PHE A 1 259 ? -17.125 1.562 4.621 1 64.62 259 PHE A CA 1
ATOM 2074 C C . PHE A 1 259 ? -17 1.667 6.137 1 64.62 259 PHE A C 1
ATOM 2076 O O . PHE A 1 259 ? -16.25 0.91 6.758 1 64.62 259 PHE A O 1
ATOM 2083 N N . PHE A 1 260 ? -17.703 2.605 6.719 1 70 260 PHE A N 1
ATOM 2084 C CA . PHE A 1 260 ? -17.484 2.898 8.133 1 70 260 PHE A CA 1
ATOM 2085 C C . PHE A 1 260 ? -18.156 1.853 9.016 1 70 260 PHE A C 1
ATOM 2087 O O . PHE A 1 260 ? -19.312 1.498 8.797 1 70 260 PHE A O 1
ATOM 2094 N N . THR A 1 261 ? -17.188 1.234 9.727 1 65.5 261 THR A N 1
ATOM 2095 C CA . THR A 1 261 ? -17.656 0.385 10.805 1 65.5 261 THR A CA 1
ATOM 2096 C C . THR A 1 261 ? -17.969 1.216 12.055 1 65.5 261 THR A C 1
ATOM 2098 O O . THR A 1 261 ? -17.234 2.143 12.383 1 65.5 261 THR A O 1
ATOM 2101 N N . ASN A 1 262 ?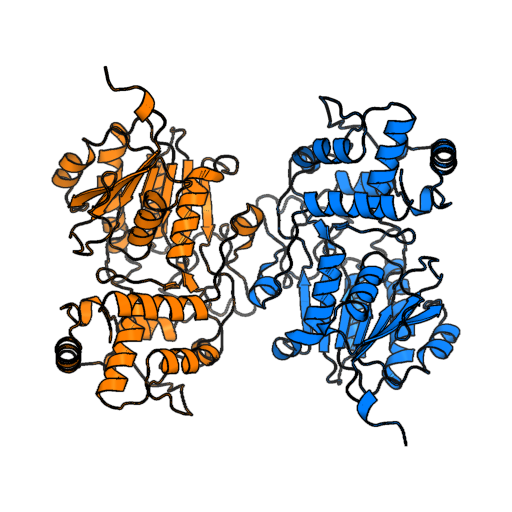 -19.047 1.037 12.711 1 70.5 262 ASN A N 1
ATOM 2102 C CA . ASN A 1 262 ? -19.422 1.7 13.961 1 70.5 262 ASN A CA 1
ATOM 2103 C C . ASN A 1 262 ? -19.484 3.215 13.789 1 70.5 262 ASN A C 1
ATOM 2105 O O . ASN A 1 262 ? -18.984 3.959 14.648 1 70.5 262 ASN A O 1
ATOM 2109 N N . GLY A 1 263 ? -19.719 3.674 12.547 1 84 263 GLY A N 1
ATOM 2110 C CA . GLY A 1 263 ? -19.969 5.094 12.336 1 84 263 GLY A CA 1
ATOM 2111 C C . GLY A 1 263 ? -18.766 5.824 11.781 1 84 263 GLY A C 1
ATOM 2112 O O . GLY A 1 263 ? -18.891 6.938 11.258 1 84 263 GLY A O 1
ATOM 2113 N N . GLY A 1 264 ? -17.531 5.195 11.906 1 91.69 264 GLY A N 1
ATOM 2114 C CA . GLY A 1 264 ? -16.344 5.855 11.359 1 91.69 264 GLY A CA 1
ATOM 2115 C C . GLY A 1 264 ? -15.086 5.027 11.5 1 91.69 264 GLY A C 1
ATOM 2116 O O . GLY A 1 264 ? -15.125 3.902 12 1 91.69 264 GLY A O 1
ATOM 2117 N N . GLU A 1 265 ? -13.969 5.574 10.938 1 92.25 265 GLU A N 1
ATOM 2118 C CA . GLU A 1 265 ? -12.703 4.852 10.914 1 92.25 265 GLU A CA 1
ATOM 2119 C C . GLU A 1 265 ? -11.523 5.805 11.055 1 92.25 265 GLU A C 1
ATOM 2121 O O . GLU A 1 265 ? -11.633 6.992 10.734 1 92.25 265 GLU A O 1
ATOM 2126 N N . ALA A 1 266 ? -10.453 5.234 11.648 1 95.25 266 ALA A N 1
ATOM 2127 C CA . ALA A 1 266 ? -9.18 5.945 11.648 1 95.25 266 ALA A CA 1
ATOM 2128 C C . ALA A 1 266 ? -8.297 5.5 10.492 1 95.25 266 ALA A C 1
ATOM 2130 O O . ALA A 1 266 ? -8.312 4.328 10.109 1 95.25 266 ALA A O 1
ATOM 2131 N N . PHE A 1 267 ? -7.52 6.445 9.93 1 96.06 267 PHE A N 1
ATOM 2132 C CA . PHE A 1 267 ? -6.633 6.16 8.805 1 96.06 267 PHE A CA 1
ATOM 2133 C C . PHE A 1 267 ? -5.258 6.777 9.031 1 96.06 267 PHE A C 1
ATOM 2135 O O . PHE A 1 267 ? -5.148 7.902 9.523 1 96.06 267 PHE A O 1
ATOM 2142 N N . ASN A 1 268 ? -4.188 5.988 8.727 1 96.94 268 ASN A N 1
ATOM 2143 C CA . ASN A 1 268 ? -2.885 6.617 8.555 1 96.94 268 ASN A CA 1
ATOM 2144 C C . ASN A 1 268 ? -2.834 7.449 7.273 1 96.94 268 ASN A C 1
ATOM 2146 O O . ASN A 1 268 ? -3.322 7.016 6.227 1 96.94 268 ASN A O 1
ATOM 2150 N N . SER A 1 269 ? -2.377 8.68 7.402 1 98.06 269 SER A N 1
ATOM 2151 C CA . SER A 1 269 ? -2.256 9.586 6.262 1 98.06 269 SER A CA 1
ATOM 2152 C C . SER A 1 269 ? -0.793 9.844 5.918 1 98.06 269 SER A C 1
ATOM 2154 O O . SER A 1 269 ? -0.249 10.898 6.262 1 98.06 269 SER A O 1
ATOM 2156 N N . ILE A 1 270 ? -0.142 8.898 5.219 1 97.5 270 ILE A N 1
ATOM 2157 C CA . ILE A 1 270 ? 1.294 8.969 4.969 1 97.5 270 ILE A CA 1
ATOM 2158 C C . ILE A 1 270 ? 1.567 8.781 3.477 1 97.5 270 ILE A C 1
ATOM 2160 O O . ILE A 1 270 ? 0.745 8.219 2.754 1 97.5 270 ILE A O 1
ATOM 2164 N N . ASN A 1 271 ? 2.707 9.266 3.016 1 96.19 271 ASN A N 1
ATOM 2165 C CA . ASN A 1 271 ? 3.102 9.18 1.614 1 96.19 271 ASN A CA 1
ATOM 2166 C C . ASN A 1 271 ? 3.273 7.73 1.165 1 96.19 271 ASN A C 1
ATOM 2168 O O . ASN A 1 271 ? 2.908 7.379 0.042 1 96.19 271 ASN A O 1
ATOM 2172 N N . GLY A 1 272 ? 3.893 6.891 1.976 1 88.81 272 GLY A N 1
ATOM 2173 C CA . GLY A 1 272 ? 3.953 5.469 1.69 1 88.81 272 GLY A CA 1
ATOM 2174 C C . GLY A 1 272 ? 5.23 5.055 0.987 1 88.81 272 GLY A C 1
ATOM 2175 O O . GLY A 1 272 ? 5.312 3.959 0.426 1 88.81 272 GLY A O 1
ATOM 2176 N N . PHE A 1 273 ? 6.273 5.914 0.945 1 90 273 PHE A N 1
ATOM 2177 C CA . PHE A 1 273 ? 7.562 5.586 0.351 1 90 273 PHE A CA 1
ATOM 2178 C C . PHE A 1 273 ? 8.68 5.723 1.376 1 90 273 PHE A C 1
ATOM 2180 O O . PHE A 1 273 ? 8.672 6.645 2.195 1 90 273 PHE A O 1
ATOM 2187 N N . SER A 1 274 ? 9.594 4.824 1.227 1 87.38 274 SER A N 1
ATOM 2188 C CA . SER A 1 274 ? 10.773 4.922 2.074 1 87.38 274 SER A CA 1
ATOM 2189 C C . SER A 1 274 ? 11.766 5.941 1.521 1 87.38 274 SER A C 1
ATOM 2191 O O . SER A 1 274 ? 11.828 6.16 0.309 1 87.38 274 SER A O 1
ATOM 2193 N N . PHE A 1 275 ? 12.484 6.512 2.43 1 92.31 275 PHE A N 1
ATOM 2194 C CA . PHE A 1 275 ? 13.555 7.445 2.084 1 92.31 275 PHE A CA 1
ATOM 2195 C C . PHE A 1 275 ? 14.57 7.543 3.211 1 92.31 275 PHE A C 1
ATOM 2197 O O . PHE A 1 275 ? 14.312 7.102 4.332 1 92.31 275 PHE A O 1
ATOM 2204 N N . THR A 1 276 ? 15.695 8.047 2.939 1 94.44 276 THR A N 1
ATOM 2205 C CA . THR A 1 276 ? 16.672 8.484 3.934 1 94.44 276 THR A CA 1
ATOM 2206 C C . THR A 1 276 ? 17.062 9.938 3.707 1 94.44 276 THR A C 1
ATOM 2208 O O . THR A 1 276 ? 17.047 10.422 2.572 1 94.44 276 THR A O 1
ATOM 2211 N N . TRP A 1 277 ? 17.344 10.57 4.812 1 97.31 277 TRP A N 1
ATOM 2212 C CA . TRP A 1 277 ? 17.812 11.945 4.668 1 97.31 277 TRP A CA 1
ATOM 2213 C C . TRP A 1 277 ? 19.109 12 3.881 1 97.31 277 TRP A C 1
ATOM 2215 O O . TRP A 1 277 ? 19.344 12.93 3.107 1 97.31 277 TRP A O 1
ATOM 2225 N N . LYS A 1 278 ? 19.906 11.008 4.02 1 96.75 278 LYS A N 1
ATOM 2226 C CA . LYS A 1 278 ? 21.188 10.891 3.33 1 96.75 278 LYS A CA 1
ATOM 2227 C C . LYS A 1 278 ? 21 10.977 1.816 1 96.75 278 LYS A C 1
ATOM 2229 O O . LYS A 1 278 ? 21.75 11.688 1.135 1 96.75 278 LYS A O 1
ATOM 2234 N N . GLU A 1 279 ? 20.094 10.281 1.339 1 94.75 279 GLU A N 1
ATOM 2235 C CA . GLU A 1 279 ? 19.859 10.25 -0.103 1 94.75 279 GLU A CA 1
ATOM 2236 C C . GLU A 1 279 ? 19.219 11.555 -0.584 1 94.75 279 GLU A C 1
ATOM 2238 O O . GLU A 1 279 ? 19.453 11.984 -1.716 1 94.75 279 GLU A O 1
ATOM 2243 N N . MET A 1 280 ? 18.469 12.219 0.258 1 97.31 280 MET A N 1
ATOM 2244 C CA . MET A 1 280 ? 17.672 13.359 -0.179 1 97.31 280 MET A CA 1
ATOM 2245 C C . MET A 1 280 ? 18.438 14.664 -0.009 1 97.31 280 MET A C 1
ATOM 2247 O O . MET A 1 280 ? 18.203 15.633 -0.732 1 97.31 280 MET A O 1
ATOM 2251 N N . TRP A 1 281 ? 19.375 14.68 0.893 1 98.31 281 TRP A N 1
ATOM 2252 C CA . TRP A 1 281 ? 19.984 15.914 1.387 1 98.31 281 TRP A CA 1
ATOM 2253 C C . TRP A 1 281 ? 20.688 16.656 0.264 1 98.31 281 TRP A C 1
ATOM 2255 O O . TRP A 1 281 ? 20.5 17.859 0.092 1 98.31 281 TRP A O 1
ATOM 2265 N N . PRO A 1 282 ? 21.469 15.953 -0.61 1 98 282 PRO A N 1
ATOM 2266 C CA . PRO A 1 282 ? 22.156 16.672 -1.686 1 98 282 PRO A CA 1
ATOM 2267 C C . PRO A 1 282 ? 21.172 17.281 -2.697 1 98 282 PRO A C 1
ATOM 2269 O O . PRO A 1 282 ? 21.438 18.359 -3.234 1 98 282 PRO A O 1
ATOM 2272 N N . ILE A 1 283 ? 20.094 16.625 -2.941 1 98.25 283 ILE A N 1
ATOM 2273 C CA . ILE A 1 283 ? 19.109 17.094 -3.906 1 98.25 283 ILE A CA 1
ATOM 2274 C C . ILE A 1 283 ? 18.391 18.312 -3.352 1 98.25 283 ILE A C 1
ATOM 2276 O O . ILE A 1 283 ? 18.156 19.281 -4.074 1 98.25 283 ILE A O 1
ATOM 2280 N N . ILE A 1 284 ? 18.109 18.266 -2.053 1 98.5 284 ILE A N 1
ATOM 2281 C CA . ILE A 1 284 ? 17.469 19.406 -1.382 1 98.5 284 ILE A CA 1
ATOM 2282 C C . ILE A 1 284 ? 18.406 20.609 -1.407 1 98.5 284 ILE A C 1
ATOM 2284 O O . ILE A 1 284 ? 17.984 21.734 -1.707 1 98.5 284 ILE A O 1
ATOM 2288 N N . GLY A 1 285 ? 19.688 20.375 -1.09 1 98.5 285 GLY A N 1
ATOM 2289 C CA . GLY A 1 285 ? 20.656 21.453 -1.147 1 98.5 285 GLY A CA 1
ATOM 2290 C C . GLY A 1 285 ? 20.75 22.094 -2.516 1 98.5 285 GLY A C 1
ATOM 2291 O O . GLY A 1 285 ? 20.797 23.328 -2.629 1 98.5 285 GLY A O 1
ATOM 2292 N N . LYS A 1 286 ? 20.781 21.281 -3.48 1 98.25 286 LYS A N 1
ATOM 2293 C CA . LYS A 1 286 ? 20.812 21.797 -4.848 1 98.25 286 LYS A CA 1
ATOM 2294 C C . LYS A 1 286 ? 19.594 22.656 -5.141 1 98.25 286 LYS A C 1
ATOM 2296 O O . LYS A 1 286 ? 19.703 23.734 -5.73 1 98.25 286 LYS A O 1
ATOM 2301 N N . LYS A 1 287 ? 18.438 22.203 -4.73 1 98.38 287 LYS A N 1
ATOM 2302 C CA . LYS A 1 287 ? 17.188 22.938 -4.934 1 98.38 287 LYS A CA 1
ATOM 2303 C C . LYS A 1 287 ? 17.234 24.297 -4.238 1 98.38 287 LYS A C 1
ATOM 2305 O O . LYS A 1 287 ? 16.75 25.281 -4.777 1 98.38 287 LYS A O 1
ATOM 2310 N N . LEU A 1 288 ? 17.812 24.359 -3.078 1 98.19 288 LEU A N 1
ATOM 2311 C CA . LEU A 1 288 ? 17.875 25.578 -2.289 1 98.19 288 LEU A CA 1
ATOM 2312 C C . LEU A 1 288 ? 19.031 26.453 -2.748 1 98.19 288 LEU A C 1
ATOM 2314 O O . LEU A 1 288 ? 19.125 27.625 -2.346 1 98.19 288 LEU A O 1
ATOM 2318 N N . GLY A 1 289 ? 19.922 25.906 -3.582 1 97.56 289 GLY A N 1
ATOM 2319 C CA . GLY A 1 289 ? 21.062 26.656 -4.078 1 97.56 289 GLY A CA 1
ATOM 2320 C C . GLY A 1 289 ? 22.156 26.844 -3.033 1 97.56 289 GLY A C 1
ATOM 2321 O O . GLY A 1 289 ? 22.828 27.875 -3.006 1 97.56 289 GLY A O 1
ATOM 2322 N N . VAL A 1 290 ? 22.281 25.969 -2.154 1 98.12 290 VAL A N 1
ATOM 2323 C CA . VAL A 1 290 ? 23.25 26.078 -1.066 1 98.12 290 VAL A CA 1
ATOM 2324 C C . VAL A 1 290 ? 24.359 25.047 -1.243 1 98.12 290 VAL A C 1
ATOM 2326 O O . VAL A 1 290 ? 24.141 24 -1.846 1 98.12 290 VAL A O 1
ATOM 2329 N N . TYR A 1 291 ? 25.5 25.312 -0.729 1 97.38 291 TYR A N 1
ATOM 2330 C CA . TYR A 1 291 ? 26.656 24.422 -0.818 1 97.38 291 TYR A CA 1
ATOM 2331 C C . TYR A 1 291 ? 26.484 23.219 0.11 1 97.38 291 TYR A C 1
ATOM 2333 O O . TYR A 1 291 ? 26.281 23.391 1.314 1 97.38 291 TYR A O 1
ATOM 2341 N N . VAL A 1 292 ? 26.5 22.031 -0.458 1 98 292 VAL A N 1
ATOM 2342 C CA . VAL A 1 292 ? 26.469 20.781 0.303 1 98 292 VAL A CA 1
ATOM 2343 C C . VAL A 1 292 ? 27.859 20.172 0.357 1 98 292 VAL A C 1
ATOM 2345 O O . VAL A 1 292 ? 28.422 19.797 -0.676 1 98 292 VAL A O 1
ATOM 2348 N N . PRO A 1 293 ? 28.391 20.078 1.494 1 97.75 293 PRO A N 1
ATOM 2349 C CA . PRO A 1 293 ? 29.734 19.516 1.59 1 97.75 293 PRO A CA 1
ATOM 2350 C C . PRO A 1 293 ? 29.766 18 1.364 1 97.75 293 PRO A C 1
ATOM 2352 O O . PRO A 1 293 ? 28.719 17.344 1.374 1 97.75 293 PRO A O 1
ATOM 2355 N N . GLN A 1 294 ? 30.953 17.438 1.161 1 95.88 294 GLN A N 1
ATOM 2356 C CA . GLN A 1 294 ? 31.109 16 1.012 1 95.88 294 GLN A CA 1
ATOM 2357 C C . GLN A 1 294 ? 30.672 15.258 2.268 1 95.88 294 GLN A C 1
ATOM 2359 O O . GLN A 1 294 ? 29.938 14.266 2.184 1 95.88 294 GLN A O 1
ATOM 2364 N N . GLU A 1 295 ? 31.156 15.812 3.383 1 96.25 295 GLU A N 1
ATOM 2365 C CA . GLU A 1 295 ? 30.672 15.297 4.66 1 96.25 295 GLU A CA 1
ATOM 2366 C C . GLU A 1 295 ? 29.406 16.016 5.102 1 96.25 295 GLU A C 1
ATOM 2368 O O . GLU A 1 295 ? 29.469 17.031 5.797 1 96.25 295 GLU A O 1
ATOM 2373 N N . MET A 1 296 ? 28.344 15.438 4.738 1 97.62 296 MET A N 1
ATOM 2374 C CA . MET A 1 296 ? 27.047 16.078 4.93 1 97.62 296 MET A CA 1
ATOM 2375 C C . MET A 1 296 ? 26.562 15.93 6.371 1 97.62 296 MET A C 1
ATOM 2377 O O . MET A 1 296 ? 25.953 16.844 6.926 1 97.62 296 MET A O 1
ATOM 2381 N N . PHE A 1 297 ? 26.844 14.781 6.984 1 97.69 297 PHE A N 1
ATOM 2382 C CA . PHE A 1 297 ? 26.391 14.453 8.328 1 97.69 297 PHE A CA 1
ATOM 2383 C C . PHE A 1 297 ? 27.391 14.945 9.375 1 97.69 297 PHE A C 1
ATOM 2385 O O . PHE A 1 297 ? 28.578 14.641 9.289 1 97.69 297 PHE A O 1
ATOM 2392 N N . VAL A 1 298 ? 26.922 15.758 10.297 1 96.94 298 VAL A N 1
ATOM 2393 C CA . VAL A 1 298 ? 27.734 16.234 11.414 1 96.94 298 VAL A CA 1
ATOM 2394 C C . VAL A 1 298 ? 27.062 15.867 12.734 1 96.94 298 VAL A C 1
ATOM 2396 O O . VAL A 1 298 ? 26.062 16.469 13.117 1 96.94 298 VAL A O 1
ATOM 2399 N N . GLU A 1 299 ? 27.547 14.891 13.5 1 92.44 299 GLU A N 1
ATOM 2400 C CA . GLU A 1 299 ? 26.922 14.234 14.648 1 92.44 299 GLU A CA 1
ATOM 2401 C C . GLU A 1 299 ? 26.625 15.234 15.758 1 92.44 299 GLU A C 1
ATOM 2403 O O . GLU A 1 299 ? 25.562 15.164 16.391 1 92.44 299 GLU A O 1
ATOM 2408 N N . ASN A 1 300 ? 27.453 16.234 16.047 1 91.94 300 ASN A N 1
ATOM 2409 C CA . ASN A 1 300 ? 27.266 17.141 17.172 1 91.94 300 ASN A CA 1
ATOM 2410 C C . ASN A 1 300 ? 26.656 18.469 16.734 1 91.94 300 ASN A C 1
ATOM 2412 O O . ASN A 1 300 ? 26.594 19.422 17.516 1 91.94 300 ASN A O 1
ATOM 2416 N N . PHE A 1 301 ? 26.156 18.5 15.547 1 96.38 301 PHE A N 1
ATOM 2417 C CA . PHE A 1 301 ? 25.547 19.719 15.031 1 96.38 301 PHE A CA 1
ATOM 2418 C C . PHE A 1 301 ? 24.125 19.891 15.562 1 96.38 301 PHE A C 1
ATOM 2420 O O . PHE A 1 301 ? 23.312 18.984 15.445 1 96.38 301 PHE A O 1
ATOM 2427 N N . LEU A 1 302 ? 23.859 21.016 16.219 1 97.19 302 LEU A N 1
ATOM 2428 C CA . LEU A 1 302 ? 22.531 21.406 16.688 1 97.19 302 LEU A CA 1
ATOM 2429 C C . LEU A 1 302 ? 22.031 22.641 15.938 1 97.19 302 LEU A C 1
ATOM 2431 O O . LEU A 1 302 ? 22.688 23.688 15.938 1 97.19 302 LEU A O 1
ATOM 2435 N N . PHE A 1 303 ? 20.906 22.516 15.328 1 97.19 303 PHE A N 1
ATOM 2436 C CA . PHE A 1 303 ? 20.328 23.641 14.602 1 97.19 303 PHE A CA 1
ATOM 2437 C C . PHE A 1 303 ? 20.062 24.812 15.539 1 97.19 303 PHE A C 1
ATOM 2439 O O . PHE A 1 303 ? 20.297 25.969 15.188 1 97.19 303 PHE A O 1
ATOM 2446 N N . SER A 1 304 ? 19.547 24.516 16.781 1 96.38 304 SER A N 1
ATOM 2447 C CA . SER A 1 304 ? 19.219 25.547 17.766 1 96.38 304 SER A CA 1
ATOM 2448 C C . SER A 1 304 ? 20.438 26.375 18.141 1 96.38 304 SER A C 1
ATOM 2450 O O . SER A 1 304 ? 20.359 27.578 18.359 1 96.38 304 SER A O 1
ATOM 2452 N N . ARG A 1 305 ? 21.562 25.734 18.141 1 96.56 305 ARG A N 1
ATOM 2453 C CA . ARG A 1 305 ? 22.812 26.422 18.469 1 96.56 305 ARG A CA 1
ATOM 2454 C C . ARG A 1 305 ? 23.344 27.188 17.266 1 96.56 305 ARG A C 1
ATOM 2456 O O . ARG A 1 305 ? 23.703 28.359 17.375 1 96.56 305 ARG A O 1
ATOM 2463 N N . ALA A 1 306 ? 23.375 26.531 16.141 1 95.94 306 ALA A N 1
ATOM 2464 C CA . ALA A 1 306 ? 23.969 27.109 14.938 1 95.94 306 ALA A CA 1
ATOM 2465 C C . ALA A 1 306 ? 23.156 28.297 14.438 1 95.94 306 ALA A C 1
ATOM 2467 O O . ALA A 1 306 ? 23.703 29.234 13.867 1 95.94 306 ALA A O 1
ATOM 2468 N N . MET A 1 307 ? 21.875 28.281 14.656 1 95.38 307 MET A N 1
ATOM 2469 C CA . MET A 1 307 ? 21 29.328 14.117 1 95.38 307 MET A CA 1
ATOM 2470 C C . MET A 1 307 ? 20.625 30.328 15.203 1 95.38 307 MET A C 1
ATOM 2472 O O . MET A 1 307 ? 19.797 31.203 14.969 1 95.38 307 MET A O 1
ATOM 2476 N N . ALA A 1 308 ? 21.328 30.062 16.297 1 90.75 308 ALA A N 1
ATOM 2477 C CA . ALA A 1 308 ? 21.062 31 17.391 1 90.75 308 ALA A CA 1
ATOM 2478 C C . ALA A 1 308 ? 21.438 32.438 16.984 1 90.75 308 ALA A C 1
ATOM 2480 O O . ALA A 1 308 ? 22.469 32.656 16.328 1 90.75 308 ALA A O 1
ATOM 2481 N N . GLU A 1 309 ? 20.641 33.438 17.172 1 88.88 309 GLU A N 1
ATOM 2482 C CA . GLU A 1 309 ? 20.906 34.875 17 1 88.88 309 GLU A CA 1
ATOM 2483 C C . GLU A 1 309 ? 21.047 35.219 15.531 1 88.88 309 GLU A C 1
ATOM 2485 O O . GLU A 1 309 ? 21.891 36.062 15.156 1 88.88 309 GLU A O 1
ATOM 2490 N N . LYS A 1 310 ? 20.453 34.438 14.695 1 92.94 310 LYS A N 1
ATOM 2491 C CA . LYS A 1 310 ? 20.516 34.75 13.266 1 92.94 310 LYS A CA 1
ATOM 2492 C C . LYS A 1 310 ? 19.281 35.531 12.812 1 92.94 310 LYS A C 1
ATOM 2494 O O . LYS A 1 310 ? 18.984 35.594 11.617 1 92.94 310 LYS A O 1
ATOM 2499 N N . GLN A 1 311 ? 18.594 36.094 13.742 1 93.06 311 GLN A N 1
ATOM 2500 C CA . GLN A 1 311 ? 17.406 36.875 13.422 1 93.06 311 GLN A CA 1
ATOM 2501 C C . GLN A 1 311 ? 17.75 38.031 12.484 1 93.06 311 GLN A C 1
ATOM 2503 O O . GLN A 1 311 ? 17.016 38.312 11.531 1 93.06 311 GLN A O 1
ATOM 2508 N N . HIS A 1 312 ? 18.859 38.688 12.75 1 94.94 312 HIS A N 1
ATOM 2509 C CA . HIS A 1 312 ? 19.266 39.812 11.93 1 94.94 312 HIS A CA 1
ATOM 2510 C C . HIS A 1 312 ? 19.641 39.375 10.523 1 94.94 312 HIS A C 1
ATOM 2512 O O . HIS A 1 312 ? 19.391 40.094 9.555 1 94.94 312 HIS A O 1
ATOM 2518 N N . VAL A 1 313 ? 20.281 38.219 10.477 1 96.94 313 VAL A N 1
ATOM 2519 C CA . VAL A 1 313 ? 20.656 37.688 9.172 1 96.94 313 VAL A CA 1
ATOM 2520 C C . VAL A 1 313 ? 19.391 37.438 8.344 1 96.94 313 VAL A C 1
ATOM 2522 O O . VAL A 1 313 ? 19.344 37.781 7.152 1 96.94 313 VAL A O 1
ATOM 2525 N N . TRP A 1 314 ? 18.359 36.875 8.969 1 96.5 314 TRP A N 1
ATOM 2526 C CA . TRP A 1 314 ? 17.109 36.625 8.273 1 96.5 314 TRP A CA 1
ATOM 2527 C C . TRP A 1 314 ? 16.453 37.906 7.805 1 96.5 314 TRP A C 1
ATOM 2529 O O . TRP A 1 314 ? 15.93 37.969 6.688 1 96.5 314 TRP A O 1
ATOM 2539 N N . GLU A 1 315 ? 16.516 38.906 8.602 1 95.81 315 GLU A N 1
ATOM 2540 C CA . GLU A 1 315 ? 15.945 40.188 8.227 1 95.81 315 GLU A CA 1
ATOM 2541 C C . GLU A 1 315 ? 16.625 40.75 6.988 1 95.81 315 GLU A C 1
ATOM 2543 O O . GLU A 1 315 ? 15.969 41.344 6.125 1 95.81 315 GLU A O 1
ATOM 2548 N N . GLU A 1 316 ? 17.891 40.594 6.965 1 96.88 316 GLU A N 1
ATOM 2549 C CA . GLU A 1 316 ? 18.641 41.031 5.785 1 96.88 316 GLU A CA 1
ATOM 2550 C C . GLU A 1 316 ? 18.203 40.281 4.539 1 96.88 316 GLU A C 1
ATOM 2552 O O . GLU A 1 316 ? 18.016 40.875 3.477 1 96.88 316 GLU A O 1
ATOM 2557 N N . ILE A 1 317 ? 18.031 39 4.727 1 97.31 317 ILE A N 1
ATOM 2558 C CA . ILE A 1 317 ? 17.609 38.156 3.611 1 97.31 317 ILE A CA 1
ATOM 2559 C C . ILE A 1 317 ? 16.234 38.594 3.123 1 97.31 317 ILE A C 1
ATOM 2561 O O . ILE A 1 317 ? 15.992 38.688 1.918 1 97.31 317 ILE A O 1
ATOM 2565 N N . VAL A 1 318 ? 15.32 38.844 4.027 1 96.44 318 VAL A N 1
ATOM 2566 C CA . VAL A 1 318 ? 13.953 39.219 3.709 1 96.44 318 VAL A CA 1
ATOM 2567 C C . VAL A 1 318 ? 13.977 40.531 2.918 1 96.44 318 VAL A C 1
ATOM 2569 O O . VAL A 1 318 ? 13.305 40.656 1.888 1 96.44 318 VAL A O 1
ATOM 2572 N N . MET A 1 319 ? 14.781 41.406 3.328 1 96.44 319 MET A N 1
ATOM 2573 C CA . MET A 1 319 ? 14.875 42.719 2.691 1 96.44 319 MET A CA 1
ATOM 2574 C C . MET A 1 319 ? 15.5 42.625 1.307 1 96.44 319 MET A C 1
ATOM 2576 O O . MET A 1 319 ? 14.969 43.156 0.333 1 96.44 319 MET A O 1
ATOM 2580 N N . GLU A 1 320 ? 16.547 41.969 1.205 1 97.19 320 GLU A N 1
ATOM 2581 C CA . GLU A 1 320 ? 17.312 41.875 -0.034 1 97.19 320 GLU A CA 1
ATOM 2582 C C . GLU A 1 320 ? 16.516 41.156 -1.125 1 97.19 320 GLU A C 1
ATOM 2584 O O . GLU A 1 320 ? 16.672 41.469 -2.311 1 97.19 320 GLU A O 1
ATOM 2589 N N . ASN A 1 321 ? 15.711 40.281 -0.725 1 96.88 321 ASN A N 1
ATOM 2590 C CA . ASN A 1 321 ? 15.031 39.469 -1.711 1 96.88 321 ASN A CA 1
ATOM 2591 C C . ASN A 1 321 ? 13.562 39.844 -1.858 1 96.88 321 ASN A C 1
ATOM 2593 O O . ASN A 1 321 ? 12.82 39.219 -2.604 1 96.88 321 ASN A O 1
ATOM 2597 N N . GLY A 1 322 ? 13.094 40.812 -1.13 1 96.12 322 GLY A N 1
ATOM 2598 C CA . GLY A 1 322 ? 11.719 41.25 -1.224 1 96.12 322 GLY A CA 1
ATOM 2599 C C . GLY A 1 322 ? 10.719 40.219 -0.771 1 96.12 322 GLY A C 1
ATOM 2600 O O . GLY A 1 322 ? 9.711 39.969 -1.439 1 96.12 322 GLY A O 1
ATOM 2601 N N . LEU A 1 323 ? 11.039 39.531 0.329 1 95.31 323 LEU A N 1
ATOM 2602 C CA . LEU A 1 323 ? 10.188 38.469 0.828 1 95.31 323 LEU A CA 1
ATOM 2603 C C . LEU A 1 323 ? 9.062 39.031 1.695 1 95.31 323 LEU A C 1
ATOM 2605 O O . LEU A 1 323 ? 9.094 40.188 2.09 1 95.31 323 LEU A O 1
ATOM 2609 N N . VAL A 1 324 ? 8.062 38.219 1.885 1 91.12 324 VAL A N 1
ATOM 2610 C CA . VAL A 1 324 ? 7.023 38.562 2.857 1 91.12 324 VAL A CA 1
ATOM 2611 C C . VAL A 1 324 ? 7.664 38.844 4.215 1 91.12 324 VAL A C 1
ATOM 2613 O O . VAL A 1 324 ? 8.523 38.094 4.672 1 91.12 324 VAL A O 1
ATOM 2616 N N . GLN A 1 325 ? 7.211 39.938 4.773 1 87.88 325 GLN A N 1
ATOM 2617 C CA . GLN A 1 325 ? 7.773 40.344 6.062 1 87.88 325 GLN A CA 1
ATOM 2618 C C . GLN A 1 325 ? 7.281 39.406 7.18 1 87.88 325 GLN A C 1
ATOM 2620 O O . GLN A 1 325 ? 6.141 39.531 7.633 1 87.88 325 GLN A O 1
ATOM 2625 N N . THR A 1 326 ? 8.086 38.469 7.516 1 85.25 326 THR A N 1
ATOM 2626 C CA . THR A 1 326 ? 7.773 37.531 8.578 1 85.25 326 THR A CA 1
ATOM 2627 C C . THR A 1 326 ? 9.008 37.281 9.445 1 85.25 326 THR A C 1
ATOM 2629 O O . THR A 1 326 ? 10.125 37.188 8.938 1 85.25 326 THR A O 1
ATOM 2632 N N . SER A 1 327 ? 8.727 37.25 10.719 1 87.19 327 SER A N 1
ATOM 2633 C CA . SER A 1 327 ? 9.82 36.906 11.625 1 87.19 327 SER A CA 1
ATOM 2634 C C . SER A 1 327 ? 10.297 35.469 11.406 1 87.19 327 SER A C 1
ATOM 2636 O O . SER A 1 327 ? 9.539 34.625 10.93 1 87.19 327 SER A O 1
ATOM 2638 N N . ILE A 1 328 ? 11.555 35.25 11.734 1 90.38 328 ILE A N 1
ATOM 2639 C CA . ILE A 1 328 ? 12.172 33.938 11.586 1 90.38 328 ILE A CA 1
ATOM 2640 C C . ILE A 1 328 ? 11.406 32.906 12.422 1 90.38 328 ILE A C 1
ATOM 2642 O O . ILE A 1 328 ? 11.266 31.75 12.016 1 90.38 328 ILE A O 1
ATOM 2646 N N . ASP A 1 329 ? 10.805 33.312 13.539 1 87.31 329 ASP A N 1
ATOM 2647 C CA . ASP A 1 329 ? 10.125 32.406 14.469 1 87.31 329 ASP A CA 1
ATOM 2648 C C . ASP A 1 329 ? 8.789 31.922 13.891 1 87.31 329 ASP A C 1
ATOM 2650 O O . ASP A 1 329 ? 8.258 30.906 14.32 1 87.31 329 ASP A O 1
ATOM 2654 N N . ASN A 1 330 ? 8.281 32.656 12.898 1 85.25 330 ASN A N 1
ATOM 2655 C CA . ASN A 1 330 ? 7.027 32.25 12.266 1 85.25 330 ASN A CA 1
ATOM 2656 C C . ASN A 1 330 ? 7.246 31.172 11.227 1 85.25 330 ASN A C 1
ATOM 2658 O O . ASN A 1 330 ? 6.301 30.484 10.836 1 85.25 330 ASN A O 1
ATOM 2662 N N . LEU A 1 331 ? 8.508 31 10.859 1 89.19 331 LEU A N 1
ATOM 2663 C CA . LEU A 1 331 ? 8.766 30.047 9.789 1 89.19 331 LEU A CA 1
ATOM 2664 C C . LEU A 1 331 ? 9.617 28.891 10.281 1 89.19 331 LEU A C 1
ATOM 2666 O O . LEU A 1 331 ? 9.5 27.766 9.781 1 89.19 331 LEU A O 1
ATOM 2670 N N . ALA A 1 332 ? 10.461 29.203 11.219 1 92.81 332 ALA A N 1
ATOM 2671 C CA . ALA A 1 332 ? 11.445 28.188 11.578 1 92.81 332 ALA A CA 1
ATOM 2672 C C . ALA A 1 332 ? 11.367 27.844 13.062 1 92.81 332 ALA A C 1
ATOM 2674 O O . ALA A 1 332 ? 11.125 28.719 13.898 1 92.81 332 ALA A O 1
ATOM 2675 N N . ASN A 1 333 ? 11.516 26.625 13.367 1 92.38 333 ASN A N 1
ATOM 2676 C CA . ASN A 1 333 ? 11.633 26.078 14.711 1 92.38 333 ASN A CA 1
ATOM 2677 C C . ASN A 1 333 ? 12.812 25.109 14.82 1 92.38 333 ASN A C 1
ATOM 2679 O O . ASN A 1 333 ? 12.719 23.953 14.414 1 92.38 333 ASN A O 1
ATOM 2683 N N . TRP A 1 334 ? 13.906 25.641 15.445 1 94.56 334 TRP A N 1
ATOM 2684 C CA . TRP A 1 334 ? 15.164 24.906 15.438 1 94.56 334 TRP A CA 1
ATOM 2685 C C . TRP A 1 334 ? 15.125 23.734 16.422 1 94.56 334 TRP A C 1
ATOM 2687 O O . TRP A 1 334 ? 15.688 22.672 16.156 1 94.56 334 TRP A O 1
ATOM 2697 N N . GLU A 1 335 ? 14.484 23.984 17.531 1 91.5 335 GLU A N 1
ATOM 2698 C CA . GLU A 1 335 ? 14.344 22.906 18.516 1 91.5 335 GLU A CA 1
ATOM 2699 C C . GLU A 1 335 ? 13.57 21.719 17.922 1 91.5 335 GLU A C 1
ATOM 2701 O O . GLU A 1 335 ? 13.875 20.562 18.219 1 91.5 335 GLU A O 1
ATOM 2706 N N . PHE A 1 336 ? 12.617 22.078 17.141 1 91.75 336 PHE A N 1
ATOM 2707 C CA . PHE A 1 336 ? 11.844 21.031 16.469 1 91.75 336 PHE A CA 1
ATOM 2708 C C . PHE A 1 336 ? 12.727 20.234 15.523 1 91.75 336 PHE A C 1
ATOM 2710 O O . PHE A 1 336 ? 12.664 19 15.516 1 91.75 336 PHE A O 1
ATOM 2717 N N . LEU A 1 337 ? 13.57 20.859 14.695 1 95 337 LEU A N 1
ATOM 2718 C CA . LEU A 1 337 ? 14.453 20.156 13.773 1 95 337 LEU A CA 1
ATOM 2719 C C . LEU A 1 337 ? 15.422 19.25 14.531 1 95 337 LEU A C 1
ATOM 2721 O O . LEU A 1 337 ? 15.68 18.109 14.109 1 95 337 LEU A O 1
ATOM 2725 N N . ASP A 1 338 ? 15.953 19.844 15.656 1 95.62 338 ASP A N 1
ATOM 2726 C CA . ASP A 1 338 ? 16.875 19.047 16.469 1 95.62 338 ASP A CA 1
ATOM 2727 C C . ASP A 1 338 ? 16.188 17.781 17 1 95.62 338 ASP A C 1
ATOM 2729 O O . ASP A 1 338 ? 16.781 16.703 16.984 1 95.62 338 ASP A O 1
ATOM 2733 N N . ALA A 1 339 ? 14.977 17.953 17.438 1 91.44 339 ALA A N 1
ATOM 2734 C CA . ALA A 1 339 ? 14.234 16.828 17.969 1 91.44 339 ALA A CA 1
ATOM 2735 C C . ALA A 1 339 ? 13.891 15.828 16.859 1 91.44 339 ALA A C 1
ATOM 2737 O O . ALA A 1 339 ? 14.016 14.617 17.047 1 91.44 339 ALA A O 1
ATOM 2738 N N . LEU A 1 340 ? 13.484 16.328 15.734 1 93.81 340 LEU A N 1
ATOM 2739 C CA . LEU A 1 340 ? 13.07 15.508 14.602 1 93.81 340 LEU A CA 1
ATOM 2740 C C . LEU A 1 340 ? 14.211 14.617 14.117 1 93.81 340 LEU A C 1
ATOM 2742 O O . LEU A 1 340 ? 14.031 13.414 13.938 1 93.81 340 LEU A O 1
ATOM 2746 N N . PHE A 1 341 ? 15.406 15.156 13.961 1 96.56 341 PHE A N 1
ATOM 2747 C CA . PHE A 1 341 ? 16.531 14.453 13.367 1 96.56 341 PHE A CA 1
ATOM 2748 C C . PHE A 1 341 ? 17.25 13.609 14.406 1 96.56 341 PHE A C 1
ATOM 2750 O O . PHE A 1 341 ? 18.266 12.977 14.109 1 96.56 341 PHE A O 1
ATOM 2757 N N . ARG A 1 342 ? 16.703 13.656 15.656 1 93.75 342 ARG A N 1
ATOM 2758 C CA . ARG A 1 342 ? 17.234 12.828 16.734 1 93.75 342 ARG A CA 1
ATOM 2759 C C . ARG A 1 342 ? 16.141 11.961 17.344 1 93.75 342 ARG A C 1
ATOM 2761 O O . ARG A 1 342 ? 16.297 11.438 18.453 1 93.75 342 ARG A O 1
ATOM 2768 N N . PHE A 1 343 ? 15.078 11.883 16.609 1 89.5 343 PHE A N 1
ATOM 2769 C CA . PHE A 1 343 ? 13.945 11.125 17.125 1 89.5 343 PHE A CA 1
ATOM 2770 C C . PHE A 1 343 ? 14.367 9.711 17.516 1 89.5 343 PHE A C 1
ATOM 2772 O O . PHE A 1 343 ? 15.055 9.031 16.75 1 89.5 343 PHE A O 1
ATOM 2779 N N . PRO A 1 344 ? 13.945 9.18 18.625 1 83.62 344 PRO A N 1
ATOM 2780 C CA . PRO A 1 344 ? 14.531 7.969 19.203 1 83.62 344 PRO A CA 1
ATOM 2781 C C . PRO A 1 344 ? 13.906 6.691 18.641 1 83.62 344 PRO A C 1
ATOM 2783 O O . PRO A 1 344 ? 14.469 5.605 18.812 1 83.62 344 PRO A O 1
ATOM 2786 N N . LEU A 1 345 ? 12.758 6.785 18.062 1 84.81 345 LEU A N 1
ATOM 2787 C CA . LEU A 1 345 ? 12.055 5.586 17.625 1 84.81 345 LEU A CA 1
ATOM 2788 C C . LEU A 1 345 ? 11.562 5.73 16.188 1 84.81 345 LEU A C 1
ATOM 2790 O O . LEU A 1 345 ? 11.234 6.832 15.75 1 84.81 345 LEU A O 1
ATOM 2794 N N . LYS A 1 346 ? 11.578 4.566 15.484 1 87.75 346 LYS A N 1
ATOM 2795 C CA . LYS A 1 346 ? 10.984 4.559 14.148 1 87.75 346 LYS A CA 1
ATOM 2796 C C . LYS A 1 346 ? 9.469 4.691 14.227 1 87.75 346 LYS A C 1
ATOM 2798 O O . LYS A 1 346 ? 8.805 3.941 14.945 1 87.75 346 LYS A O 1
ATOM 2803 N N . LEU A 1 347 ? 9.008 5.676 13.664 1 90.88 347 LEU A N 1
ATOM 2804 C CA . LEU A 1 347 ? 7.57 5.93 13.602 1 90.88 347 LEU A CA 1
ATOM 2805 C C . LEU A 1 347 ? 7.055 5.789 12.172 1 90.88 347 LEU A C 1
ATOM 2807 O O . LEU A 1 347 ? 6.844 6.789 11.484 1 90.88 347 LEU A O 1
ATOM 2811 N N . LEU A 1 348 ? 6.887 4.539 11.758 1 93 348 LEU A N 1
ATOM 2812 C CA . LEU A 1 348 ? 6.438 4.199 10.406 1 93 348 LEU A CA 1
ATOM 2813 C C . LEU A 1 348 ? 5.059 3.551 10.445 1 93 348 LEU A C 1
ATOM 2815 O O . LEU A 1 348 ? 4.828 2.617 11.219 1 93 348 LEU A O 1
ATOM 2819 N N . GLY A 1 349 ? 4.18 4.129 9.586 1 93.38 349 GLY A N 1
ATOM 2820 C CA . GLY A 1 349 ? 2.814 3.629 9.578 1 93.38 349 GLY A CA 1
ATOM 2821 C C . GLY A 1 349 ? 2.504 2.754 8.383 1 93.38 349 GLY A C 1
ATOM 2822 O O . GLY A 1 349 ? 3.213 2.801 7.371 1 93.38 349 GLY A O 1
ATOM 2823 N N . SER A 1 350 ? 1.438 1.934 8.578 1 93.25 350 SER A N 1
ATOM 2824 C CA . SER A 1 350 ? 0.918 1.143 7.469 1 93.25 350 SER A CA 1
ATOM 2825 C C . SER A 1 350 ? -0.118 1.926 6.668 1 93.25 350 SER A C 1
ATOM 2827 O O . SER A 1 350 ? -0.943 2.639 7.246 1 93.25 350 SER A O 1
ATOM 2829 N N . ARG A 1 351 ? -0.132 1.754 5.348 1 93.31 351 ARG A N 1
ATOM 2830 C CA . ARG A 1 351 ? -1.12 2.369 4.469 1 93.31 351 ARG A CA 1
ATOM 2831 C C . ARG A 1 351 ? -2.1 1.331 3.934 1 93.31 351 ARG A C 1
ATOM 2833 O O . ARG A 1 351 ? -2.941 1.642 3.088 1 93.31 351 ARG A O 1
ATOM 2840 N N . ASP A 1 352 ? -2.016 0.121 4.387 1 91.62 352 ASP A N 1
ATOM 2841 C CA . ASP A 1 352 ? -2.787 -0.982 3.822 1 91.62 352 ASP A CA 1
ATOM 2842 C C . ASP A 1 352 ? -4.285 -0.682 3.861 1 91.62 352 ASP A C 1
ATOM 2844 O O . ASP A 1 352 ? -4.996 -0.916 2.883 1 91.62 352 ASP A O 1
ATOM 2848 N N . LYS A 1 353 ? -4.785 -0.148 4.949 1 90.94 353 LYS A N 1
ATOM 2849 C CA . LYS A 1 353 ? -6.219 0.08 5.129 1 90.94 353 LYS A CA 1
ATOM 2850 C C . LYS A 1 353 ? -6.754 1.054 4.082 1 90.94 353 LYS A C 1
ATOM 2852 O O . LYS A 1 353 ? -7.727 0.755 3.391 1 90.94 353 LYS A O 1
ATOM 2857 N N . VAL A 1 354 ? -6.133 2.193 3.961 1 93.25 354 VAL A N 1
ATOM 2858 C CA . VAL A 1 354 ? -6.625 3.219 3.047 1 93.25 354 VAL A CA 1
ATOM 2859 C C . VAL A 1 354 ? -6.441 2.756 1.603 1 93.25 354 VAL A C 1
ATOM 2861 O O . VAL A 1 354 ? -7.285 3.021 0.746 1 93.25 354 VAL A O 1
ATOM 2864 N N . ASP A 1 355 ? -5.367 2.092 1.311 1 91.56 355 ASP A N 1
ATOM 2865 C CA . ASP A 1 355 ? -5.121 1.59 -0.039 1 91.56 355 ASP A CA 1
ATOM 2866 C C . ASP A 1 355 ? -6.188 0.575 -0.447 1 91.56 355 ASP A C 1
ATOM 2868 O O . ASP A 1 355 ? -6.699 0.62 -1.568 1 91.56 355 ASP A O 1
ATOM 2872 N N . ARG A 1 356 ? -6.496 -0.327 0.405 1 90.62 356 ARG A N 1
ATOM 2873 C CA . ARG A 1 356 ? -7.48 -1.369 0.125 1 90.62 356 ARG A CA 1
ATOM 2874 C C . ARG A 1 356 ? -8.859 -0.769 -0.11 1 90.62 356 ARG A C 1
ATOM 2876 O O . ARG A 1 356 ? -9.664 -1.326 -0.859 1 90.62 356 ARG A O 1
ATOM 2883 N N . LEU A 1 357 ? -9.117 0.386 0.53 1 89.69 357 LEU A N 1
ATOM 2884 C CA . LEU A 1 357 ? -10.43 1.02 0.412 1 89.69 357 LEU A CA 1
ATOM 2885 C C . LEU A 1 357 ? -10.477 1.939 -0.803 1 89.69 357 LEU A C 1
ATOM 2887 O O . LEU A 1 357 ? -11.508 2.559 -1.076 1 89.69 357 LEU A O 1
ATOM 2891 N N . GLY A 1 358 ? -9.344 2.127 -1.458 1 87.38 358 GLY A N 1
ATOM 2892 C CA . GLY A 1 358 ? -9.383 2.764 -2.766 1 87.38 358 GLY A CA 1
ATOM 2893 C C . GLY A 1 358 ? -8.82 4.172 -2.76 1 87.38 358 GLY A C 1
ATOM 2894 O O . GLY A 1 358 ? -8.906 4.883 -3.766 1 87.38 358 GLY A O 1
ATOM 2895 N N . PHE A 1 359 ? -8.289 4.633 -1.579 1 93.06 359 PHE A N 1
ATOM 2896 C CA . PHE A 1 359 ? -7.605 5.922 -1.619 1 93.06 359 PHE A CA 1
ATOM 2897 C C . PHE A 1 359 ? -6.293 5.816 -2.391 1 93.06 359 PHE A C 1
ATOM 2899 O O . PHE A 1 359 ? -5.371 5.121 -1.961 1 93.06 359 PHE A O 1
ATOM 2906 N N . GLY A 1 360 ? -6.07 6.574 -3.463 1 86.94 360 GLY A N 1
ATOM 2907 C CA . GLY A 1 360 ? -4.996 6.27 -4.398 1 86.94 360 GLY A CA 1
ATOM 2908 C C . GLY A 1 360 ? -3.873 7.285 -4.371 1 86.94 360 GLY A C 1
ATOM 2909 O O . GLY A 1 360 ? -2.809 7.059 -4.949 1 86.94 360 GLY A O 1
ATOM 2910 N N . ALA A 1 361 ? -4.039 8.398 -3.664 1 91.69 361 ALA A N 1
ATOM 2911 C CA . ALA A 1 361 ? -3.014 9.438 -3.717 1 91.69 361 ALA A CA 1
ATOM 2912 C C . ALA A 1 361 ? -1.731 8.984 -3.027 1 91.69 361 ALA A C 1
ATOM 2914 O O . ALA A 1 361 ? -1.776 8.414 -1.936 1 91.69 361 ALA A O 1
ATOM 2915 N N . ARG A 1 362 ? -0.555 9.18 -3.65 1 92 362 ARG A N 1
ATOM 2916 C CA . ARG A 1 362 ? 0.772 8.883 -3.121 1 92 362 ARG A CA 1
ATOM 2917 C C . ARG A 1 362 ? 1.8 9.891 -3.613 1 92 362 ARG A C 1
ATOM 2919 O O . ARG A 1 362 ? 1.676 10.422 -4.719 1 92 362 ARG A O 1
ATOM 2926 N N . TYR A 1 363 ? 2.775 10.141 -2.748 1 94.81 363 TYR A N 1
ATOM 2927 C CA . TYR A 1 363 ? 3.873 11.031 -3.111 1 94.81 363 TYR A CA 1
ATOM 2928 C C . TYR A 1 363 ? 5.207 10.469 -2.635 1 94.81 363 TYR A C 1
ATOM 2930 O O . TYR A 1 363 ? 5.312 9.969 -1.514 1 94.81 363 TYR A O 1
ATOM 2938 N N . LYS A 1 364 ? 6.203 10.5 -3.574 1 94.81 364 LYS A N 1
ATOM 2939 C CA . LYS A 1 364 ? 7.559 10.367 -3.047 1 94.81 364 LYS A CA 1
ATOM 2940 C C . LYS A 1 364 ? 7.922 11.562 -2.166 1 94.81 364 LYS A C 1
ATOM 2942 O O . LYS A 1 364 ? 7.719 12.711 -2.559 1 94.81 364 LYS A O 1
ATOM 2947 N N . THR A 1 365 ? 8.43 11.297 -1.013 1 96.5 365 THR A N 1
ATOM 2948 C CA . THR A 1 365 ? 8.68 12.352 -0.041 1 96.5 365 THR A CA 1
ATOM 2949 C C . THR A 1 365 ? 9.641 13.398 -0.61 1 96.5 365 THR A C 1
ATOM 2951 O O . THR A 1 365 ? 9.453 14.594 -0.407 1 96.5 365 THR A O 1
ATOM 2954 N N . LEU A 1 366 ? 10.656 12.992 -1.343 1 97.19 366 LEU A N 1
ATOM 2955 C CA . LEU A 1 366 ? 11.57 13.938 -1.977 1 97.19 366 LEU A CA 1
ATOM 2956 C C . LEU A 1 366 ? 10.82 14.875 -2.912 1 97.19 366 LEU A C 1
ATOM 2958 O O . LEU A 1 366 ? 11.016 16.094 -2.873 1 97.19 366 LEU A O 1
ATOM 2962 N N . ASN A 1 367 ? 9.953 14.305 -3.691 1 97.56 367 ASN A N 1
ATOM 2963 C CA . ASN A 1 367 ? 9.172 15.125 -4.613 1 97.56 367 ASN A CA 1
ATOM 2964 C C . ASN A 1 367 ? 8.297 16.125 -3.871 1 97.56 367 ASN A C 1
ATOM 2966 O O . ASN A 1 367 ? 8.109 17.25 -4.328 1 97.56 367 ASN A O 1
ATOM 2970 N N . SER A 1 368 ? 7.738 15.672 -2.775 1 97.62 368 SER A N 1
ATOM 2971 C CA . SER A 1 368 ? 6.953 16.578 -1.943 1 97.62 368 SER A CA 1
ATOM 2972 C C . SER A 1 368 ? 7.793 17.75 -1.463 1 97.62 368 SER A C 1
ATOM 2974 O O . SER A 1 368 ? 7.375 18.906 -1.57 1 97.62 368 SER A O 1
ATOM 2976 N N . ILE A 1 369 ? 8.961 17.453 -0.983 1 98.06 369 ILE A N 1
ATOM 2977 C CA . ILE A 1 369 ? 9.844 18.484 -0.446 1 98.06 369 ILE A CA 1
ATOM 2978 C C . ILE A 1 369 ? 10.195 19.484 -1.545 1 98.06 369 ILE A C 1
ATOM 2980 O O . ILE A 1 369 ? 10.086 20.688 -1.349 1 98.06 369 ILE A O 1
ATOM 2984 N N . LEU A 1 370 ? 10.562 19.016 -2.693 1 98.56 370 LEU A N 1
ATOM 2985 C CA . LEU A 1 370 ? 10.93 19.875 -3.807 1 98.56 370 LEU A CA 1
ATOM 2986 C C . LEU A 1 370 ? 9.742 20.734 -4.242 1 98.56 370 LEU A C 1
ATOM 2988 O O . LEU A 1 370 ? 9.898 21.922 -4.52 1 98.56 370 LEU A O 1
ATOM 2992 N N . TYR A 1 371 ? 8.602 20.125 -4.254 1 98.12 371 TYR A N 1
ATOM 2993 C CA . TYR A 1 371 ? 7.375 20.828 -4.609 1 98.12 371 TYR A CA 1
ATOM 2994 C C . TYR A 1 371 ? 7.109 21.969 -3.641 1 98.12 371 TYR A C 1
ATOM 2996 O O . TYR A 1 371 ? 6.812 23.094 -4.062 1 98.12 371 TYR A O 1
ATOM 3004 N N . TRP A 1 372 ? 7.207 21.719 -2.402 1 97.5 372 TRP A N 1
ATOM 3005 C CA . TRP A 1 372 ? 6.844 22.734 -1.415 1 97.5 372 TRP A CA 1
ATOM 3006 C C . TRP A 1 372 ? 7.914 23.812 -1.323 1 97.5 372 TRP A C 1
ATOM 3008 O O . TRP A 1 372 ? 7.617 24.969 -0.975 1 97.5 372 TRP A O 1
ATOM 3018 N N . ILE A 1 373 ? 9.156 23.516 -1.643 1 98 373 ILE A N 1
ATOM 3019 C CA . ILE A 1 373 ? 10.172 24.547 -1.763 1 98 373 ILE A CA 1
ATOM 3020 C C . ILE A 1 373 ? 9.766 25.547 -2.852 1 98 373 ILE A C 1
ATOM 3022 O O . ILE A 1 373 ? 9.82 26.75 -2.645 1 98 373 ILE A O 1
ATOM 3026 N N . ASP A 1 374 ? 9.352 25.016 -3.947 1 98 374 ASP A N 1
ATOM 3027 C CA . ASP A 1 374 ? 8.914 25.875 -5.047 1 98 374 ASP A CA 1
ATOM 3028 C C . ASP A 1 374 ? 7.703 26.719 -4.645 1 98 374 ASP A C 1
ATOM 3030 O O . ASP A 1 374 ? 7.637 27.906 -4.961 1 98 374 ASP A O 1
ATOM 3034 N N . CYS A 1 375 ? 6.797 26.125 -3.967 1 95.81 375 CYS A N 1
ATOM 3035 C CA . CYS A 1 375 ? 5.609 26.844 -3.52 1 95.81 375 CYS A CA 1
ATOM 3036 C C . CYS A 1 375 ? 5.984 27.984 -2.586 1 95.81 375 CYS A C 1
ATOM 3038 O O . CYS A 1 375 ? 5.48 29.109 -2.732 1 95.81 375 CYS A O 1
ATOM 3040 N N . MET A 1 376 ? 6.82 27.719 -1.66 1 95.31 376 MET A N 1
ATOM 3041 C CA . MET A 1 376 ? 7.23 28.734 -0.701 1 95.31 376 MET A CA 1
ATOM 3042 C C . MET A 1 376 ? 7.973 29.875 -1.397 1 95.31 376 MET A C 1
ATOM 3044 O O . MET A 1 376 ? 7.855 31.031 -1.001 1 95.31 376 MET A O 1
ATOM 3048 N N . ARG A 1 377 ? 8.711 29.562 -2.416 1 96.25 377 ARG A N 1
ATOM 3049 C CA . ARG A 1 377 ? 9.367 30.594 -3.221 1 96.25 377 ARG A CA 1
ATOM 3050 C C . ARG A 1 377 ? 8.344 31.453 -3.949 1 96.25 377 ARG A C 1
ATOM 3052 O O . ARG A 1 377 ? 8.445 32.688 -3.947 1 96.25 377 ARG A O 1
ATOM 3059 N N . ASP A 1 378 ? 7.398 30.797 -4.496 1 94.81 378 ASP A N 1
ATOM 3060 C CA . ASP A 1 378 ? 6.348 31.5 -5.219 1 94.81 378 ASP A CA 1
ATOM 3061 C C . ASP A 1 378 ? 5.57 32.438 -4.289 1 94.81 378 ASP A C 1
ATOM 3063 O O . ASP A 1 378 ? 5.109 33.5 -4.707 1 94.81 378 ASP A O 1
ATOM 3067 N N . GLU A 1 379 ? 5.48 32.031 -3.078 1 92.06 379 GLU A N 1
ATOM 3068 C CA . GLU A 1 379 ? 4.766 32.812 -2.082 1 92.06 379 GLU A CA 1
ATOM 3069 C C . GLU A 1 379 ? 5.668 33.875 -1.468 1 92.06 379 GLU A C 1
ATOM 3071 O O . GLU A 1 379 ? 5.234 34.656 -0.6 1 92.06 379 GLU A O 1
ATOM 3076 N N . LYS A 1 380 ? 6.941 33.844 -1.89 1 94.75 380 LYS A N 1
ATOM 3077 C CA . LYS A 1 380 ? 7.949 34.812 -1.441 1 94.75 380 LYS A CA 1
ATOM 3078 C C . LYS A 1 380 ? 8.219 34.656 0.053 1 94.75 380 LYS A C 1
ATOM 3080 O O . LYS A 1 380 ? 8.453 35.656 0.748 1 94.75 380 LYS A O 1
ATOM 3085 N N . LEU A 1 381 ? 8.078 33.469 0.5 1 93.69 381 LEU A N 1
ATOM 3086 C CA . LEU A 1 381 ? 8.414 33.188 1.893 1 93.69 381 LEU A CA 1
ATOM 3087 C C . LEU A 1 381 ? 9.906 32.906 2.051 1 93.69 381 LEU A C 1
ATOM 3089 O O . LEU A 1 381 ? 10.469 33.125 3.125 1 93.69 381 LEU A O 1
ATOM 3093 N N . ILE A 1 382 ? 10.461 32.438 1.025 1 95.75 382 ILE A N 1
ATOM 3094 C CA . ILE A 1 382 ? 11.891 32.156 0.989 1 95.75 382 ILE A CA 1
ATOM 3095 C C . ILE A 1 382 ? 12.477 32.625 -0.341 1 95.75 382 ILE A C 1
ATOM 3097 O O . ILE A 1 382 ? 11.742 32.906 -1.291 1 95.75 382 ILE A O 1
ATOM 3101 N N . PRO A 1 383 ? 13.797 32.844 -0.347 1 96.44 383 PRO A N 1
ATOM 3102 C CA . PRO A 1 383 ? 14.406 33.312 -1.599 1 96.44 383 PRO A CA 1
ATOM 3103 C C . PRO A 1 383 ? 14.414 32.219 -2.68 1 96.44 383 PRO A C 1
ATOM 3105 O O . PRO A 1 383 ? 14.375 31.047 -2.369 1 96.44 383 PRO A O 1
ATOM 3108 N N . MET B 1 1 ? 36.906 -17.484 -29.797 1 23.28 1 MET B N 1
ATOM 3109 C CA . MET B 1 1 ? 36.875 -16.234 -29.047 1 23.28 1 MET B CA 1
ATOM 3110 C C . MET B 1 1 ? 35.438 -15.789 -28.766 1 23.28 1 MET B C 1
ATOM 3112 O O . MET B 1 1 ? 34.688 -15.508 -29.703 1 23.28 1 MET B O 1
ATOM 3116 N N . ALA B 1 2 ? 34.781 -16.359 -27.703 1 30.67 2 ALA B N 1
ATOM 3117 C CA . ALA B 1 2 ? 33.375 -16.141 -27.438 1 30.67 2 ALA B CA 1
ATOM 3118 C C . ALA B 1 2 ? 33.031 -14.648 -27.484 1 30.67 2 ALA B C 1
ATOM 3120 O O . ALA B 1 2 ? 33.781 -13.828 -26.938 1 30.67 2 ALA B O 1
ATOM 3121 N N . ASN B 1 3 ? 32.406 -14.203 -28.516 1 33.12 3 ASN B N 1
ATOM 3122 C CA . ASN B 1 3 ? 32.094 -12.797 -28.766 1 33.12 3 ASN B CA 1
ATOM 3123 C C . ASN B 1 3 ? 31.688 -12.086 -27.469 1 33.12 3 ASN B C 1
ATOM 3125 O O . ASN B 1 3 ? 30.859 -12.586 -26.703 1 33.12 3 ASN B O 1
ATOM 3129 N N . ASP B 1 4 ? 32.312 -11.164 -26.875 1 39.44 4 ASP B N 1
ATOM 3130 C CA . ASP B 1 4 ? 32.406 -10.312 -25.688 1 39.44 4 ASP B CA 1
ATOM 3131 C C . ASP B 1 4 ? 31.062 -9.648 -25.391 1 39.44 4 ASP B C 1
ATOM 3133 O O . ASP B 1 4 ? 30.922 -8.969 -24.375 1 39.44 4 ASP B O 1
ATOM 3137 N N . GLY B 1 5 ? 30.297 -9.312 -26.391 1 42.72 5 GLY B N 1
ATOM 3138 C CA . GLY B 1 5 ? 29.016 -8.641 -26.312 1 42.72 5 GLY B CA 1
ATOM 3139 C C . GLY B 1 5 ? 28 -9.406 -25.484 1 42.72 5 GLY B C 1
ATOM 3140 O O . GLY B 1 5 ? 26.875 -8.922 -25.266 1 42.72 5 GLY B O 1
ATOM 3141 N N . ASP B 1 6 ? 28.047 -10.727 -25.422 1 48.75 6 ASP B N 1
ATOM 3142 C CA . ASP B 1 6 ? 27.203 -11.711 -24.75 1 48.75 6 ASP B CA 1
ATOM 3143 C C . ASP B 1 6 ? 27.422 -11.672 -23.234 1 48.75 6 ASP B C 1
ATOM 3145 O O . ASP B 1 6 ? 26.703 -12.305 -22.484 1 48.75 6 ASP B O 1
ATOM 3149 N N . ALA B 1 7 ? 28.578 -11.141 -22.766 1 51.22 7 ALA B N 1
ATOM 3150 C CA . ALA B 1 7 ? 28.969 -11.164 -21.359 1 51.22 7 ALA B CA 1
ATOM 3151 C C . ALA B 1 7 ? 28.047 -10.281 -20.516 1 51.22 7 ALA B C 1
ATOM 3153 O O . ALA B 1 7 ? 27.891 -10.516 -19.328 1 51.22 7 ALA B O 1
ATOM 3154 N N . ASN B 1 8 ? 27.359 -9.422 -21.109 1 65.12 8 ASN B N 1
ATOM 3155 C CA . ASN B 1 8 ? 26.609 -8.453 -20.312 1 65.12 8 ASN B CA 1
ATOM 3156 C C . ASN B 1 8 ? 25.109 -8.719 -20.375 1 65.12 8 ASN B C 1
ATOM 3158 O O . ASN B 1 8 ? 24.312 -7.914 -19.891 1 65.12 8 ASN B O 1
ATOM 3162 N N . ARG B 1 9 ? 24.781 -9.977 -20.891 1 85 9 ARG B N 1
ATOM 3163 C CA . ARG B 1 9 ? 23.375 -10.297 -21.078 1 85 9 ARG B CA 1
ATOM 3164 C C . ARG B 1 9 ? 22.812 -11.055 -19.875 1 85 9 ARG B C 1
ATOM 3166 O O . ARG B 1 9 ? 23.484 -11.922 -19.328 1 85 9 ARG B O 1
ATOM 3173 N N . ASN B 1 10 ? 21.641 -10.641 -19.422 1 92.44 10 ASN B N 1
ATOM 3174 C CA . ASN B 1 10 ? 20.953 -11.414 -18.406 1 92.44 10 ASN B CA 1
ATOM 3175 C C . ASN B 1 10 ? 20.344 -12.688 -18.969 1 92.44 10 ASN B C 1
ATOM 3177 O O . ASN B 1 10 ? 19.766 -12.672 -20.062 1 92.44 10 ASN B O 1
ATOM 3181 N N . VAL B 1 11 ? 20.625 -13.82 -18.359 1 95.81 11 VAL B N 1
ATOM 3182 C CA . VAL B 1 11 ? 20.094 -15.117 -18.781 1 95.81 11 VAL B CA 1
ATOM 3183 C C . VAL B 1 11 ? 19.219 -15.695 -17.672 1 95.81 11 VAL B C 1
ATOM 3185 O O . VAL B 1 11 ? 19.703 -16 -16.578 1 95.81 11 VAL B O 1
ATOM 3188 N N . ALA B 1 12 ? 17.953 -15.898 -18.016 1 97.12 12 ALA B N 1
ATOM 3189 C CA . ALA B 1 12 ? 16.984 -16.391 -17.047 1 97.12 12 ALA B CA 1
ATOM 3190 C C . ALA B 1 12 ? 16.688 -17.875 -17.281 1 97.12 12 ALA B C 1
ATOM 3192 O O . ALA B 1 12 ? 16.578 -18.312 -18.422 1 97.12 12 ALA B O 1
ATOM 3193 N N . ILE B 1 13 ? 16.578 -18.625 -16.25 1 98.31 13 ILE B N 1
ATOM 3194 C CA . ILE B 1 13 ? 15.961 -19.953 -16.297 1 98.31 13 ILE B CA 1
ATOM 3195 C C . ILE B 1 13 ? 14.68 -19.953 -15.453 1 98.31 13 ILE B C 1
ATOM 3197 O O . ILE B 1 13 ? 14.688 -19.516 -14.305 1 98.31 13 ILE B O 1
ATOM 3201 N N . ILE B 1 14 ? 13.617 -20.359 -16.062 1 97.94 14 ILE B N 1
ATOM 3202 C CA . ILE B 1 14 ? 12.312 -20.375 -15.398 1 97.94 14 ILE B CA 1
ATOM 3203 C C . ILE B 1 14 ? 11.883 -21.828 -15.18 1 97.94 14 ILE B C 1
ATOM 3205 O O . ILE B 1 14 ? 11.625 -22.562 -16.141 1 97.94 14 ILE B O 1
ATOM 3209 N N . PHE B 1 15 ? 11.859 -22.266 -13.93 1 98.25 15 PHE B N 1
ATOM 3210 C CA . PHE B 1 15 ? 11.281 -23.562 -13.602 1 98.25 15 PHE B CA 1
ATOM 3211 C C . PHE B 1 15 ? 9.766 -23.453 -13.445 1 98.25 15 PHE B C 1
ATOM 3213 O O . PHE B 1 15 ? 9.281 -22.719 -12.578 1 98.25 15 PHE B O 1
ATOM 3220 N N . GLY B 1 16 ? 8.977 -24.156 -14.219 1 95.31 16 GLY B N 1
ATOM 3221 C CA . GLY B 1 16 ? 7.531 -24.031 -14.273 1 95.31 16 GLY B CA 1
ATOM 3222 C C . GLY B 1 16 ? 7.066 -23.016 -15.297 1 95.31 16 GLY B C 1
ATOM 3223 O O . GLY B 1 16 ? 6.164 -22.219 -15.016 1 95.31 16 GLY B O 1
ATOM 3224 N N . VAL B 1 17 ? 7.652 -23 -16.484 1 94.31 17 VAL B N 1
ATOM 3225 C CA . VAL B 1 17 ? 7.453 -21.953 -17.484 1 94.31 17 VAL B CA 1
ATOM 3226 C C . VAL B 1 17 ? 6.047 -22.047 -18.062 1 94.31 17 VAL B C 1
ATOM 3228 O O . VAL B 1 17 ? 5.516 -21.078 -18.594 1 94.31 17 VAL B O 1
ATOM 3231 N N . THR B 1 18 ? 5.41 -23.172 -17.906 1 90.81 18 THR B N 1
ATOM 3232 C CA . THR B 1 18 ? 4.109 -23.375 -18.531 1 90.81 18 THR B CA 1
ATOM 3233 C C . THR B 1 18 ? 2.982 -23.078 -17.547 1 90.81 18 THR B C 1
ATOM 3235 O O . THR B 1 18 ? 1.804 -23.141 -17.891 1 90.81 18 THR B O 1
ATOM 3238 N N . GLY B 1 19 ? 3.312 -22.766 -16.312 1 92.12 19 GLY B N 1
ATOM 3239 C CA . GLY B 1 19 ? 2.318 -22.469 -15.297 1 92.12 19 GLY B CA 1
ATOM 3240 C C . GLY B 1 19 ? 1.79 -21.047 -15.398 1 92.12 19 GLY B C 1
ATOM 3241 O O . GLY B 1 19 ? 2.109 -20.312 -16.344 1 92.12 19 GLY B O 1
ATOM 3242 N N . LEU B 1 20 ? 1.021 -20.688 -14.43 1 93.75 20 LEU B N 1
ATOM 3243 C CA . LEU B 1 20 ? 0.339 -19.391 -14.414 1 93.75 20 LEU B CA 1
ATOM 3244 C C . LEU B 1 20 ? 1.345 -18.25 -14.414 1 93.75 20 LEU B C 1
ATOM 3246 O O . LEU B 1 20 ? 1.283 -17.359 -15.273 1 93.75 20 LEU B O 1
ATOM 3250 N N . VAL B 1 21 ? 2.27 -18.281 -13.5 1 96.44 21 VAL B N 1
ATOM 3251 C CA . VAL B 1 21 ? 3.236 -17.203 -13.359 1 96.44 21 VAL B CA 1
ATOM 3252 C C . VAL B 1 21 ? 4.391 -17.406 -14.336 1 96.44 21 VAL B C 1
ATOM 3254 O O . VAL B 1 21 ? 4.934 -16.438 -14.875 1 96.44 21 VAL B O 1
ATOM 3257 N N . GLY B 1 22 ? 4.746 -18.688 -14.602 1 95.56 22 GLY B N 1
ATOM 3258 C CA . GLY B 1 22 ? 5.848 -18.984 -15.5 1 95.56 22 GLY B CA 1
ATOM 3259 C C . GLY B 1 22 ? 5.648 -18.422 -16.891 1 95.56 22 GLY B C 1
ATOM 3260 O O . GLY B 1 22 ? 6.566 -17.828 -17.469 1 95.56 22 GLY B O 1
ATOM 3261 N N . ARG B 1 23 ? 4.531 -18.547 -17.391 1 92.31 23 ARG B N 1
ATOM 3262 C CA . ARG B 1 23 ? 4.219 -18.031 -18.719 1 92.31 23 ARG B CA 1
ATOM 3263 C C . ARG B 1 23 ? 4.371 -16.516 -18.766 1 92.31 23 ARG B C 1
ATOM 3265 O O . ARG B 1 23 ? 4.891 -15.969 -19.734 1 92.31 23 ARG B O 1
ATOM 3272 N N . GLU B 1 24 ? 3.906 -15.883 -17.734 1 94.38 24 GLU B N 1
ATOM 3273 C CA . GLU B 1 24 ? 3.988 -14.422 -17.688 1 94.38 24 GLU B CA 1
ATOM 3274 C C . GLU B 1 24 ? 5.434 -13.953 -17.531 1 94.38 24 GLU B C 1
ATOM 3276 O O . GLU B 1 24 ? 5.824 -12.93 -18.078 1 94.38 24 GLU B O 1
ATOM 3281 N N . LEU B 1 25 ? 6.191 -14.703 -16.766 1 95.81 25 LEU B N 1
ATOM 3282 C CA . LEU B 1 25 ? 7.613 -14.398 -16.656 1 95.81 25 LEU B CA 1
ATOM 3283 C C . LEU B 1 25 ? 8.289 -14.438 -18.016 1 95.81 25 LEU B C 1
ATOM 3285 O O . LEU B 1 25 ? 8.992 -13.5 -18.391 1 95.81 25 LEU B O 1
ATOM 3289 N N . ALA B 1 26 ? 8.047 -15.508 -18.703 1 93.25 26 ALA B N 1
ATOM 3290 C CA . ALA B 1 26 ? 8.656 -15.664 -20.031 1 93.25 26 ALA B CA 1
ATOM 3291 C C . ALA B 1 26 ? 8.242 -14.523 -20.953 1 93.25 26 ALA B C 1
ATOM 3293 O O . ALA B 1 26 ? 9.086 -13.93 -21.625 1 93.25 26 ALA B O 1
ATOM 3294 N N . ARG B 1 27 ? 6.996 -14.195 -20.969 1 91 27 ARG B N 1
ATOM 3295 C CA . ARG B 1 27 ? 6.484 -13.133 -21.828 1 91 27 ARG B CA 1
ATOM 3296 C C . ARG B 1 27 ? 7.125 -11.789 -21.484 1 91 27 ARG B C 1
ATOM 3298 O O . ARG B 1 27 ? 7.57 -11.062 -22.375 1 91 27 ARG B O 1
ATOM 3305 N N . ARG B 1 28 ? 7.238 -11.469 -20.25 1 92.19 28 ARG B N 1
ATOM 3306 C CA . ARG B 1 28 ? 7.758 -10.18 -19.797 1 92.19 28 ARG B CA 1
ATOM 3307 C C . ARG B 1 28 ? 9.258 -10.07 -20.062 1 92.19 28 ARG B C 1
ATOM 3309 O O . ARG B 1 28 ? 9.758 -9.008 -20.422 1 92.19 28 ARG B O 1
ATOM 3316 N N . LEU B 1 29 ? 9.914 -11.133 -19.891 1 92.81 29 LEU B N 1
ATOM 3317 C CA . LEU B 1 29 ? 11.367 -11.117 -20.078 1 92.81 29 LEU B CA 1
ATOM 3318 C C . LEU B 1 29 ? 11.727 -11.055 -21.547 1 92.81 29 LEU B C 1
ATOM 3320 O O . LEU B 1 29 ? 12.773 -10.508 -21.922 1 92.81 29 LEU B O 1
ATOM 3324 N N . LEU B 1 30 ? 10.875 -11.562 -22.406 1 89.06 30 LEU B N 1
ATOM 3325 C CA . LEU B 1 30 ? 11.203 -11.648 -23.828 1 89.06 30 LEU B CA 1
ATOM 3326 C C . LEU B 1 30 ? 10.586 -10.484 -24.594 1 89.06 30 LEU B C 1
ATOM 3328 O O . LEU B 1 30 ? 11.172 -10 -25.578 1 89.06 30 LEU B O 1
ATOM 3332 N N . LEU B 1 31 ? 9.43 -9.977 -24.219 1 80.94 31 LEU B N 1
ATOM 3333 C CA . LEU B 1 31 ? 8.68 -9.023 -25.047 1 80.94 31 LEU B CA 1
ATOM 3334 C C . LEU B 1 31 ? 8.93 -7.594 -24.578 1 80.94 31 LEU B C 1
ATOM 3336 O O . LEU B 1 31 ? 8.789 -6.652 -25.359 1 80.94 31 LEU B O 1
ATOM 3340 N N . GLU B 1 32 ? 9.203 -7.348 -23.344 1 71.31 32 GLU B N 1
ATOM 3341 C CA . GLU B 1 32 ? 9.336 -5.961 -22.891 1 71.31 32 GLU B CA 1
ATOM 3342 C C . GLU B 1 32 ? 10.648 -5.348 -23.375 1 71.31 32 GLU B C 1
ATOM 3344 O O . GLU B 1 32 ? 11.695 -5.996 -23.344 1 71.31 32 GLU B O 1
ATOM 3349 N N . PRO B 1 33 ? 10.523 -4.164 -24.094 1 56.78 33 PRO B N 1
ATOM 3350 C CA . PRO B 1 33 ? 11.648 -3.51 -24.766 1 56.78 33 PRO B CA 1
ATOM 3351 C C . PRO B 1 33 ? 12.844 -3.312 -23.828 1 56.78 33 PRO B C 1
ATOM 3353 O O . PRO B 1 33 ? 13.992 -3.406 -24.281 1 56.78 33 PRO B O 1
ATOM 3356 N N . SER B 1 34 ? 12.508 -2.709 -22.719 1 53.41 34 SER B N 1
ATOM 3357 C CA . SER B 1 34 ? 13.617 -2.439 -21.797 1 53.41 34 SER B CA 1
ATOM 3358 C C . SER B 1 34 ? 14.422 -3.703 -21.516 1 53.41 34 SER B C 1
ATOM 3360 O O . SER B 1 34 ? 15.5 -3.639 -20.922 1 53.41 34 SER B O 1
ATOM 3362 N N . SER B 1 35 ? 13.805 -4.863 -22.078 1 55.5 35 SER B N 1
ATOM 3363 C CA . SER B 1 35 ? 14.312 -6.203 -21.812 1 55.5 35 SER B CA 1
ATOM 3364 C C . SER B 1 35 ? 15.273 -6.652 -22.906 1 55.5 35 SER B C 1
ATOM 3366 O O . SER B 1 35 ? 15.523 -7.852 -23.078 1 55.5 35 SER B O 1
ATOM 3368 N N . SER B 1 36 ? 15.633 -5.863 -23.766 1 57.12 36 SER B N 1
ATOM 3369 C CA . SER B 1 36 ? 16.344 -6.238 -24.984 1 57.12 36 SER B CA 1
ATOM 3370 C C . SER B 1 36 ? 17.531 -7.133 -24.672 1 57.12 36 SER B C 1
ATOM 3372 O O . SER B 1 36 ? 18.078 -7.793 -25.562 1 57.12 36 SER B O 1
ATOM 3374 N N . ASN B 1 37 ? 17.609 -7.504 -23.469 1 75.94 37 ASN B N 1
ATOM 3375 C CA . ASN B 1 37 ? 18.891 -8.195 -23.312 1 75.94 37 ASN B CA 1
ATOM 3376 C C . ASN B 1 37 ? 18.734 -9.477 -22.5 1 75.94 37 ASN B C 1
ATOM 3378 O O . ASN B 1 37 ? 19.625 -9.844 -21.75 1 75.94 37 ASN B O 1
ATOM 3382 N N . TRP B 1 38 ? 17.438 -10.234 -22.688 1 90.5 38 TRP B N 1
ATOM 3383 C CA . TRP B 1 38 ? 17.359 -11.453 -21.891 1 90.5 38 TRP B CA 1
ATOM 3384 C C . TRP B 1 38 ? 17.375 -12.688 -22.781 1 90.5 38 TRP B C 1
ATOM 3386 O O . TRP B 1 38 ? 16.766 -12.703 -23.844 1 90.5 38 TRP B O 1
ATOM 3396 N N . LYS B 1 39 ? 18.062 -13.648 -22.5 1 93.12 39 LYS B N 1
ATOM 3397 C CA . LYS B 1 39 ? 17.906 -15.039 -22.922 1 93.12 39 LYS B CA 1
ATOM 3398 C C . LYS B 1 39 ? 17.125 -15.844 -21.891 1 93.12 39 LYS B C 1
ATOM 3400 O O . LYS B 1 39 ? 17.344 -15.68 -20.688 1 93.12 39 LYS B O 1
ATOM 3405 N N . VAL B 1 40 ? 16.188 -16.719 -22.406 1 95.25 40 VAL B N 1
ATOM 3406 C CA . VAL B 1 40 ? 15.336 -17.406 -21.438 1 95.25 40 VAL B CA 1
ATOM 3407 C C . VAL B 1 40 ? 15.359 -18.906 -21.703 1 95.25 40 VAL B C 1
ATOM 3409 O O . VAL B 1 40 ? 15.141 -19.359 -22.828 1 95.25 40 VAL B O 1
ATOM 3412 N N . TYR B 1 41 ? 15.734 -19.688 -20.672 1 95.81 41 TYR B N 1
ATOM 3413 C CA . TYR B 1 41 ? 15.477 -21.125 -20.641 1 95.81 41 TYR B CA 1
ATOM 3414 C C . TYR B 1 41 ? 14.18 -21.438 -19.891 1 95.81 41 TYR B C 1
ATOM 3416 O O . TYR B 1 41 ? 14.023 -21.078 -18.734 1 95.81 41 TYR B O 1
ATOM 3424 N N . GLY B 1 42 ? 13.25 -22.047 -20.578 1 95.5 42 GLY B N 1
ATOM 3425 C CA . GLY B 1 42 ? 12.016 -22.484 -19.938 1 95.5 42 GLY B CA 1
ATOM 3426 C C . GLY B 1 42 ? 11.992 -23.984 -19.656 1 95.5 42 GLY B C 1
ATOM 3427 O O . GLY B 1 42 ? 12.156 -24.781 -20.578 1 95.5 42 GLY B O 1
ATOM 3428 N N . ILE B 1 43 ? 11.812 -24.328 -18.359 1 96.25 43 ILE B N 1
ATOM 3429 C CA . ILE B 1 43 ? 11.836 -25.734 -17.969 1 96.25 43 ILE B CA 1
ATOM 3430 C C . ILE B 1 43 ? 10.43 -26.188 -17.594 1 96.25 43 ILE B C 1
ATOM 3432 O O . ILE B 1 43 ? 9.734 -25.531 -16.828 1 96.25 43 ILE B O 1
ATOM 3436 N N . ALA B 1 44 ? 9.961 -27.234 -18.125 1 93.81 44 ALA B N 1
ATOM 3437 C CA . ALA B 1 44 ? 8.742 -27.953 -17.75 1 93.81 44 ALA B CA 1
ATOM 3438 C C . ALA B 1 44 ? 8.766 -29.391 -18.266 1 93.81 44 ALA B C 1
ATOM 3440 O O . ALA B 1 44 ? 9.641 -29.75 -19.047 1 93.81 44 ALA B O 1
ATOM 3441 N N . ARG B 1 45 ? 7.898 -30.219 -17.75 1 89.31 45 ARG B N 1
ATOM 3442 C CA . ARG B 1 45 ? 7.848 -31.594 -18.234 1 89.31 45 ARG B CA 1
ATOM 3443 C C . ARG B 1 45 ? 7.27 -31.672 -19.641 1 89.31 45 ARG B C 1
ATOM 3445 O O . ARG B 1 45 ? 7.805 -32.375 -20.5 1 89.31 45 ARG B O 1
ATOM 3452 N N . ASN B 1 46 ? 6.172 -30.938 -19.734 1 79.44 46 ASN B N 1
ATOM 3453 C CA . ASN B 1 46 ? 5.457 -31 -21 1 79.44 46 ASN B CA 1
ATOM 3454 C C . ASN B 1 46 ? 5.438 -29.625 -21.703 1 79.44 46 ASN B C 1
ATOM 3456 O O . ASN B 1 46 ? 5.336 -28.594 -21.031 1 79.44 46 ASN B O 1
ATOM 3460 N N . ILE B 1 47 ? 5.758 -29.734 -22.984 1 66.94 47 ILE B N 1
ATOM 3461 C CA . ILE B 1 47 ? 5.691 -28.516 -23.766 1 66.94 47 ILE B CA 1
ATOM 3462 C C . ILE B 1 47 ? 4.234 -28.078 -23.922 1 66.94 47 ILE B C 1
ATOM 3464 O O . ILE B 1 47 ? 3.342 -28.922 -24.031 1 66.94 47 ILE B O 1
ATOM 3468 N N . VAL B 1 48 ? 3.893 -26.891 -23.469 1 62.5 48 VAL B N 1
ATOM 3469 C CA . VAL B 1 48 ? 2.561 -26.422 -23.844 1 62.5 48 VAL B CA 1
ATOM 3470 C C . VAL B 1 48 ? 2.6 -25.828 -25.25 1 62.5 48 VAL B C 1
ATOM 3472 O O . VAL B 1 48 ? 3.574 -25.172 -25.625 1 62.5 48 VAL B O 1
ATOM 3475 N N . LEU B 1 49 ? 1.875 -26.359 -26.125 1 50.06 49 LEU B N 1
ATOM 3476 C CA . LEU B 1 49 ? 1.733 -26 -27.531 1 50.06 49 LEU B CA 1
ATOM 3477 C C . LEU B 1 49 ? 1.578 -24.5 -27.703 1 50.06 49 LEU B C 1
ATOM 3479 O O . LEU B 1 49 ? 1.324 -24.016 -28.797 1 50.06 49 LEU B O 1
ATOM 3483 N N . ASP B 1 50 ? 1.423 -23.719 -26.672 1 53.5 50 ASP B N 1
ATOM 3484 C CA . ASP B 1 50 ? 1.148 -22.344 -27.047 1 53.5 50 ASP B CA 1
ATOM 3485 C C . ASP B 1 50 ? 2.307 -21.75 -27.859 1 53.5 50 ASP B C 1
ATOM 3487 O O . ASP B 1 50 ? 3.459 -21.797 -27.422 1 53.5 50 ASP B O 1
ATOM 3491 N N . GLU B 1 51 ? 2.154 -21.625 -29.141 1 52.38 51 GLU B N 1
ATOM 3492 C CA . GLU B 1 51 ? 2.922 -21.156 -30.281 1 52.38 51 GLU B CA 1
ATOM 3493 C C . GLU B 1 51 ? 3.539 -19.781 -30 1 52.38 51 GLU B C 1
ATOM 3495 O O . GLU B 1 51 ? 4.324 -19.281 -30.812 1 52.38 51 GLU B O 1
ATOM 3500 N N . SER B 1 52 ? 3.123 -19.109 -29.047 1 55.03 52 SER B N 1
ATOM 3501 C CA . SER B 1 52 ? 3.514 -17.703 -29.156 1 55.03 52 SER B CA 1
ATOM 3502 C C . SER B 1 52 ? 4.98 -17.516 -28.797 1 55.03 52 SER B C 1
ATOM 3504 O O . SER B 1 52 ? 5.691 -16.75 -29.453 1 55.03 52 SER B O 1
ATOM 3506 N N . LEU B 1 53 ? 5.5 -18.266 -27.797 1 61.06 53 LEU B N 1
ATOM 3507 C CA . LEU B 1 53 ? 6.832 -17.953 -27.297 1 61.06 53 LEU B CA 1
ATOM 3508 C C . LEU B 1 53 ? 7.91 -18.609 -28.156 1 61.06 53 LEU B C 1
ATOM 3510 O O . LEU B 1 53 ? 8.984 -18.031 -28.359 1 61.06 53 LEU B O 1
ATOM 3514 N N . PRO B 1 54 ? 7.512 -19.797 -28.844 1 56.22 54 PRO B N 1
ATOM 3515 C CA . PRO B 1 54 ? 8.586 -20.578 -29.453 1 56.22 54 PRO B CA 1
ATOM 3516 C C . PRO B 1 54 ? 9.258 -19.844 -30.625 1 56.22 54 PRO B C 1
ATOM 3518 O O . PRO B 1 54 ? 10.391 -20.172 -30.984 1 56.22 54 PRO B O 1
ATOM 3521 N N . ASN B 1 55 ? 8.641 -18.703 -30.922 1 64.44 55 ASN B N 1
ATOM 3522 C CA . ASN B 1 55 ? 9.281 -18.141 -32.125 1 64.44 55 ASN B CA 1
ATOM 3523 C C . ASN B 1 55 ? 10.289 -17.062 -31.75 1 64.44 55 ASN B C 1
ATOM 3525 O O . ASN B 1 55 ? 10.898 -16.453 -32.625 1 64.44 55 ASN B O 1
ATOM 3529 N N . TYR B 1 56 ? 10.516 -17.031 -30.453 1 76.31 56 TYR B N 1
ATOM 3530 C CA . TYR B 1 56 ? 11.523 -16.047 -30.078 1 76.31 56 TYR B CA 1
ATOM 3531 C C . TYR B 1 56 ? 12.914 -16.672 -30.016 1 76.31 56 TYR B C 1
ATOM 3533 O O . TYR B 1 56 ? 13.109 -17.703 -29.359 1 76.31 56 TYR B O 1
ATOM 3541 N N . PRO B 1 57 ? 13.844 -16.203 -30.781 1 80.19 57 PRO B N 1
ATOM 3542 C CA . PRO B 1 57 ? 15.188 -16.781 -30.828 1 80.19 57 PRO B CA 1
ATOM 3543 C C . PRO B 1 57 ? 15.844 -16.859 -29.453 1 80.19 57 PRO B C 1
ATOM 3545 O O . PRO B 1 57 ? 16.703 -17.719 -29.219 1 80.19 57 PRO B O 1
ATOM 3548 N N . SER B 1 58 ? 15.477 -16.031 -28.594 1 88.25 58 SER B N 1
ATOM 3549 C CA . SER B 1 58 ? 16.125 -15.969 -27.281 1 88.25 58 SER B CA 1
ATOM 3550 C C . SER B 1 58 ? 15.406 -16.859 -26.281 1 88.25 58 SER B C 1
ATOM 3552 O O . SER B 1 58 ? 15.758 -16.875 -25.094 1 88.25 58 SER B O 1
ATOM 3554 N N . TYR B 1 59 ? 14.453 -17.625 -26.719 1 91.5 59 TYR B N 1
ATOM 3555 C CA . TYR B 1 59 ? 13.734 -18.547 -25.844 1 91.5 59 TYR B CA 1
ATOM 3556 C C . TYR B 1 59 ? 14.109 -19.984 -26.156 1 91.5 59 TYR B C 1
ATOM 3558 O O . TYR B 1 59 ? 14.078 -20.422 -27.312 1 91.5 59 TYR B O 1
ATOM 3566 N N . HIS B 1 60 ? 14.508 -20.75 -25.156 1 92.12 60 HIS B N 1
ATOM 3567 C CA . HIS B 1 60 ? 14.867 -22.156 -25.266 1 92.12 60 HIS B CA 1
ATOM 3568 C C . HIS B 1 60 ? 14.07 -23 -24.281 1 92.12 60 HIS B C 1
ATOM 3570 O O . HIS B 1 60 ? 14.273 -22.922 -23.078 1 92.12 60 HIS B O 1
ATOM 3576 N N . PHE B 1 61 ? 13.219 -23.828 -24.875 1 93.38 61 PHE B N 1
ATOM 3577 C CA . PHE B 1 61 ? 12.445 -24.734 -24.016 1 93.38 61 PHE B CA 1
ATOM 3578 C C . PHE B 1 61 ? 13.203 -26.016 -23.766 1 93.38 61 PHE B C 1
ATOM 3580 O O . PHE B 1 61 ? 13.766 -26.609 -24.688 1 93.38 61 PHE B O 1
ATOM 3587 N N . ILE B 1 62 ? 13.273 -26.453 -22.547 1 94.56 62 ILE B N 1
ATOM 3588 C CA . ILE B 1 62 ? 13.906 -27.703 -22.156 1 94.56 62 ILE B CA 1
ATOM 3589 C C . ILE B 1 62 ? 12.906 -28.578 -21.391 1 94.56 62 ILE B C 1
ATOM 3591 O O . ILE B 1 62 ? 12.469 -28.219 -20.297 1 94.56 62 ILE B O 1
ATOM 3595 N N . SER B 1 63 ? 12.484 -29.672 -21.984 1 94.88 63 SER B N 1
ATOM 3596 C CA . SER B 1 63 ? 11.641 -30.641 -21.281 1 94.88 63 SER B CA 1
ATOM 3597 C C . SER B 1 63 ? 12.445 -31.438 -20.25 1 94.88 63 SER B C 1
ATOM 3599 O O . SER B 1 63 ? 13.445 -32.062 -20.594 1 94.88 63 SER B O 1
ATOM 3601 N N . CYS B 1 64 ? 12.008 -31.391 -19 1 96.56 64 CYS B N 1
ATOM 3602 C CA . CYS B 1 64 ? 12.773 -32.062 -17.953 1 96.56 64 CYS B CA 1
ATOM 3603 C C . CYS B 1 64 ? 11.875 -32.438 -16.781 1 96.56 64 CYS B C 1
ATOM 3605 O O . CYS B 1 64 ? 11.102 -31.625 -16.297 1 96.56 64 CYS B O 1
ATOM 3607 N N . ASN B 1 65 ? 11.898 -33.688 -16.406 1 96.62 65 ASN B N 1
ATOM 3608 C CA . ASN B 1 65 ? 11.312 -34.094 -15.148 1 96.62 65 ASN B CA 1
ATOM 3609 C C . ASN B 1 65 ? 12.281 -33.906 -13.984 1 96.62 65 ASN B C 1
ATOM 3611 O O . ASN B 1 65 ? 13.18 -34.719 -13.766 1 96.62 65 ASN B O 1
ATOM 3615 N N . LEU B 1 66 ? 12.07 -32.938 -13.188 1 97.56 66 LEU B N 1
ATOM 3616 C CA . LEU B 1 66 ? 13 -32.5 -12.156 1 97.56 66 LEU B CA 1
ATOM 3617 C C . LEU B 1 66 ? 13.055 -33.5 -11.008 1 97.56 66 LEU B C 1
ATOM 3619 O O . LEU B 1 66 ? 13.961 -33.438 -10.172 1 97.56 66 LEU B O 1
ATOM 3623 N N . LEU B 1 67 ? 12.117 -34.406 -10.969 1 96.94 67 LEU B N 1
ATOM 3624 C CA . LEU B 1 67 ? 12.125 -35.438 -9.93 1 96.94 67 LEU B CA 1
ATOM 3625 C C . LEU B 1 67 ? 13.062 -36.562 -10.32 1 96.94 67 LEU B C 1
ATOM 3627 O O . LEU B 1 67 ? 13.391 -37.438 -9.484 1 96.94 67 LEU B O 1
ATOM 3631 N N . ASN B 1 68 ? 13.477 -36.594 -11.594 1 97.38 68 ASN B N 1
ATOM 3632 C CA . ASN B 1 68 ? 14.492 -37.531 -12.078 1 97.38 68 ASN B CA 1
ATOM 3633 C C . ASN B 1 68 ? 15.891 -36.906 -11.992 1 97.38 68 ASN B C 1
ATOM 3635 O O . ASN B 1 68 ? 16.266 -36.094 -12.828 1 97.38 68 ASN B O 1
ATOM 3639 N N . PRO B 1 69 ? 16.641 -37.375 -11.031 1 97.5 69 PRO B N 1
ATOM 3640 C CA . PRO B 1 69 ? 17.938 -36.719 -10.797 1 97.5 69 PRO B CA 1
ATOM 3641 C C . PRO B 1 69 ? 18.891 -36.875 -11.977 1 97.5 69 PRO B C 1
ATOM 3643 O O . PRO B 1 69 ? 19.641 -35.938 -12.289 1 97.5 69 PRO B O 1
ATOM 3646 N N . LEU B 1 70 ? 18.922 -38 -12.664 1 97.69 70 LEU B N 1
ATOM 3647 C CA . LEU B 1 70 ? 19.844 -38.219 -13.781 1 97.69 70 LEU B CA 1
ATOM 3648 C C . LEU B 1 70 ? 19.469 -37.344 -14.961 1 97.69 70 LEU B C 1
ATOM 3650 O O . LEU B 1 70 ? 20.359 -36.719 -15.57 1 97.69 70 LEU B O 1
ATOM 3654 N N . GLU B 1 71 ? 18.203 -37.281 -15.234 1 97.56 71 GLU B N 1
ATOM 3655 C CA . GLU B 1 71 ? 17.734 -36.406 -16.312 1 97.56 71 GLU B CA 1
ATOM 3656 C C . GLU B 1 71 ? 18.031 -34.938 -16.016 1 97.56 71 GLU B C 1
ATOM 3658 O O . GLU B 1 71 ? 18.484 -34.188 -16.891 1 97.56 71 GLU B O 1
ATOM 3663 N N . THR B 1 72 ? 17.734 -34.562 -14.797 1 98.12 72 THR B N 1
ATOM 3664 C CA . THR B 1 72 ? 17.953 -33.188 -14.367 1 98.12 72 THR B CA 1
ATOM 3665 C C . THR B 1 72 ? 19.422 -32.781 -14.492 1 98.12 72 THR B C 1
ATOM 3667 O O . THR B 1 72 ? 19.75 -31.734 -15.039 1 98.12 72 THR B O 1
ATOM 3670 N N . GLN B 1 73 ? 20.281 -33.625 -14.07 1 97.81 73 GLN B N 1
ATOM 3671 C CA . GLN B 1 73 ? 21.719 -33.375 -14.156 1 97.81 73 GLN B CA 1
ATOM 3672 C C . GLN B 1 73 ? 22.156 -33.25 -15.609 1 97.81 73 GLN B C 1
ATOM 3674 O O . GLN B 1 73 ? 22.875 -32.312 -15.969 1 97.81 73 GLN B O 1
ATOM 3679 N N . LYS B 1 74 ? 21.734 -34.125 -16.406 1 97.5 74 LYS B N 1
ATOM 3680 C CA . LYS B 1 74 ? 22.125 -34.156 -17.812 1 97.5 74 LYS B CA 1
ATOM 3681 C C . LYS B 1 74 ? 21.672 -32.875 -18.531 1 97.5 74 LYS B C 1
ATOM 3683 O O . LYS B 1 74 ? 22.438 -32.312 -19.328 1 97.5 74 LYS B O 1
ATOM 3688 N N . LYS B 1 75 ? 20.531 -32.406 -18.266 1 97.19 75 LYS B N 1
ATOM 3689 C CA . LYS B 1 75 ? 19.922 -31.344 -19.031 1 97.19 75 LYS B CA 1
ATOM 3690 C C . LYS B 1 75 ? 20.344 -29.969 -18.484 1 97.19 75 LYS B C 1
ATOM 3692 O O . LYS B 1 75 ? 20.469 -29.016 -19.25 1 97.19 75 LYS B O 1
ATOM 3697 N N . LEU B 1 76 ? 20.531 -29.859 -17.172 1 97.75 76 LEU B N 1
ATOM 3698 C CA . LEU B 1 76 ? 20.75 -28.547 -16.578 1 97.75 76 LEU B CA 1
ATOM 3699 C C . LEU B 1 76 ? 22.25 -28.297 -16.375 1 97.75 76 LEU B C 1
ATOM 3701 O O . LEU B 1 76 ? 22.672 -27.141 -16.281 1 97.75 76 LEU B O 1
ATOM 3705 N N . SER B 1 77 ? 23.094 -29.328 -16.328 1 95.94 77 SER B N 1
ATOM 3706 C CA . SER B 1 77 ? 24.516 -29.172 -16.047 1 95.94 77 SER B CA 1
ATOM 3707 C C . SER B 1 77 ? 25.219 -28.5 -17.219 1 95.94 77 SER B C 1
ATOM 3709 O O . SER B 1 77 ? 26.328 -27.969 -17.062 1 95.94 77 SER B O 1
ATOM 3711 N N . CYS B 1 78 ? 24.641 -28.453 -18.359 1 95.62 78 CYS B N 1
ATOM 3712 C CA . CYS B 1 78 ? 25.266 -27.891 -19.547 1 95.62 78 CYS B CA 1
ATOM 3713 C C . CYS B 1 78 ? 24.984 -26.391 -19.656 1 95.62 78 CYS B C 1
ATOM 3715 O O . CYS B 1 78 ? 25.5 -25.719 -20.531 1 95.62 78 CYS B O 1
ATOM 3717 N N . LEU B 1 79 ? 24.094 -25.875 -18.859 1 96.81 79 LEU B N 1
ATOM 3718 C CA . LEU B 1 79 ? 23.766 -24.453 -18.875 1 96.81 79 LEU B CA 1
ATOM 3719 C C . LEU B 1 79 ? 24.766 -23.641 -18.047 1 96.81 79 LEU B C 1
ATOM 3721 O O . LEU B 1 79 ? 24.688 -23.609 -16.828 1 96.81 79 LEU B O 1
ATOM 3725 N N . HIS B 1 80 ? 25.641 -22.969 -18.719 1 96.25 80 HIS B N 1
ATOM 3726 C CA . HIS B 1 80 ? 26.75 -22.297 -18.047 1 96.25 80 HIS B CA 1
ATOM 3727 C C . HIS B 1 80 ? 26.531 -20.797 -17.969 1 96.25 80 HIS B C 1
ATOM 3729 O O . HIS B 1 80 ? 27.25 -20.094 -17.266 1 96.25 80 HIS B O 1
ATOM 3735 N N . ASP B 1 81 ? 25.516 -20.297 -18.578 1 96.12 81 ASP B N 1
ATOM 3736 C CA . ASP B 1 81 ? 25.406 -18.859 -18.766 1 96.12 81 ASP B CA 1
ATOM 3737 C C . ASP B 1 81 ? 24.25 -18.297 -17.922 1 96.12 81 ASP B C 1
ATOM 3739 O O . ASP B 1 81 ? 23.953 -17.094 -18 1 96.12 81 ASP B O 1
ATOM 3743 N N . VAL B 1 82 ? 23.656 -19.109 -17.078 1 97.44 82 VAL B N 1
ATOM 3744 C CA . VAL B 1 82 ? 22.484 -18.672 -16.328 1 97.44 82 VAL B CA 1
ATOM 3745 C C . VAL B 1 82 ? 22.891 -17.625 -15.297 1 97.44 82 VAL B C 1
ATOM 3747 O O . VAL B 1 82 ? 23.859 -17.812 -14.555 1 97.44 82 VAL B O 1
ATOM 3750 N N . THR B 1 83 ? 22.156 -16.484 -15.281 1 96.56 83 THR B N 1
ATOM 3751 C CA . THR B 1 83 ? 22.438 -15.422 -14.328 1 96.56 83 THR B CA 1
ATOM 3752 C C . THR B 1 83 ? 21.281 -15.273 -13.328 1 96.56 83 THR B C 1
ATOM 3754 O O . THR B 1 83 ? 21.484 -14.773 -12.219 1 96.56 83 THR B O 1
ATOM 3757 N N . HIS B 1 84 ? 20.078 -15.656 -13.68 1 96.94 84 HIS B N 1
ATOM 3758 C CA . HIS B 1 84 ? 18.906 -15.484 -12.836 1 96.94 84 HIS B CA 1
ATOM 3759 C C . HIS B 1 84 ? 18.031 -16.734 -12.844 1 96.94 84 HIS B C 1
ATOM 3761 O O . HIS B 1 84 ? 17.75 -17.297 -13.914 1 96.94 84 HIS B O 1
ATOM 3767 N N . VAL B 1 85 ? 17.609 -17.156 -11.695 1 98.56 85 VAL B N 1
ATOM 3768 C CA . VAL B 1 85 ? 16.734 -18.312 -11.539 1 98.56 85 VAL B CA 1
ATOM 3769 C C . VAL B 1 85 ? 15.367 -17.859 -11.039 1 98.56 85 VAL B C 1
ATOM 3771 O O . VAL B 1 85 ? 15.266 -17.109 -10.062 1 98.56 85 VAL B O 1
ATOM 3774 N N . PHE B 1 86 ? 14.359 -18.266 -11.711 1 98.81 86 PHE B N 1
ATOM 3775 C CA . PHE B 1 86 ? 12.984 -18.078 -11.273 1 98.81 86 PHE B CA 1
ATOM 3776 C C . PHE B 1 86 ? 12.312 -19.406 -11.008 1 98.81 86 PHE B C 1
ATOM 3778 O O . PHE B 1 86 ? 12.055 -20.172 -11.945 1 98.81 86 PHE B O 1
ATOM 3785 N N . TRP B 1 87 ? 12.047 -19.688 -9.742 1 98.88 87 TRP B N 1
ATOM 3786 C CA . TRP B 1 87 ? 11.383 -20.922 -9.344 1 98.88 87 TRP B CA 1
ATOM 3787 C C . TRP B 1 87 ? 9.898 -20.688 -9.078 1 98.88 87 TRP B C 1
ATOM 3789 O O . TRP B 1 87 ? 9.531 -20.172 -8.016 1 98.88 87 TRP B O 1
ATOM 3799 N N . VAL B 1 88 ? 9.047 -21.078 -9.977 1 98 88 VAL B N 1
ATOM 3800 C CA . VAL B 1 88 ? 7.617 -20.828 -9.844 1 98 88 VAL B CA 1
ATOM 3801 C C . VAL B 1 88 ? 6.84 -22.125 -10.078 1 98 88 VAL B C 1
ATOM 3803 O O . VAL B 1 88 ? 5.801 -22.109 -10.75 1 98 88 VAL B O 1
ATOM 3806 N N . THR B 1 89 ? 7.355 -23.234 -9.562 1 95.25 89 THR B N 1
ATOM 3807 C CA . THR B 1 89 ? 6.703 -24.531 -9.688 1 95.25 89 THR B CA 1
ATOM 3808 C C . THR B 1 89 ? 6.719 -25.281 -8.359 1 95.25 89 THR B C 1
ATOM 3810 O O . THR B 1 89 ? 7.402 -24.875 -7.418 1 95.25 89 THR B O 1
ATOM 3813 N N . TRP B 1 90 ? 5.914 -26.312 -8.281 1 93.44 90 TRP B N 1
ATOM 3814 C CA . TRP B 1 90 ? 5.855 -27.203 -7.137 1 93.44 90 TRP B CA 1
ATOM 3815 C C . TRP B 1 90 ? 5.297 -28.562 -7.535 1 93.44 90 TRP B C 1
ATOM 3817 O O . TRP B 1 90 ? 4.699 -28.703 -8.602 1 93.44 90 TRP B O 1
ATOM 3827 N N . ALA B 1 91 ? 5.641 -29.547 -6.801 1 90.62 91 ALA B N 1
ATOM 3828 C CA . ALA B 1 91 ? 5.07 -30.875 -6.988 1 90.62 91 ALA B CA 1
ATOM 3829 C C . ALA B 1 91 ? 3.771 -31.031 -6.203 1 90.62 91 ALA B C 1
ATOM 3831 O O . ALA B 1 91 ? 3.764 -30.906 -4.973 1 90.62 91 ALA B O 1
ATOM 3832 N N . SER B 1 92 ? 2.734 -31.25 -7.008 1 82 92 SER B N 1
ATOM 3833 C CA . SER B 1 92 ? 1.426 -31.391 -6.379 1 82 92 SER B CA 1
ATOM 3834 C C . SER B 1 92 ? 1.312 -32.688 -5.613 1 82 92 SER B C 1
ATOM 3836 O O . SER B 1 92 ? 1.462 -33.781 -6.191 1 82 92 SER B O 1
ATOM 3838 N N . GLN B 1 93 ? 1.277 -32.625 -4.297 1 74.38 93 GLN B N 1
ATOM 3839 C CA . GLN B 1 93 ? 1.059 -33.781 -3.418 1 74.38 93 GLN B CA 1
ATOM 3840 C C . GLN B 1 93 ? -0.004 -33.469 -2.367 1 74.38 93 GLN B C 1
ATOM 3842 O O . GLN B 1 93 ? 0.14 -32.531 -1.589 1 74.38 93 GLN B O 1
ATOM 3847 N N . PHE B 1 94 ? -1.087 -34.219 -2.428 1 75.19 94 PHE B N 1
ATOM 3848 C CA . PHE B 1 94 ? -2.174 -34 -1.483 1 75.19 94 PHE B CA 1
ATOM 3849 C C . PHE B 1 94 ? -2.221 -35.125 -0.437 1 75.19 94 PHE B C 1
ATOM 3851 O O . PHE B 1 94 ? -1.922 -36.281 -0.736 1 75.19 94 PHE B O 1
ATOM 3858 N N . PRO B 1 95 ? -2.512 -34.75 0.832 1 78.62 95 PRO B N 1
ATOM 3859 C CA . PRO B 1 95 ? -2.809 -33.438 1.345 1 78.62 95 PRO B CA 1
ATOM 3860 C C . PRO B 1 95 ? -1.58 -32.531 1.373 1 78.62 95 PRO B C 1
ATOM 3862 O O . PRO B 1 95 ? -0.448 -33 1.413 1 78.62 95 PRO B O 1
ATOM 3865 N N . LEU B 1 96 ? -1.778 -31.219 1.307 1 80.94 96 LEU B N 1
ATOM 3866 C CA . LEU B 1 96 ? -0.712 -30.25 1.12 1 80.94 96 LEU B CA 1
ATOM 3867 C C . LEU B 1 96 ? 0.204 -30.203 2.338 1 80.94 96 LEU B C 1
ATOM 3869 O O . LEU B 1 96 ? 1.413 -30 2.203 1 80.94 96 LEU B O 1
ATOM 3873 N N . GLU B 1 97 ? -0.281 -30.344 3.48 1 87.75 97 GLU B N 1
ATOM 3874 C CA . GLU B 1 97 ? 0.511 -30.203 4.699 1 87.75 97 GLU B CA 1
ATOM 3875 C C . GLU B 1 97 ? 0.941 -31.562 5.246 1 87.75 97 GLU B C 1
ATOM 3877 O O . GLU B 1 97 ? 0.554 -31.938 6.352 1 87.75 97 GLU B O 1
ATOM 3882 N N . THR B 1 98 ? 1.777 -32.25 4.531 1 90.69 98 THR B N 1
ATOM 3883 C CA . THR B 1 98 ? 2.301 -33.562 4.914 1 90.69 98 THR B CA 1
ATOM 3884 C C . THR B 1 98 ? 3.814 -33.625 4.738 1 90.69 98 THR B C 1
ATOM 3886 O O . THR B 1 98 ? 4.391 -32.781 4.02 1 90.69 98 THR B O 1
ATOM 3889 N N . GLN B 1 99 ? 4.383 -34.531 5.43 1 93.31 99 GLN B N 1
ATOM 3890 C CA . GLN B 1 99 ? 5.816 -34.75 5.281 1 93.31 99 GLN B CA 1
ATOM 3891 C C . GLN B 1 99 ? 6.168 -35.125 3.846 1 93.31 99 GLN B C 1
ATOM 3893 O O . GLN B 1 99 ? 7.207 -34.719 3.33 1 93.31 99 GLN B O 1
ATOM 3898 N N . GLU B 1 100 ? 5.383 -35.906 3.246 1 94.19 100 GLU B N 1
ATOM 3899 C CA . GLU B 1 100 ? 5.598 -36.344 1.869 1 94.19 100 GLU B CA 1
ATOM 3900 C C . GLU B 1 100 ? 5.648 -35.156 0.913 1 94.19 100 GLU B C 1
ATOM 3902 O O . GLU B 1 100 ? 6.484 -35.125 0.009 1 94.19 100 GLU B O 1
ATOM 3907 N N . SER B 1 101 ? 4.715 -34.219 1.118 1 93.94 101 SER B N 1
ATOM 3908 C CA . SER B 1 101 ? 4.691 -33.031 0.294 1 93.94 101 SER B CA 1
ATOM 3909 C C . SER B 1 101 ? 5.977 -32.219 0.455 1 93.94 101 SER B C 1
ATOM 3911 O O . SER B 1 101 ? 6.535 -31.719 -0.527 1 93.94 101 SER B O 1
ATOM 3913 N N . CYS B 1 102 ? 6.453 -32.125 1.66 1 96 102 CYS B N 1
ATOM 3914 C CA . CYS B 1 102 ? 7.695 -31.422 1.928 1 96 102 CYS B CA 1
ATOM 3915 C C . CYS B 1 102 ? 8.875 -32.125 1.259 1 96 102 CYS B C 1
ATOM 3917 O O . CYS B 1 102 ? 9.695 -31.469 0.605 1 96 102 CYS B O 1
ATOM 3919 N N . GLU B 1 103 ? 8.93 -33.375 1.376 1 96.38 103 GLU B N 1
ATOM 3920 C CA . GLU B 1 103 ? 10.062 -34.125 0.864 1 96.38 103 GLU B CA 1
ATOM 3921 C C . GLU B 1 103 ? 10.117 -34.094 -0.66 1 96.38 103 GLU B C 1
ATOM 3923 O O . GLU B 1 103 ? 11.18 -33.844 -1.237 1 96.38 103 GLU B O 1
ATOM 3928 N N . ILE B 1 104 ? 9.023 -34.312 -1.315 1 97.12 104 ILE B N 1
ATOM 3929 C CA . ILE B 1 104 ? 9.016 -34.344 -2.773 1 97.12 104 ILE B CA 1
ATOM 3930 C C . ILE B 1 104 ? 9.406 -33 -3.34 1 97.12 104 ILE B C 1
ATOM 3932 O O . ILE B 1 104 ? 10.133 -32.906 -4.332 1 97.12 104 ILE B O 1
ATOM 3936 N N . ASN B 1 105 ? 8.867 -31.922 -2.791 1 97.69 105 ASN B N 1
ATOM 3937 C CA . ASN B 1 105 ? 9.219 -30.578 -3.256 1 97.69 105 ASN B CA 1
ATOM 3938 C C . ASN B 1 105 ? 10.688 -30.266 -2.971 1 97.69 105 ASN B C 1
ATOM 3940 O O . ASN B 1 105 ? 11.344 -29.594 -3.773 1 97.69 105 ASN B O 1
ATOM 3944 N N . LYS B 1 106 ? 11.156 -30.719 -1.862 1 98 106 LYS B N 1
ATOM 3945 C CA . LYS B 1 106 ? 12.57 -30.547 -1.541 1 98 106 LYS B CA 1
ATOM 3946 C C . LYS B 1 106 ? 13.453 -31.25 -2.564 1 98 106 LYS B C 1
ATOM 3948 O O . LYS B 1 106 ? 14.422 -30.656 -3.062 1 98 106 LYS B O 1
ATOM 3953 N N . VAL B 1 107 ? 13.125 -32.469 -2.822 1 98.06 107 VAL B N 1
ATOM 3954 C CA . VAL B 1 107 ? 13.898 -33.281 -3.75 1 98.06 107 VAL B CA 1
ATOM 3955 C C . VAL B 1 107 ? 13.906 -32.625 -5.129 1 98.06 107 VAL B C 1
ATOM 3957 O O . VAL B 1 107 ? 14.953 -32.5 -5.766 1 98.06 107 VAL B O 1
ATOM 3960 N N . MET B 1 108 ? 12.766 -32.219 -5.562 1 98.31 108 MET B N 1
ATOM 3961 C CA . MET B 1 108 ? 12.625 -31.594 -6.875 1 98.31 108 MET B CA 1
ATOM 3962 C C . MET B 1 108 ? 13.531 -30.375 -7 1 98.31 108 MET B C 1
ATOM 3964 O O . MET B 1 108 ? 14.312 -30.266 -7.941 1 98.31 108 MET B O 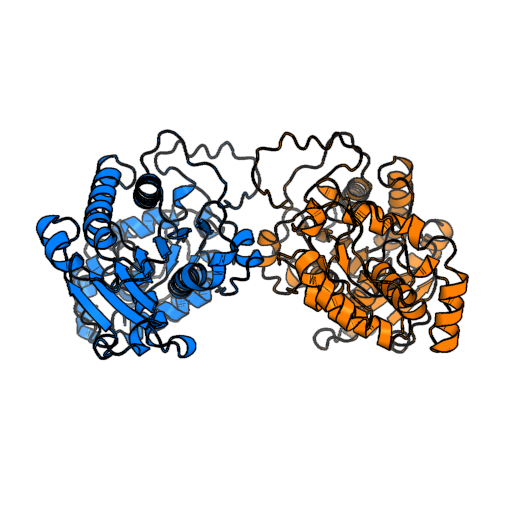1
ATOM 3968 N N . MET B 1 109 ? 13.453 -29.453 -6.055 1 98.62 109 MET B N 1
ATOM 3969 C CA . MET B 1 109 ? 14.25 -28.234 -6.098 1 98.62 109 MET B CA 1
ATOM 3970 C C . MET B 1 109 ? 15.734 -28.547 -5.906 1 98.62 109 MET B C 1
ATOM 3972 O O . MET B 1 109 ? 16.594 -27.953 -6.562 1 98.62 109 MET B O 1
ATOM 3976 N N . SER B 1 110 ? 16.062 -29.453 -5.043 1 98.56 110 SER B N 1
ATOM 3977 C CA . SER B 1 110 ? 17.453 -29.859 -4.797 1 98.56 110 SER B CA 1
ATOM 3978 C C . SER B 1 110 ? 18.094 -30.406 -6.062 1 98.56 110 SER B C 1
ATOM 3980 O O . SER B 1 110 ? 19.234 -30.047 -6.387 1 98.56 110 SER B O 1
ATOM 3982 N N . ASN B 1 111 ? 17.375 -31.297 -6.758 1 98.5 111 ASN B N 1
ATOM 3983 C CA . ASN B 1 111 ? 17.891 -31.828 -8.016 1 98.5 111 ASN B CA 1
ATOM 3984 C C . ASN B 1 111 ? 18.25 -30.703 -8.992 1 98.5 111 ASN B C 1
ATOM 3986 O O . ASN B 1 111 ? 19.328 -30.719 -9.578 1 98.5 111 ASN B O 1
ATOM 3990 N N . ALA B 1 112 ? 17.344 -29.766 -9.109 1 98.5 112 ALA B N 1
ATOM 3991 C CA . ALA B 1 112 ? 17.516 -28.688 -10.062 1 98.5 112 ALA B CA 1
ATOM 3992 C C . ALA B 1 112 ? 18.703 -27.797 -9.672 1 98.5 112 ALA B C 1
ATOM 3994 O O . ALA B 1 112 ? 19.594 -27.562 -10.484 1 98.5 112 ALA B O 1
ATOM 3995 N N . LEU B 1 113 ? 18.719 -27.312 -8.414 1 98.38 113 LEU B N 1
ATOM 3996 C CA . LEU B 1 113 ? 19.734 -26.359 -7.977 1 98.38 113 LEU B CA 1
ATOM 3997 C C . LEU B 1 113 ? 21.109 -27.016 -7.914 1 98.38 113 LEU B C 1
ATOM 3999 O O . LEU B 1 113 ? 22.125 -26.391 -8.266 1 98.38 113 LEU B O 1
ATOM 4003 N N . SER B 1 114 ? 21.203 -28.266 -7.488 1 97.56 114 SER B N 1
ATOM 4004 C CA . SER B 1 114 ? 22.469 -28.984 -7.395 1 97.56 114 SER B CA 1
ATOM 4005 C C . SER B 1 114 ? 23.078 -29.219 -8.773 1 97.56 114 SER B C 1
ATOM 4007 O O . SER B 1 114 ? 24.297 -29.281 -8.914 1 97.56 114 SER B O 1
ATOM 4009 N N . SER B 1 115 ? 22.219 -29.359 -9.742 1 97.88 115 SER B N 1
ATOM 4010 C CA . SER B 1 115 ? 22.688 -29.547 -11.109 1 97.88 115 SER B CA 1
ATOM 4011 C C . SER B 1 115 ? 23.109 -28.234 -11.75 1 97.88 115 SER B C 1
ATOM 4013 O O . SER B 1 115 ? 24.062 -28.203 -12.523 1 97.88 115 SER B O 1
ATOM 4015 N N . LEU B 1 116 ? 22.453 -27.172 -11.438 1 97.94 116 LEU B N 1
ATOM 4016 C CA . LEU B 1 116 ? 22.625 -25.891 -12.117 1 97.94 116 LEU B CA 1
ATOM 4017 C C . LEU B 1 116 ? 23.734 -25.078 -11.477 1 97.94 116 LEU B C 1
ATOM 4019 O O . LEU B 1 116 ? 24.594 -24.531 -12.172 1 97.94 116 LEU B O 1
ATOM 4023 N N . PHE B 1 117 ? 23.828 -24.969 -10.125 1 96.94 117 PHE B N 1
ATOM 4024 C CA . PHE B 1 117 ? 24.625 -24 -9.383 1 96.94 117 PHE B CA 1
ATOM 4025 C C . PHE B 1 117 ? 26.109 -24.188 -9.664 1 96.94 117 PHE B C 1
ATOM 4027 O O . PHE B 1 117 ? 26.828 -23.219 -9.922 1 96.94 117 PHE B O 1
ATOM 4034 N N . PRO B 1 118 ? 26.641 -25.469 -9.734 1 95.5 118 PRO B N 1
ATOM 4035 C CA . PRO B 1 118 ? 28.078 -25.656 -9.969 1 95.5 118 PRO B CA 1
ATOM 4036 C C . PRO B 1 118 ? 28.531 -25.109 -11.328 1 95.5 118 PRO B C 1
ATOM 4038 O O . PRO B 1 118 ? 29.703 -24.781 -11.508 1 95.5 118 PRO B O 1
ATOM 4041 N N . ASN B 1 119 ? 27.625 -25 -12.234 1 95 119 ASN B N 1
ATOM 4042 C CA . ASN B 1 119 ? 27.969 -24.641 -13.609 1 95 119 ASN B CA 1
ATOM 4043 C C . ASN B 1 119 ? 27.578 -23.203 -13.938 1 95 119 ASN B C 1
ATOM 4045 O O . ASN B 1 119 ? 28 -22.656 -14.961 1 95 119 ASN B O 1
ATOM 4049 N N . ALA B 1 120 ? 26.719 -22.609 -13.117 1 94.25 120 ALA B N 1
ATOM 4050 C CA . ALA B 1 120 ? 26.266 -21.234 -13.328 1 94.25 120 ALA B CA 1
ATOM 4051 C C . ALA B 1 120 ? 27.172 -20.25 -12.602 1 94.25 120 ALA B C 1
ATOM 4053 O O . ALA B 1 120 ? 26.766 -19.641 -11.602 1 94.25 120 ALA B O 1
ATOM 4054 N N . LYS B 1 121 ? 28.266 -19.953 -13.125 1 92.81 121 LYS B N 1
ATOM 4055 C CA . LYS B 1 121 ? 29.297 -19.172 -12.461 1 92.81 121 LYS B CA 1
ATOM 4056 C C . LYS B 1 121 ? 28.906 -17.719 -12.336 1 92.81 121 LYS B C 1
ATOM 4058 O O . LYS B 1 121 ? 29.359 -17 -11.445 1 92.81 121 LYS B O 1
ATOM 4063 N N . ASN B 1 122 ? 28.062 -17.266 -13.125 1 94.06 122 ASN B N 1
ATOM 4064 C CA . ASN B 1 122 ? 27.672 -15.859 -13.141 1 94.06 122 ASN B CA 1
ATOM 4065 C C . ASN B 1 122 ? 26.312 -15.648 -12.484 1 94.06 122 ASN B C 1
ATOM 4067 O O . ASN B 1 122 ? 25.656 -14.625 -12.703 1 94.06 122 ASN B O 1
ATOM 4071 N N . LEU B 1 123 ? 25.859 -16.609 -11.719 1 96.25 123 LEU B N 1
ATOM 4072 C CA . LEU B 1 123 ? 24.562 -16.516 -11.062 1 96.25 123 LEU B CA 1
ATOM 4073 C C . LEU B 1 123 ? 24.484 -15.289 -10.156 1 96.25 123 LEU B C 1
ATOM 4075 O O . LEU B 1 123 ? 25.375 -15.078 -9.328 1 96.25 123 LEU B O 1
ATOM 4079 N N . LYS B 1 124 ? 23.406 -14.508 -10.336 1 94.81 124 LYS B N 1
ATOM 4080 C CA . LYS B 1 124 ? 23.281 -13.25 -9.617 1 94.81 124 LYS B CA 1
ATOM 4081 C C . LYS B 1 124 ? 22.125 -13.289 -8.617 1 94.81 124 LYS B C 1
ATOM 4083 O O . LYS B 1 124 ? 22.203 -12.688 -7.543 1 94.81 124 LYS B O 1
ATOM 4088 N N . HIS B 1 125 ? 21.047 -14.008 -8.984 1 96.19 125 HIS B N 1
ATOM 4089 C CA . HIS B 1 125 ? 19.844 -13.93 -8.172 1 96.19 125 HIS B CA 1
ATOM 4090 C C . HIS B 1 125 ? 19 -15.188 -8.32 1 96.19 125 HIS B C 1
ATOM 4092 O O . HIS B 1 125 ? 18.875 -15.734 -9.422 1 96.19 125 HIS B O 1
ATOM 4098 N N . VAL B 1 126 ? 18.406 -15.617 -7.246 1 97.75 126 VAL B N 1
ATOM 4099 C CA . VAL B 1 126 ? 17.422 -16.688 -7.25 1 97.75 126 VAL B CA 1
ATOM 4100 C C . VAL B 1 126 ? 16.109 -16.188 -6.66 1 97.75 126 VAL B C 1
ATOM 4102 O O . VAL B 1 126 ? 16.062 -15.727 -5.52 1 97.75 126 VAL B O 1
ATOM 4105 N N . SER B 1 127 ? 15.078 -16.281 -7.449 1 98 127 SER B N 1
ATOM 4106 C CA . SER B 1 127 ? 13.734 -15.883 -7.043 1 98 127 SER B CA 1
ATOM 4107 C C . SER B 1 127 ? 12.836 -17.094 -6.816 1 98 127 SER B C 1
ATOM 4109 O O . SER B 1 127 ? 12.641 -17.906 -7.723 1 98 127 SER B O 1
ATOM 4111 N N . LEU B 1 128 ? 12.242 -17.188 -5.637 1 98.81 128 LEU B N 1
ATOM 4112 C CA . LEU B 1 128 ? 11.438 -18.328 -5.246 1 98.81 128 LEU B CA 1
ATOM 4113 C C . LEU B 1 128 ? 9.984 -17.922 -4.992 1 98.81 128 LEU B C 1
ATOM 4115 O O . LEU B 1 128 ? 9.727 -16.984 -4.246 1 98.81 128 LEU B O 1
ATOM 4119 N N . GLN B 1 129 ? 9.094 -18.625 -5.645 1 98.75 129 GLN B N 1
ATOM 4120 C CA . GLN B 1 129 ? 7.676 -18.422 -5.359 1 98.75 129 GLN B CA 1
ATOM 4121 C C . GLN B 1 129 ? 7.172 -19.391 -4.305 1 98.75 129 GLN B C 1
ATOM 4123 O O . GLN B 1 129 ? 7.406 -20.609 -4.41 1 98.75 129 GLN B O 1
ATOM 4128 N N . THR B 1 130 ? 6.566 -18.922 -3.32 1 97.88 130 THR B N 1
ATOM 4129 C CA . THR B 1 130 ? 5.781 -19.688 -2.359 1 97.88 130 THR B CA 1
ATOM 4130 C C . THR B 1 130 ? 4.328 -19.219 -2.354 1 97.88 130 THR B C 1
ATOM 4132 O O . THR B 1 130 ? 3.615 -19.375 -3.348 1 97.88 130 THR B O 1
ATOM 4135 N N . GLY B 1 131 ? 3.822 -18.781 -1.229 1 96.56 131 GLY B N 1
ATOM 4136 C CA . GLY B 1 131 ? 2.463 -18.266 -1.133 1 96.56 131 GLY B CA 1
ATOM 4137 C C . GLY B 1 131 ? 2.092 -17.828 0.268 1 96.56 131 GLY B C 1
ATOM 4138 O O . GLY B 1 131 ? 2.846 -18.047 1.218 1 96.56 131 GLY B O 1
ATOM 4139 N N . THR B 1 132 ? 0.912 -17.25 0.397 1 94.88 132 THR B N 1
ATOM 4140 C CA . THR B 1 132 ? 0.491 -16.672 1.669 1 94.88 132 THR B CA 1
ATOM 4141 C C . THR B 1 132 ? 0.135 -17.766 2.67 1 94.88 132 THR B C 1
ATOM 4143 O O . THR B 1 132 ? -0.007 -17.5 3.865 1 94.88 132 THR B O 1
ATOM 4146 N N . LYS B 1 133 ? -0.015 -19.016 2.234 1 91.25 133 LYS B N 1
ATOM 4147 C CA . LYS B 1 133 ? -0.169 -20.125 3.182 1 91.25 133 LYS B CA 1
ATOM 4148 C C . LYS B 1 133 ? 1.03 -20.203 4.121 1 91.25 133 LYS B C 1
ATOM 4150 O O . LYS B 1 133 ? 0.985 -20.922 5.129 1 91.25 133 LYS B O 1
ATOM 4155 N N . HIS B 1 134 ? 2.062 -19.531 3.764 1 94 134 HIS B N 1
ATOM 4156 C CA . HIS B 1 134 ? 3.23 -19.375 4.625 1 94 134 HIS B CA 1
ATOM 4157 C C . HIS B 1 134 ? 2.824 -18.969 6.035 1 94 134 HIS B C 1
ATOM 4159 O O . HIS B 1 134 ? 3.477 -19.344 7.008 1 94 134 HIS B O 1
ATOM 4165 N N . TYR B 1 135 ? 1.728 -18.25 6.195 1 90.94 135 TYR B N 1
ATOM 4166 C CA . TYR B 1 135 ? 1.406 -17.562 7.445 1 90.94 135 TYR B CA 1
ATOM 4167 C C . TYR B 1 135 ? 0.429 -18.391 8.281 1 90.94 135 TYR B C 1
ATOM 4169 O O . TYR B 1 135 ? 0.142 -18.047 9.43 1 90.94 135 TYR B O 1
ATOM 4177 N N . ILE B 1 136 ? -0.047 -19.5 7.688 1 87.88 136 ILE B N 1
ATOM 4178 C CA . ILE B 1 136 ? -1.107 -20.203 8.398 1 87.88 136 ILE B CA 1
ATOM 4179 C C . ILE B 1 136 ? -0.885 -21.719 8.281 1 87.88 136 ILE B C 1
ATOM 4181 O O . ILE B 1 136 ? -0.039 -22.172 7.508 1 87.88 136 ILE B O 1
ATOM 4185 N N . SER B 1 137 ? -1.616 -22.453 9.148 1 85.94 137 SER B N 1
ATOM 4186 C CA . SER B 1 137 ? -1.748 -23.891 9.023 1 85.94 137 SER B CA 1
ATOM 4187 C C . SER B 1 137 ? -3.174 -24.297 8.656 1 85.94 137 SER B C 1
ATOM 4189 O O . SER B 1 137 ? -4.137 -23.719 9.188 1 85.94 137 SER B O 1
ATOM 4191 N N . LEU B 1 138 ? -3.246 -25.203 7.707 1 78.62 138 LEU B N 1
ATOM 4192 C CA . LEU B 1 138 ? -4.562 -25.672 7.281 1 78.62 138 LEU B CA 1
ATOM 4193 C C . LEU B 1 138 ? -5.109 -26.719 8.242 1 78.62 138 LEU B C 1
ATOM 4195 O O . LEU B 1 138 ? -6.289 -27.062 8.188 1 78.62 138 LEU B O 1
ATOM 4199 N N . GLN B 1 139 ? -4.348 -27.406 9.094 1 73.5 139 GLN B N 1
ATOM 4200 C CA . GLN B 1 139 ? -4.781 -28.453 10.008 1 73.5 139 GLN B CA 1
ATOM 4201 C C . GLN B 1 139 ? -5.383 -27.875 11.281 1 73.5 139 GLN B C 1
ATOM 4203 O O . GLN B 1 139 ? -6.062 -28.578 12.031 1 73.5 139 GLN B O 1
ATOM 4208 N N . GLY B 1 140 ? -5.77 -26.672 11.367 1 61.53 140 GLY B N 1
ATOM 4209 C CA . GLY B 1 140 ? -6.383 -26.078 12.547 1 61.53 140 GLY B CA 1
ATOM 4210 C C . GLY B 1 140 ? -5.586 -26.312 13.812 1 61.53 140 GLY B C 1
ATOM 4211 O O . GLY B 1 140 ? -4.406 -26.672 13.758 1 61.53 140 GLY B O 1
ATOM 4212 N N . PRO B 1 141 ? -6.066 -26.406 15.219 1 58.03 141 PRO B N 1
ATOM 4213 C CA . PRO B 1 141 ? -7.285 -25.609 15.344 1 58.03 141 PRO B CA 1
ATOM 4214 C C . PRO B 1 141 ? -7.109 -24.188 14.82 1 58.03 141 PRO B C 1
ATOM 4216 O O . PRO B 1 141 ? -6.016 -23.625 14.906 1 58.03 141 PRO B O 1
ATOM 4219 N N . PHE B 1 142 ? -8.008 -24 13.773 1 55.88 142 PHE B N 1
ATOM 4220 C CA . PHE B 1 142 ? -8.039 -22.609 13.344 1 55.88 142 PHE B CA 1
ATOM 4221 C C . PHE B 1 142 ? -8.477 -21.703 14.484 1 55.88 142 PHE B C 1
ATOM 4223 O O . PHE B 1 142 ? -9.602 -21.812 14.977 1 55.88 142 PHE B O 1
ATOM 4230 N N . ASP B 1 143 ? -7.809 -21.953 15.656 1 48.12 143 ASP B N 1
ATOM 4231 C CA . ASP B 1 143 ? -8.203 -21.109 16.781 1 48.12 143 ASP B CA 1
ATOM 4232 C C . ASP B 1 143 ? -8.516 -19.688 16.312 1 48.12 143 ASP B C 1
ATOM 4234 O O . ASP B 1 143 ? -7.617 -18.953 15.891 1 48.12 143 ASP B O 1
ATOM 4238 N N . ASN B 1 144 ? -9.578 -19.703 15.68 1 44.47 144 ASN B N 1
ATOM 4239 C CA . ASN B 1 144 ? -10.133 -18.391 15.422 1 44.47 144 ASN B CA 1
ATOM 4240 C C . ASN B 1 144 ? -10.023 -17.484 16.641 1 44.47 144 ASN B C 1
ATOM 4242 O O . ASN B 1 144 ? -10.539 -16.359 16.641 1 44.47 144 ASN B O 1
ATOM 4246 N N . THR B 1 145 ? -10.055 -18.156 17.766 1 39.22 145 THR B N 1
ATOM 4247 C CA . THR B 1 145 ? -10.242 -17.438 19.031 1 39.22 145 THR B CA 1
ATOM 4248 C C . THR B 1 145 ? -9.172 -16.359 19.219 1 39.22 145 THR B C 1
ATOM 4250 O O . THR B 1 145 ? -9.227 -15.594 20.172 1 39.22 145 THR B O 1
ATOM 4253 N N . ASN B 1 146 ? -8.047 -16.859 19.125 1 39.12 146 ASN B N 1
ATOM 4254 C CA . ASN B 1 146 ? -7.258 -15.648 19.25 1 39.12 146 ASN B CA 1
ATOM 4255 C C . ASN B 1 146 ? -7.809 -14.523 18.391 1 39.12 146 ASN B C 1
ATOM 4257 O O . ASN B 1 146 ? -7.25 -14.227 17.328 1 39.12 146 ASN B O 1
ATOM 4261 N N . ASN B 1 147 ? -9.086 -14.57 18.078 1 38.78 147 ASN B N 1
ATOM 4262 C CA . ASN B 1 147 ? -10.305 -13.969 17.562 1 38.78 147 ASN B CA 1
ATOM 4263 C C . ASN B 1 147 ? -10.266 -12.445 17.672 1 38.78 147 ASN B C 1
ATOM 4265 O O . ASN B 1 147 ? -10.898 -11.742 16.891 1 38.78 147 ASN B O 1
ATOM 4269 N N . ASN B 1 148 ? -10.297 -12.039 18.969 1 38.78 148 ASN B N 1
ATOM 4270 C CA . ASN B 1 148 ? -10.578 -10.625 19.219 1 38.78 148 ASN B CA 1
ATOM 4271 C C . ASN B 1 148 ? -9.602 -9.719 18.469 1 38.78 148 ASN B C 1
ATOM 4273 O O . ASN B 1 148 ? -9.555 -8.516 18.719 1 38.78 148 ASN B O 1
ATOM 4277 N N . LYS B 1 149 ? -8.508 -10.312 18.234 1 42.41 149 LYS B N 1
ATOM 4278 C CA . LYS B 1 149 ? -7.582 -9.367 17.609 1 42.41 149 LYS B CA 1
ATOM 4279 C C . LYS B 1 149 ? -8.016 -9.016 16.188 1 42.41 149 LYS B C 1
ATOM 4281 O O . LYS B 1 149 ? -8.297 -9.906 15.383 1 42.41 149 LYS B O 1
ATOM 4286 N N . LYS B 1 150 ? -8.531 -7.867 15.977 1 48.03 150 LYS B N 1
ATOM 4287 C CA . LYS B 1 150 ? -8.734 -6.977 14.836 1 48.03 150 LYS B CA 1
ATOM 4288 C C . LYS B 1 150 ? -7.828 -7.367 13.672 1 48.03 150 LYS B C 1
ATOM 4290 O O . LYS B 1 150 ? -6.797 -8.008 13.867 1 48.03 150 LYS B O 1
ATOM 4295 N N . PHE B 1 151 ? -8.398 -7.188 12.438 1 50.53 151 PHE B N 1
ATOM 4296 C CA . PHE B 1 151 ? -7.965 -7.363 11.055 1 50.53 151 PHE B CA 1
ATOM 4297 C C . PHE B 1 151 ? -6.465 -7.145 10.922 1 50.53 151 PHE B C 1
ATOM 4299 O O . PHE B 1 151 ? -5.965 -6.051 11.203 1 50.53 151 PHE B O 1
ATOM 4306 N N . TYR B 1 152 ? -5.578 -8.344 11.211 1 64.06 152 TYR B N 1
ATOM 4307 C CA . TYR B 1 152 ? -4.145 -8.188 10.984 1 64.06 152 TYR B CA 1
ATOM 4308 C C . TYR B 1 152 ? -3.783 -8.539 9.547 1 64.06 152 TYR B C 1
ATOM 4310 O O . TYR B 1 152 ? -4.277 -9.523 8.992 1 64.06 152 TYR B O 1
ATOM 4318 N N . TYR B 1 153 ? -3.363 -7.656 8.75 1 86.38 153 TYR B N 1
ATOM 4319 C CA . TYR B 1 153 ? -2.699 -7.973 7.492 1 86.38 153 TYR B CA 1
ATOM 4320 C C . TYR B 1 153 ? -1.347 -8.633 7.742 1 86.38 153 TYR B C 1
ATOM 4322 O O . TYR B 1 153 ? -0.486 -8.062 8.414 1 86.38 153 TYR B O 1
ATOM 4330 N N . TYR B 1 154 ? -1.241 -9.898 7.289 1 90 154 TYR B N 1
ATOM 4331 C CA . TYR B 1 154 ? 0.018 -10.617 7.461 1 90 154 TYR B CA 1
ATOM 4332 C C . TYR B 1 154 ? 1.157 -9.898 6.75 1 90 154 TYR B C 1
ATOM 4334 O O . TYR B 1 154 ? 1.069 -9.609 5.555 1 90 154 TYR B O 1
ATOM 4342 N N . HIS B 1 155 ? 2.145 -9.531 7.523 1 90.69 155 HIS B N 1
ATOM 4343 C CA . HIS B 1 155 ? 3.354 -9 6.906 1 90.69 155 HIS B CA 1
ATOM 4344 C C . HIS B 1 155 ? 4.465 -10.047 6.887 1 90.69 155 HIS B C 1
ATOM 4346 O O . HIS B 1 155 ? 4.359 -11.086 7.547 1 90.69 155 HIS B O 1
ATOM 4352 N N . GLU B 1 156 ? 5.582 -9.812 6.199 1 91.69 156 GLU B N 1
ATOM 4353 C CA . GLU B 1 156 ? 6.566 -10.828 5.844 1 91.69 156 GLU B CA 1
ATOM 4354 C C . GLU B 1 156 ? 7.387 -11.25 7.059 1 91.69 156 GLU B C 1
ATOM 4356 O O . GLU B 1 156 ? 8.039 -12.297 7.043 1 91.69 156 GLU B O 1
ATOM 4361 N N . GLU B 1 157 ? 7.336 -10.492 8.148 1 85.69 157 GLU B N 1
ATOM 4362 C CA . GLU B 1 157 ? 8.125 -10.812 9.336 1 85.69 157 GLU B CA 1
ATOM 4363 C C . GLU B 1 157 ? 7.34 -11.68 10.312 1 85.69 157 GLU B C 1
ATOM 4365 O O . GLU B 1 157 ? 7.859 -12.086 11.352 1 85.69 157 GLU B O 1
ATOM 4370 N N . PHE B 1 158 ? 6.09 -11.961 10.008 1 86.75 158 PHE B N 1
ATOM 4371 C CA . PHE B 1 158 ? 5.344 -12.906 10.836 1 86.75 158 PHE B CA 1
ATOM 4372 C C . PHE B 1 158 ? 6.082 -14.234 10.945 1 86.75 158 PHE B C 1
ATOM 4374 O O . PHE B 1 158 ? 6.609 -14.734 9.953 1 86.75 158 PHE B O 1
ATOM 4381 N N . PRO B 1 159 ? 6.117 -14.719 12.117 1 86.12 159 PRO B N 1
ATOM 4382 C CA . PRO B 1 159 ? 6.863 -15.969 12.297 1 86.12 159 PRO B CA 1
ATOM 4383 C C . PRO B 1 159 ? 6.191 -17.156 11.609 1 86.12 159 PRO B C 1
ATOM 4385 O O . PRO B 1 159 ? 4.973 -17.172 11.438 1 86.12 159 PRO B O 1
ATOM 4388 N N . ARG B 1 160 ? 7.023 -18.094 11.258 1 89.75 160 ARG B N 1
ATOM 4389 C CA . ARG B 1 160 ? 6.531 -19.375 10.758 1 89.75 160 ARG B CA 1
ATOM 4390 C C . ARG B 1 160 ? 5.688 -20.078 11.812 1 89.75 160 ARG B C 1
ATOM 4392 O O . ARG B 1 160 ? 5.887 -19.891 13.008 1 89.75 160 ARG B O 1
ATOM 4399 N N . ILE B 1 161 ? 4.695 -20.734 11.328 1 83.12 161 ILE B N 1
ATOM 4400 C CA . ILE B 1 161 ? 3.887 -21.531 12.242 1 83.12 161 ILE B CA 1
ATOM 4401 C C . ILE B 1 161 ? 4.66 -22.781 12.664 1 83.12 161 ILE B C 1
ATOM 4403 O O . ILE B 1 161 ? 5.121 -23.547 11.812 1 83.12 161 ILE B O 1
ATOM 4407 N N . CYS B 1 162 ? 4.734 -22.938 14.047 1 70.81 162 CYS B N 1
ATOM 4408 C CA . CYS B 1 162 ? 5.531 -24.016 14.609 1 70.81 162 CYS B CA 1
ATOM 4409 C C . CYS B 1 162 ? 4.832 -25.359 14.43 1 70.81 162 CYS B C 1
ATOM 4411 O O . CYS B 1 162 ? 3.602 -25.422 14.414 1 70.81 162 CYS B O 1
ATOM 4413 N N . LYS B 1 163 ? 5.574 -26.469 14.086 1 70.19 163 LYS B N 1
ATOM 4414 C CA . LYS B 1 163 ? 5.199 -27.875 14.141 1 70.19 163 LYS B CA 1
ATOM 4415 C C . LYS B 1 163 ? 4.32 -28.25 12.945 1 70.19 163 LYS B C 1
ATOM 4417 O O . LYS B 1 163 ? 3.553 -29.219 13.016 1 70.19 163 LYS B O 1
ATOM 4422 N N . CYS B 1 164 ? 4.246 -27.375 11.977 1 78.88 164 CYS B N 1
ATOM 4423 C CA . CYS B 1 164 ? 3.436 -27.766 10.828 1 78.88 164 CYS B CA 1
ATOM 4424 C C . CYS B 1 164 ? 4.316 -28.141 9.641 1 78.88 164 CYS B C 1
ATOM 4426 O O . CYS B 1 164 ? 5.441 -27.641 9.516 1 78.88 164 CYS B O 1
ATOM 4428 N N . PHE B 1 165 ? 3.852 -29.172 8.953 1 89.12 165 PHE B N 1
ATOM 4429 C CA . PHE B 1 165 ? 4.484 -29.453 7.676 1 89.12 165 PHE B CA 1
ATOM 4430 C C . PHE B 1 165 ? 4.055 -28.438 6.621 1 89.12 165 PHE B C 1
ATOM 4432 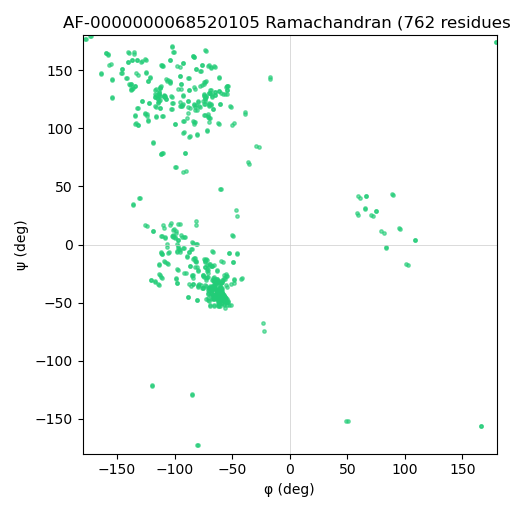O O . PHE B 1 165 ? 2.865 -28.312 6.324 1 89.12 165 PHE B O 1
ATOM 4439 N N . ASN B 1 166 ? 4.93 -27.625 6.191 1 93.31 166 ASN B N 1
ATOM 4440 C CA . ASN B 1 166 ? 4.75 -26.641 5.133 1 93.31 166 ASN B CA 1
ATOM 4441 C C . ASN B 1 166 ? 5.918 -26.641 4.148 1 93.31 166 ASN B C 1
ATOM 4443 O O . ASN B 1 166 ? 7.031 -26.25 4.5 1 93.31 166 ASN B O 1
ATOM 4447 N N . PHE B 1 167 ? 5.672 -27.078 2.941 1 95.38 167 PHE B N 1
ATOM 4448 C CA . PHE B 1 167 ? 6.789 -27.234 2.018 1 95.38 167 PHE B CA 1
ATOM 4449 C C . PHE B 1 167 ? 7.375 -25.875 1.633 1 95.38 167 PHE B C 1
ATOM 4451 O O . PHE B 1 167 ? 8.492 -25.812 1.115 1 95.38 167 PHE B O 1
ATOM 4458 N N . TYR B 1 168 ? 6.621 -24.766 1.841 1 96.44 168 TYR B N 1
ATOM 4459 C CA . TYR B 1 168 ? 7.191 -23.438 1.636 1 96.44 168 TYR B CA 1
ATOM 4460 C C . TYR B 1 168 ? 8.422 -23.234 2.506 1 96.44 168 TYR B C 1
ATOM 4462 O O . TYR B 1 168 ? 9.43 -22.688 2.049 1 96.44 168 TYR B O 1
ATOM 4470 N N . TYR B 1 169 ? 8.297 -23.656 3.756 1 96.56 169 TYR B N 1
ATOM 4471 C CA . TYR B 1 169 ? 9.43 -23.562 4.672 1 96.56 169 TYR B CA 1
ATOM 4472 C C . TYR B 1 169 ? 10.602 -24.406 4.18 1 96.56 169 TYR B C 1
ATOM 4474 O O . TYR B 1 169 ? 11.75 -23.938 4.195 1 96.56 169 TYR B O 1
ATOM 4482 N N . THR B 1 170 ? 10.266 -25.547 3.777 1 96.69 170 THR B N 1
ATOM 4483 C CA . THR B 1 170 ? 11.273 -26.484 3.289 1 96.69 170 THR B CA 1
ATOM 4484 C C . THR B 1 170 ? 12.039 -25.875 2.111 1 96.69 170 THR B C 1
ATOM 4486 O O . THR B 1 170 ? 13.266 -25.969 2.049 1 96.69 170 THR B O 1
ATOM 4489 N N . LEU B 1 171 ? 11.352 -25.297 1.188 1 98.06 171 LEU B N 1
ATOM 4490 C CA . LEU B 1 171 ? 11.969 -24.703 0.006 1 98.06 171 LEU B CA 1
ATOM 4491 C C . LEU B 1 171 ? 12.828 -23.516 0.384 1 98.06 171 LEU B C 1
ATOM 4493 O O . LEU B 1 171 ? 13.945 -23.359 -0.12 1 98.06 171 LEU B O 1
ATOM 4497 N N . GLU B 1 172 ? 12.289 -22.641 1.221 1 97.12 172 GLU B N 1
ATOM 4498 C CA . GLU B 1 172 ? 13.07 -21.484 1.661 1 97.12 172 GLU B CA 1
ATOM 4499 C C . GLU B 1 172 ? 14.344 -21.906 2.377 1 97.12 172 GLU B C 1
ATOM 4501 O O . GLU B 1 172 ? 15.414 -21.344 2.141 1 97.12 172 GLU B O 1
ATOM 4506 N N . ASP B 1 173 ? 14.227 -22.906 3.271 1 96.75 173 ASP B N 1
ATOM 4507 C CA . ASP B 1 173 ? 15.391 -23.391 4.004 1 96.75 173 ASP B CA 1
ATOM 4508 C C . ASP B 1 173 ? 16.438 -23.969 3.051 1 96.75 173 ASP B C 1
ATOM 4510 O O . ASP B 1 173 ? 17.641 -23.719 3.211 1 96.75 173 ASP B O 1
ATOM 4514 N N . LEU B 1 174 ? 15.961 -24.766 2.129 1 98.19 174 LEU B N 1
ATOM 4515 C CA . LEU B 1 174 ? 16.875 -25.344 1.143 1 98.19 174 LEU B CA 1
ATOM 4516 C C . LEU B 1 174 ? 17.578 -24.25 0.352 1 98.19 174 LEU B C 1
ATOM 4518 O O . LEU B 1 174 ? 18.781 -24.344 0.099 1 98.19 174 LEU B O 1
ATOM 4522 N N . LEU B 1 175 ? 16.828 -23.25 -0.086 1 97.94 175 LEU B N 1
ATOM 4523 C CA . LEU B 1 175 ? 17.406 -22.141 -0.826 1 97.94 175 LEU B CA 1
ATOM 4524 C C . LEU B 1 175 ? 18.516 -21.469 -0.025 1 97.94 175 LEU B C 1
ATOM 4526 O O . LEU B 1 175 ? 19.609 -21.234 -0.552 1 97.94 175 LEU B O 1
ATOM 4530 N N . MET B 1 176 ? 18.297 -21.203 1.259 1 95.62 176 MET B N 1
ATOM 4531 C CA . MET B 1 176 ? 19.281 -20.578 2.123 1 95.62 176 MET B CA 1
ATOM 4532 C C . MET B 1 176 ? 20.516 -21.469 2.266 1 95.62 176 MET B C 1
ATOM 4534 O O . MET B 1 176 ? 21.656 -20.969 2.25 1 95.62 176 MET B O 1
ATOM 4538 N N . GLU B 1 177 ? 20.234 -22.672 2.412 1 96.75 177 GLU B N 1
ATOM 4539 C CA . GLU B 1 177 ? 21.328 -23.625 2.529 1 96.75 177 GLU B CA 1
ATOM 4540 C C . GLU B 1 177 ? 22.203 -23.625 1.277 1 96.75 177 GLU B C 1
ATOM 4542 O O . GLU B 1 177 ? 23.438 -23.578 1.373 1 96.75 177 GLU B O 1
ATOM 4547 N N . LYS B 1 178 ? 21.578 -23.641 0.123 1 96.69 178 LYS B N 1
ATOM 4548 C CA . LYS B 1 178 ? 22.297 -23.734 -1.146 1 96.69 178 LYS B CA 1
ATOM 4549 C C . LYS B 1 178 ? 23.047 -22.438 -1.445 1 96.69 178 LYS B C 1
ATOM 4551 O O . LYS B 1 178 ? 24.094 -22.469 -2.111 1 96.69 178 LYS B O 1
ATOM 4556 N N . LEU B 1 179 ? 22.578 -21.312 -0.948 1 95.69 179 LEU B N 1
ATOM 4557 C CA . LEU B 1 179 ? 23.172 -20.031 -1.262 1 95.69 179 LEU B CA 1
ATOM 4558 C C . LEU B 1 179 ? 24.172 -19.625 -0.18 1 95.69 179 LEU B C 1
ATOM 4560 O O . LEU B 1 179 ? 24.828 -18.578 -0.294 1 95.69 179 LEU B O 1
ATOM 4564 N N . ASN B 1 180 ? 24.203 -20.422 0.858 1 93.94 180 ASN B N 1
ATOM 4565 C CA . ASN B 1 180 ? 25.125 -20.109 1.94 1 93.94 180 ASN B CA 1
ATOM 4566 C C . ASN B 1 180 ? 26.562 -19.953 1.429 1 93.94 180 ASN B C 1
ATOM 4568 O O . ASN B 1 180 ? 27.047 -20.797 0.674 1 93.94 180 ASN B O 1
ATOM 4572 N N . GLY B 1 181 ? 27.266 -18.844 1.789 1 91.12 181 GLY B N 1
ATOM 4573 C CA . GLY B 1 181 ? 28.641 -18.609 1.401 1 91.12 181 GLY B CA 1
ATOM 4574 C C . GLY B 1 181 ? 28.781 -18 0.015 1 91.12 181 GLY B C 1
ATOM 4575 O O . GLY B 1 181 ? 29.891 -17.766 -0.463 1 91.12 181 GLY B O 1
ATOM 4576 N N . THR B 1 182 ? 27.656 -17.828 -0.66 1 92.69 182 THR B N 1
ATOM 4577 C CA . THR B 1 182 ? 27.688 -17.188 -1.974 1 92.69 182 THR B CA 1
ATOM 4578 C C . THR B 1 182 ? 27.266 -15.727 -1.885 1 92.69 182 THR B C 1
ATOM 4580 O O . THR B 1 182 ? 26.766 -15.281 -0.847 1 92.69 182 THR B O 1
ATOM 4583 N N . LYS B 1 183 ? 27.516 -14.961 -2.91 1 91.69 183 LYS B N 1
ATOM 4584 C CA . LYS B 1 183 ? 27.094 -13.57 -2.998 1 91.69 183 LYS B CA 1
ATOM 4585 C C . LYS B 1 183 ? 25.797 -13.438 -3.799 1 91.69 183 LYS B C 1
ATOM 4587 O O . LYS B 1 183 ? 25.375 -12.328 -4.125 1 91.69 183 LYS B O 1
ATOM 4592 N N . VAL B 1 184 ? 25.266 -14.594 -4.176 1 94.81 184 VAL B N 1
ATOM 4593 C CA . VAL B 1 184 ? 24.016 -14.617 -4.945 1 94.81 184 VAL B CA 1
ATOM 4594 C C . VAL B 1 184 ? 22.859 -14.125 -4.082 1 94.81 184 VAL B C 1
ATOM 4596 O O . VAL B 1 184 ? 22.688 -14.594 -2.953 1 94.81 184 VAL B O 1
ATOM 4599 N N . SER B 1 185 ? 22.094 -13.141 -4.562 1 94.94 185 SER B N 1
ATOM 4600 C CA . SER B 1 185 ? 20.938 -12.625 -3.824 1 94.94 185 SER B CA 1
ATOM 4601 C C . SER B 1 185 ? 19.703 -13.492 -4.039 1 94.94 185 SER B C 1
ATOM 4603 O O . SER B 1 185 ? 19.672 -14.32 -4.949 1 94.94 185 SER B O 1
ATOM 4605 N N . TRP B 1 186 ? 18.75 -13.328 -3.135 1 96.31 186 TRP B N 1
ATOM 4606 C CA . TRP B 1 186 ? 17.531 -14.133 -3.271 1 96.31 186 TRP B CA 1
ATOM 4607 C C . TRP B 1 186 ? 16.297 -13.312 -2.924 1 96.31 186 TRP B C 1
ATOM 4609 O O . TRP B 1 186 ? 16.406 -12.258 -2.295 1 96.31 186 TRP B O 1
ATOM 4619 N N . SER B 1 187 ? 15.211 -13.703 -3.41 1 96.75 187 SER B N 1
ATOM 4620 C CA . SER B 1 187 ? 13.906 -13.18 -3.037 1 96.75 187 SER B CA 1
ATOM 4621 C C . SER B 1 187 ? 12.859 -14.289 -2.969 1 96.75 187 SER B C 1
ATOM 4623 O O . SER B 1 187 ? 12.93 -15.266 -3.715 1 96.75 187 SER B O 1
ATOM 4625 N N . VAL B 1 188 ? 11.977 -14.156 -2.021 1 97.62 188 VAL B N 1
ATOM 4626 C CA . VAL B 1 188 ? 10.812 -15.031 -1.906 1 97.62 188 VAL B CA 1
ATOM 4627 C C . VAL B 1 188 ? 9.539 -14.227 -2.148 1 97.62 188 VAL B C 1
ATOM 4629 O O . VAL B 1 188 ? 9.383 -13.125 -1.619 1 97.62 188 VAL B O 1
ATOM 4632 N N . HIS B 1 189 ? 8.688 -14.727 -2.98 1 98.56 189 HIS B N 1
ATOM 4633 C CA . HIS B 1 189 ? 7.43 -14.07 -3.311 1 98.56 189 HIS B CA 1
ATOM 4634 C C . HIS B 1 189 ? 6.234 -14.906 -2.871 1 98.56 189 HIS B C 1
ATOM 4636 O O . HIS B 1 189 ? 6.141 -16.094 -3.211 1 98.56 189 HIS B O 1
ATOM 4642 N N . ARG B 1 190 ? 5.305 -14.32 -2.15 1 98.25 190 ARG B N 1
ATOM 4643 C CA . ARG B 1 190 ? 4.188 -15.039 -1.545 1 98.25 190 ARG B CA 1
ATOM 4644 C C . ARG B 1 190 ? 2.855 -14.531 -2.086 1 98.25 190 ARG B C 1
ATOM 4646 O O . ARG B 1 190 ? 2.229 -13.656 -1.485 1 98.25 190 ARG B O 1
ATOM 4653 N N . PRO B 1 191 ? 2.396 -15.094 -3.182 1 97.94 191 PRO B N 1
ATOM 4654 C CA . PRO B 1 191 ? 1.101 -14.695 -3.738 1 97.94 191 PRO B CA 1
ATOM 4655 C C . PRO B 1 191 ? -0.079 -15.273 -2.959 1 97.94 191 PRO B C 1
ATOM 4657 O O . PRO B 1 191 ? 0.082 -16.25 -2.223 1 97.94 191 PRO B O 1
ATOM 4660 N N . GLY B 1 192 ? -1.238 -14.555 -3.051 1 96.25 192 GLY B N 1
ATOM 4661 C CA . GLY B 1 192 ? -2.506 -15.102 -2.594 1 96.25 192 GLY B CA 1
ATOM 4662 C C . GLY B 1 192 ? -3.199 -15.961 -3.639 1 96.25 192 GLY B C 1
ATOM 4663 O O . GLY B 1 192 ? -2.596 -16.875 -4.199 1 96.25 192 GLY B O 1
ATOM 4664 N N . LEU B 1 193 ? -4.43 -15.703 -3.914 1 96.38 193 LEU B N 1
ATOM 4665 C CA . LEU B 1 193 ? -5.168 -16.406 -4.957 1 96.38 193 LEU B CA 1
ATOM 4666 C C . LEU B 1 193 ? -4.66 -16.016 -6.34 1 96.38 193 LEU B C 1
ATOM 4668 O O . LEU B 1 193 ? -4.941 -14.914 -6.82 1 96.38 193 LEU B O 1
ATOM 4672 N N . LEU B 1 194 ? -3.994 -16.938 -6.98 1 96.75 194 LEU B N 1
ATOM 4673 C CA . LEU B 1 194 ? -3.395 -16.656 -8.281 1 96.75 194 LEU B CA 1
ATOM 4674 C C . LEU B 1 194 ? -4.457 -16.594 -9.367 1 96.75 194 LEU B C 1
ATOM 4676 O O . LEU B 1 194 ? -5.312 -17.484 -9.453 1 96.75 194 LEU B O 1
ATOM 4680 N N . LEU B 1 195 ? -4.41 -15.523 -10.117 1 97.5 195 LEU B N 1
ATOM 4681 C CA . LEU B 1 195 ? -5.285 -15.336 -11.266 1 97.5 195 LEU B CA 1
ATOM 4682 C C . LEU B 1 195 ? -4.488 -15.359 -12.57 1 97.5 195 LEU B C 1
ATOM 4684 O O . LEU B 1 195 ? -3.58 -14.547 -12.758 1 97.5 195 LEU B O 1
ATOM 4688 N N . GLY B 1 196 ? -4.777 -16.297 -13.398 1 95.31 196 GLY B N 1
ATOM 4689 C CA . GLY B 1 196 ? -4.07 -16.438 -14.664 1 95.31 196 GLY B CA 1
ATOM 4690 C C . GLY B 1 196 ? -4.668 -17.5 -15.562 1 95.31 196 GLY B C 1
ATOM 4691 O O . GLY B 1 196 ? -5.711 -18.078 -15.242 1 95.31 196 GLY B O 1
ATOM 4692 N N . SER B 1 197 ? -4.027 -17.609 -16.688 1 91.19 197 SER B N 1
ATOM 4693 C CA . SER B 1 197 ? -4.473 -18.594 -17.672 1 91.19 197 SER B CA 1
ATOM 4694 C C . SER B 1 197 ? -3.424 -19.688 -17.875 1 91.19 197 SER B C 1
ATOM 4696 O O . SER B 1 197 ? -2.256 -19.391 -18.125 1 91.19 197 SER B O 1
ATOM 4698 N N . SER B 1 198 ? -3.805 -20.891 -17.641 1 83.06 198 SER B N 1
ATOM 4699 C CA . SER B 1 198 ? -2.955 -22.047 -17.922 1 83.06 198 SER B CA 1
ATOM 4700 C C . SER B 1 198 ? -3.766 -23.328 -17.938 1 83.06 198 SER B C 1
ATOM 4702 O O . SER B 1 198 ? -4.75 -23.469 -17.203 1 83.06 198 SER B O 1
ATOM 4704 N N . ILE B 1 199 ? -3.338 -24.234 -18.766 1 76.5 199 ILE B N 1
ATOM 4705 C CA . ILE B 1 199 ? -3.982 -25.547 -18.797 1 76.5 199 ILE B CA 1
ATOM 4706 C C . ILE B 1 199 ? -3.141 -26.547 -18 1 76.5 199 ILE B C 1
ATOM 4708 O O . ILE B 1 199 ? -3.43 -27.734 -18 1 76.5 199 ILE B O 1
ATOM 4712 N N . ARG B 1 200 ? -2.137 -26.047 -17.375 1 78.25 200 ARG B N 1
ATOM 4713 C CA . ARG B 1 200 ? -1.199 -26.938 -16.703 1 78.25 200 ARG B CA 1
ATOM 4714 C C . ARG B 1 200 ? -1.149 -26.672 -15.203 1 78.25 200 ARG B C 1
ATOM 4716 O O . ARG B 1 200 ? -0.256 -27.156 -14.508 1 78.25 200 ARG B O 1
ATOM 4723 N N . SER B 1 201 ? -2.047 -25.938 -14.805 1 77.81 201 SER B N 1
ATOM 4724 C CA . SER B 1 201 ? -2.068 -25.609 -13.383 1 77.81 201 SER B CA 1
ATOM 4725 C C . SER B 1 201 ? -3.221 -26.312 -12.672 1 77.81 201 SER B C 1
ATOM 4727 O O . SER B 1 201 ? -4.371 -26.234 -13.109 1 77.81 201 SER B O 1
ATOM 4729 N N . PHE B 1 202 ? -2.871 -26.984 -11.625 1 70.44 202 PHE B N 1
ATOM 4730 C CA . PHE B 1 202 ? -3.854 -27.766 -10.883 1 70.44 202 PHE B CA 1
ATOM 4731 C C . PHE B 1 202 ? -4.84 -26.859 -10.164 1 70.44 202 PHE B C 1
ATOM 4733 O O . PHE B 1 202 ? -6.055 -27.047 -10.258 1 70.44 202 PHE B O 1
ATOM 4740 N N . TYR B 1 203 ? -4.359 -25.938 -9.391 1 80.56 203 TYR B N 1
ATOM 4741 C CA . TYR B 1 203 ? -5.203 -25 -8.648 1 80.56 203 TYR B CA 1
ATOM 4742 C C . TYR B 1 203 ? -5.469 -23.75 -9.461 1 80.56 203 TYR B C 1
ATOM 4744 O O . TYR B 1 203 ? -5.145 -22.641 -9.023 1 80.56 203 TYR B O 1
ATOM 4752 N N . ASN B 1 204 ? -6.117 -23.984 -10.523 1 86.44 204 ASN B N 1
ATOM 4753 C CA . ASN B 1 204 ? -6.434 -22.891 -11.445 1 86.44 204 ASN B CA 1
ATOM 4754 C C . ASN B 1 204 ? -7.805 -22.281 -11.141 1 86.44 204 ASN B C 1
ATOM 4756 O O . ASN B 1 204 ? -8.82 -22.766 -11.641 1 86.44 204 ASN B O 1
ATOM 4760 N N . PHE B 1 205 ? -7.82 -21.312 -10.469 1 95.06 205 PHE B N 1
ATOM 4761 C CA . PHE B 1 205 ? -9.07 -20.656 -10.086 1 95.06 205 PHE B CA 1
ATOM 4762 C C . PHE B 1 205 ? -9.828 -20.172 -11.312 1 95.06 205 PHE B C 1
ATOM 4764 O O . PHE B 1 205 ? -11.023 -20.438 -11.453 1 95.06 205 PHE B O 1
ATOM 4771 N N . MET B 1 206 ? -9.164 -19.516 -12.172 1 96.12 206 MET B N 1
ATOM 4772 C CA . MET B 1 206 ? -9.812 -18.953 -13.352 1 96.12 206 MET B CA 1
ATOM 4773 C C . MET B 1 206 ? -10.445 -20.047 -14.203 1 96.12 206 MET B C 1
ATOM 4775 O O . MET B 1 206 ? -11.594 -19.922 -14.633 1 96.12 206 MET B O 1
ATOM 4779 N N . GLY B 1 207 ? -9.648 -21.078 -14.445 1 95.19 207 GLY B N 1
ATOM 4780 C CA . GLY B 1 207 ? -10.188 -22.188 -15.211 1 95.19 207 GLY B CA 1
ATOM 4781 C C . GLY B 1 207 ? -11.445 -22.781 -14.602 1 95.19 207 GLY B C 1
ATOM 4782 O O . GLY B 1 207 ? -12.43 -23.016 -15.297 1 95.19 207 GLY B O 1
ATOM 4783 N N . SER B 1 208 ? -11.422 -23 -13.32 1 96.06 208 SER B N 1
ATOM 4784 C CA . SER B 1 208 ? -12.562 -23.578 -12.625 1 96.06 208 SER B CA 1
ATOM 4785 C C . SER B 1 208 ? -13.789 -22.688 -12.719 1 96.06 208 SER B C 1
ATOM 4787 O O . SER B 1 208 ? -14.883 -23.156 -13.031 1 96.06 208 SER B O 1
ATOM 4789 N N . LEU B 1 209 ? -13.562 -21.438 -12.516 1 97.25 209 LEU B N 1
ATOM 4790 C CA . LEU B 1 209 ? -14.641 -20.453 -12.547 1 97.25 209 LEU B CA 1
ATOM 4791 C C . LEU B 1 209 ? -15.258 -20.375 -13.938 1 97.25 209 LEU B C 1
ATOM 4793 O O . LEU B 1 209 ? -16.484 -20.391 -14.086 1 97.25 209 LEU B O 1
ATOM 4797 N N . CYS B 1 210 ? -14.469 -20.328 -14.922 1 97.38 210 CYS B N 1
ATOM 4798 C CA . CYS B 1 210 ? -14.93 -20.141 -16.297 1 97.38 210 CYS B CA 1
ATOM 4799 C C . CYS B 1 210 ? -15.641 -21.375 -16.812 1 97.38 210 CYS B C 1
ATOM 4801 O O . CYS B 1 210 ? -16.656 -21.281 -17.5 1 97.38 210 CYS B O 1
ATOM 4803 N N . VAL B 1 211 ? -15.086 -22.547 -16.5 1 96.75 211 VAL B N 1
ATOM 4804 C CA . VAL B 1 211 ? -15.727 -23.797 -16.922 1 96.75 211 VAL B CA 1
ATOM 4805 C C . VAL B 1 211 ? -17.094 -23.922 -16.234 1 96.75 211 VAL B C 1
ATOM 4807 O O . VAL B 1 211 ? -18.078 -24.312 -16.875 1 96.75 211 VAL B O 1
ATOM 4810 N N . TYR B 1 212 ? -17.156 -23.609 -14.984 1 97.62 212 TYR B N 1
ATOM 4811 C CA . TYR B 1 212 ? -18.438 -23.594 -14.266 1 97.62 212 TYR B CA 1
ATOM 4812 C C . TYR B 1 212 ? -19.438 -22.688 -14.961 1 97.62 212 TYR B C 1
ATOM 4814 O O . TYR B 1 212 ? -20.578 -23.109 -15.234 1 97.62 212 TYR B O 1
ATOM 4822 N N . GLY B 1 213 ? -19.047 -21.484 -15.281 1 98.19 213 GLY B N 1
ATOM 4823 C CA . GLY B 1 213 ? -19.922 -20.562 -15.992 1 98.19 213 GLY B CA 1
ATOM 4824 C C . GLY B 1 213 ? -20.375 -21.094 -17.344 1 98.19 213 GLY B C 1
ATOM 4825 O O . GLY B 1 213 ? -21.547 -20.969 -17.703 1 98.19 213 GLY B O 1
ATOM 4826 N N . ALA B 1 214 ? -19.469 -21.672 -18.062 1 97.81 214 ALA B N 1
ATOM 4827 C CA . ALA B 1 214 ? -19.766 -22.203 -19.391 1 97.81 214 ALA B CA 1
ATOM 4828 C C . ALA B 1 214 ? -20.797 -23.328 -19.312 1 97.81 214 ALA B C 1
ATOM 4830 O O . ALA B 1 214 ? -21.703 -23.406 -20.141 1 97.81 214 ALA B O 1
ATOM 4831 N N . ILE B 1 215 ? -20.594 -24.234 -18.359 1 98.06 215 ILE B N 1
ATOM 4832 C CA . ILE B 1 215 ? -21.516 -25.344 -18.188 1 98.06 215 ILE B CA 1
ATOM 4833 C C . ILE B 1 215 ? -22.891 -24.812 -17.797 1 98.06 215 ILE B C 1
ATOM 4835 O O . ILE B 1 215 ? -23.906 -25.266 -18.344 1 98.06 215 ILE B O 1
ATOM 4839 N N . CYS B 1 216 ? -22.906 -23.875 -16.859 1 98 216 CYS B N 1
ATOM 4840 C CA . CYS B 1 216 ? -24.172 -23.281 -16.469 1 98 216 CYS B CA 1
ATOM 4841 C C . CYS B 1 216 ? -24.875 -22.656 -17.688 1 98 216 CYS B C 1
ATOM 4843 O O . CYS B 1 216 ? -26.078 -22.844 -17.875 1 98 216 CYS B O 1
ATOM 4845 N N . LYS B 1 217 ? -24.156 -22 -18.438 1 98 217 LYS B N 1
ATOM 4846 C CA . LYS B 1 217 ? -24.719 -21.375 -19.625 1 98 217 LYS B CA 1
ATOM 4847 C C . LYS B 1 217 ? -25.281 -22.422 -20.594 1 98 217 LYS B C 1
ATOM 4849 O O . LYS B 1 217 ? -26.406 -22.281 -21.078 1 98 217 LYS B O 1
ATOM 4854 N N . HIS B 1 218 ? -24.484 -23.422 -20.891 1 97.75 218 HIS B N 1
ATOM 4855 C CA . HIS B 1 218 ? -24.844 -24.469 -21.828 1 97.75 218 HIS B CA 1
ATOM 4856 C C . HIS B 1 218 ? -26.094 -25.203 -21.375 1 97.75 218 HIS B C 1
ATOM 4858 O O . HIS B 1 218 ? -26.938 -25.578 -22.203 1 97.75 218 HIS B O 1
ATOM 4864 N N . LEU B 1 219 ? -26.266 -25.422 -20.109 1 97.44 219 LEU B N 1
ATOM 4865 C CA . LEU B 1 219 ? -27.359 -26.203 -19.562 1 97.44 219 LEU B CA 1
ATOM 4866 C C . LEU B 1 219 ? -28.5 -25.281 -19.094 1 97.44 219 LEU B C 1
ATOM 4868 O O . LEU B 1 219 ? -29.484 -25.766 -18.531 1 97.44 219 LEU B O 1
ATOM 4872 N N . ASN B 1 220 ? -28.297 -23.984 -19.234 1 97.31 220 ASN B N 1
ATOM 4873 C CA . ASN B 1 220 ? -29.281 -23 -18.781 1 97.31 220 ASN B CA 1
ATOM 4874 C C . ASN B 1 220 ? -29.516 -23.094 -17.281 1 97.31 220 ASN B C 1
ATOM 4876 O O . ASN B 1 220 ? -30.672 -23.125 -16.844 1 97.31 220 ASN B O 1
ATOM 4880 N N . LEU B 1 221 ? -28.531 -23.297 -16.578 1 97.06 221 LEU B N 1
ATOM 4881 C CA . LEU B 1 221 ? -28.547 -23.312 -15.125 1 97.06 221 LEU B CA 1
ATOM 4882 C C . LEU B 1 221 ? -28.141 -21.953 -14.562 1 97.06 221 LEU B C 1
ATOM 4884 O O . LEU B 1 221 ? -27.375 -21.219 -15.195 1 97.06 221 LEU B O 1
ATOM 4888 N N . PRO B 1 222 ? -28.609 -21.609 -13.367 1 97.62 222 PRO B N 1
ATOM 4889 C CA . PRO B 1 222 ? -28.203 -20.328 -12.766 1 97.62 222 PRO B CA 1
ATOM 4890 C C . PRO B 1 222 ? -26.766 -20.359 -12.266 1 97.62 222 PRO B C 1
ATOM 4892 O O . PRO B 1 222 ? -26.297 -21.375 -11.734 1 97.62 222 PRO B O 1
ATOM 4895 N N . PHE B 1 223 ? -26.062 -19.25 -12.484 1 98.44 223 PHE B N 1
ATOM 4896 C CA . PHE B 1 223 ? -24.719 -19.047 -11.977 1 98.44 223 PHE B CA 1
ATOM 4897 C C . PHE B 1 223 ? -24.734 -18.625 -10.516 1 98.44 223 PHE B C 1
ATOM 4899 O O . PHE B 1 223 ? -24.828 -17.438 -10.211 1 98.44 223 PHE B O 1
ATOM 4906 N N . VAL B 1 224 ? -24.609 -19.578 -9.594 1 98.56 224 VAL B N 1
ATOM 4907 C CA . VAL B 1 224 ? -24.734 -19.297 -8.172 1 98.56 224 VAL B CA 1
ATOM 4908 C C . VAL B 1 224 ? -23.375 -19.438 -7.492 1 98.56 224 VAL B C 1
ATOM 4910 O O . VAL B 1 224 ? -22.453 -20.047 -8.039 1 98.56 224 VAL B O 1
ATOM 4913 N N . PHE B 1 225 ? -23.234 -18.703 -6.375 1 98.31 225 PHE B N 1
ATOM 4914 C CA . PHE B 1 225 ? -22.062 -18.828 -5.52 1 98.31 225 PHE B CA 1
ATOM 4915 C C . PHE B 1 225 ? -22.312 -19.828 -4.395 1 98.31 225 PHE B C 1
ATOM 4917 O O . PHE B 1 225 ? -23.266 -19.688 -3.639 1 98.31 225 PHE B O 1
ATOM 4924 N N . GLY B 1 226 ? -21.547 -20.875 -4.32 1 97.5 226 GLY B N 1
ATOM 4925 C CA . GLY B 1 226 ? -21.562 -21.812 -3.211 1 97.5 226 GLY B CA 1
ATOM 4926 C C . GLY B 1 226 ? -20.406 -21.641 -2.252 1 97.5 226 GLY B C 1
ATOM 4927 O O . GLY B 1 226 ? -19.234 -21.625 -2.668 1 97.5 226 GLY B O 1
ATOM 4928 N N . GLY B 1 227 ? -20.594 -21.516 -1.053 1 97 227 GLY B N 1
ATOM 4929 C CA . GLY B 1 227 ? -19.594 -21.312 -0.02 1 97 227 GLY B CA 1
ATOM 4930 C C . GLY B 1 227 ? -20.188 -20.859 1.302 1 97 227 GLY B C 1
ATOM 4931 O O . GLY B 1 227 ? -21.328 -21.188 1.622 1 97 227 GLY B O 1
ATOM 4932 N N . THR B 1 228 ? -19.391 -20.172 2.166 1 96.25 228 THR B N 1
ATOM 4933 C CA . THR B 1 228 ? -19.906 -19.625 3.426 1 96.25 228 THR B CA 1
ATOM 4934 C C . THR B 1 228 ? -20.359 -18.188 3.25 1 96.25 228 THR B C 1
ATOM 4936 O O . THR B 1 228 ? -19.891 -17.484 2.352 1 96.25 228 THR B O 1
ATOM 4939 N N . LYS B 1 229 ? -21.25 -17.766 4.125 1 96 229 LYS B N 1
ATOM 4940 C CA . LYS B 1 229 ? -21.734 -16.391 4.109 1 96 229 LYS B CA 1
ATOM 4941 C C . LYS B 1 229 ? -20.594 -15.406 4.32 1 96 229 LYS B C 1
ATOM 4943 O O . LYS B 1 229 ? -20.562 -14.344 3.689 1 96 229 LYS B O 1
ATOM 4948 N N . LYS B 1 230 ? -19.703 -15.781 5.109 1 93.56 230 LYS B N 1
ATOM 4949 C CA . LYS B 1 230 ? -18.562 -14.914 5.41 1 93.56 230 LYS B CA 1
ATOM 4950 C C . LYS B 1 230 ? -17.688 -14.703 4.172 1 93.56 230 LYS B C 1
ATOM 4952 O O . LYS B 1 230 ? -17.344 -13.57 3.838 1 93.56 230 LYS B O 1
ATOM 4957 N N . CYS B 1 231 ? -17.406 -15.758 3.486 1 94.56 231 CYS B N 1
ATOM 4958 C CA . CYS B 1 231 ? -16.609 -15.648 2.277 1 94.56 231 CYS B CA 1
ATOM 4959 C C . CYS B 1 231 ? -17.344 -14.859 1.198 1 94.56 231 CYS B C 1
ATOM 4961 O O . CYS B 1 231 ? -16.703 -14.203 0.367 1 94.56 231 CYS B O 1
ATOM 4963 N N . TRP B 1 232 ? -18.672 -14.93 1.273 1 96.62 232 TRP B N 1
ATOM 4964 C CA . TRP B 1 232 ? -19.516 -14.25 0.303 1 96.62 232 TRP B CA 1
ATOM 4965 C C . TRP B 1 232 ? -19.531 -12.75 0.547 1 96.62 232 TRP B C 1
ATOM 4967 O O . TRP B 1 232 ? -19.406 -11.961 -0.393 1 96.62 232 TRP B O 1
ATOM 4977 N N . GLU B 1 233 ? -19.469 -12.344 1.76 1 94.69 233 GLU B N 1
ATOM 4978 C CA . GLU B 1 233 ? -19.766 -10.953 2.107 1 94.69 233 GLU B CA 1
ATOM 4979 C C . GLU B 1 233 ? -18.484 -10.211 2.506 1 94.69 233 GLU B C 1
ATOM 4981 O O . GLU B 1 233 ? -18.484 -8.977 2.566 1 94.69 233 GLU B O 1
ATOM 4986 N N . GLU B 1 234 ? -17.469 -10.953 2.75 1 91.25 234 GLU B N 1
ATOM 4987 C CA . GLU B 1 234 ? -16.234 -10.328 3.213 1 91.25 234 GLU B CA 1
ATOM 4988 C C . GLU B 1 234 ? -15.055 -10.727 2.336 1 91.25 234 GLU B C 1
ATOM 4990 O O . GLU B 1 234 ? -15.125 -11.711 1.598 1 91.25 234 GLU B O 1
ATOM 4995 N N . ASN B 1 235 ? -14.016 -9.867 2.441 1 88.88 235 ASN B N 1
ATOM 4996 C CA . ASN B 1 235 ? -12.758 -10.211 1.784 1 88.88 235 ASN B CA 1
ATOM 4997 C C . ASN B 1 235 ? -11.922 -11.164 2.631 1 88.88 235 ASN B C 1
ATOM 4999 O O . ASN B 1 235 ? -11.438 -10.797 3.699 1 88.88 235 ASN B O 1
ATOM 5003 N N . TYR B 1 236 ? -11.688 -12.391 2.145 1 88.75 236 TYR B N 1
ATOM 5004 C CA . TYR B 1 236 ? -11.008 -13.391 2.953 1 88.75 236 TYR B CA 1
ATOM 5005 C C . TYR B 1 236 ? -9.617 -13.688 2.4 1 88.75 236 TYR B C 1
ATOM 5007 O O . TYR B 1 236 ? -8.719 -14.094 3.141 1 88.75 236 TYR B O 1
ATOM 5015 N N . ILE B 1 237 ? -9.523 -13.523 1.12 1 92.75 237 ILE B N 1
ATOM 5016 C CA . ILE B 1 237 ? -8.25 -13.883 0.495 1 92.75 237 ILE B CA 1
ATOM 5017 C C . ILE B 1 237 ? -7.875 -12.828 -0.546 1 92.75 237 ILE B C 1
ATOM 5019 O O . ILE B 1 237 ? -8.727 -12.383 -1.324 1 92.75 237 ILE B O 1
ATOM 5023 N N . ASP B 1 238 ? -6.625 -12.469 -0.54 1 95.94 238 ASP B N 1
ATOM 5024 C CA . ASP B 1 238 ? -6.137 -11.484 -1.508 1 95.94 238 ASP B CA 1
ATOM 5025 C C . ASP B 1 238 ? -5.969 -12.117 -2.889 1 95.94 238 ASP B C 1
ATOM 5027 O O . ASP B 1 238 ? -5.52 -13.258 -3.004 1 95.94 238 ASP B O 1
ATOM 5031 N N . GLY B 1 239 ? -6.395 -11.391 -3.939 1 96.69 239 GLY B N 1
ATOM 5032 C CA . GLY B 1 239 ? -6.062 -11.797 -5.293 1 96.69 239 GLY B CA 1
ATOM 5033 C C . GLY B 1 239 ? -4.637 -11.453 -5.688 1 96.69 239 GLY B C 1
ATOM 5034 O O . GLY B 1 239 ? -4.07 -10.477 -5.188 1 96.69 239 GLY B O 1
ATOM 5035 N N . SER B 1 240 ? -4.082 -12.258 -6.531 1 97.94 240 SER B N 1
ATOM 5036 C CA . SER B 1 240 ? -2.76 -12.031 -7.109 1 97.94 240 SER B CA 1
ATOM 5037 C C . SER B 1 240 ? -2.77 -12.266 -8.617 1 97.94 240 SER B C 1
ATOM 5039 O O . SER B 1 240 ? -2.766 -13.414 -9.07 1 97.94 240 SER B O 1
ATOM 5041 N N . ASP B 1 241 ? -2.744 -11.195 -9.336 1 98.25 241 ASP B N 1
ATOM 5042 C CA . ASP B 1 241 ? -2.648 -11.281 -10.789 1 98.25 241 ASP B CA 1
ATOM 5043 C C . ASP B 1 241 ? -1.314 -11.891 -11.219 1 98.25 241 ASP B C 1
ATOM 5045 O O . ASP B 1 241 ? -0.254 -11.445 -10.773 1 98.25 241 ASP B O 1
ATOM 5049 N N . ALA B 1 242 ? -1.376 -12.891 -12.07 1 97.69 242 ALA B N 1
ATOM 5050 C CA . ALA B 1 242 ? -0.15 -13.547 -12.516 1 97.69 242 ALA B CA 1
ATOM 5051 C C . ALA B 1 242 ? 0.828 -12.539 -13.109 1 97.69 242 ALA B C 1
ATOM 5053 O O . ALA B 1 242 ? 2.045 -12.695 -12.984 1 97.69 242 ALA B O 1
ATOM 5054 N N . ARG B 1 243 ? 0.354 -11.508 -13.797 1 96.94 243 ARG B N 1
ATOM 5055 C CA . ARG B 1 243 ? 1.196 -10.445 -14.344 1 96.94 243 ARG B CA 1
ATOM 5056 C C . ARG B 1 243 ? 1.932 -9.703 -13.234 1 96.94 243 ARG B C 1
ATOM 5058 O O . ARG B 1 243 ? 3.129 -9.438 -13.344 1 96.94 243 ARG B O 1
ATOM 5065 N N . LEU B 1 244 ? 1.168 -9.414 -12.172 1 98.25 244 LEU B N 1
ATOM 5066 C CA . LEU B 1 244 ? 1.75 -8.711 -11.031 1 98.25 244 LEU B CA 1
ATOM 5067 C C . LEU B 1 244 ? 2.844 -9.555 -10.383 1 98.25 244 LEU B C 1
ATOM 5069 O O . LEU B 1 244 ? 3.928 -9.047 -10.078 1 98.25 244 LEU B O 1
ATOM 5073 N N . VAL B 1 245 ? 2.57 -10.812 -10.164 1 98.5 245 VAL B N 1
ATOM 5074 C CA . VAL B 1 245 ? 3.52 -11.703 -9.508 1 98.5 245 VAL B CA 1
ATOM 5075 C C . VAL B 1 245 ? 4.785 -11.828 -10.352 1 98.5 245 VAL B C 1
ATOM 5077 O O . VAL B 1 245 ? 5.898 -11.734 -9.828 1 98.5 245 VAL B O 1
ATOM 5080 N N . ALA B 1 246 ? 4.633 -11.984 -11.648 1 97.75 246 ALA B N 1
ATOM 5081 C CA . ALA B 1 246 ? 5.777 -12.07 -12.555 1 97.75 246 ALA B CA 1
ATOM 5082 C C . ALA B 1 246 ? 6.602 -10.789 -12.516 1 97.75 246 ALA B C 1
ATOM 5084 O O . ALA B 1 246 ? 7.828 -10.836 -12.383 1 97.75 246 ALA B O 1
ATOM 5085 N N . ASP B 1 247 ? 5.953 -9.672 -12.609 1 96.75 247 ASP B N 1
ATOM 5086 C CA . ASP B 1 247 ? 6.629 -8.375 -12.57 1 96.75 247 ASP B CA 1
ATOM 5087 C C . ASP B 1 247 ? 7.41 -8.203 -11.273 1 96.75 247 ASP B C 1
ATOM 5089 O O . ASP B 1 247 ? 8.508 -7.641 -11.266 1 96.75 247 ASP B O 1
ATOM 5093 N N . GLN B 1 248 ? 6.816 -8.633 -10.203 1 97.38 248 GLN B N 1
ATOM 5094 C CA . GLN B 1 248 ? 7.48 -8.484 -8.906 1 97.38 248 GLN B CA 1
ATOM 5095 C C . GLN B 1 248 ? 8.734 -9.352 -8.828 1 97.38 248 GLN B C 1
ATOM 5097 O O . GLN B 1 248 ? 9.758 -8.922 -8.297 1 97.38 248 GLN B O 1
ATOM 5102 N N . HIS B 1 249 ? 8.617 -10.602 -9.328 1 97.69 249 HIS B N 1
ATOM 5103 C CA . HIS B 1 249 ? 9.797 -11.461 -9.414 1 97.69 249 HIS B CA 1
ATOM 5104 C C . HIS B 1 249 ? 10.922 -10.773 -10.172 1 97.69 249 HIS B C 1
ATOM 5106 O O . HIS B 1 249 ? 12.062 -10.742 -9.703 1 97.69 249 HIS B O 1
ATOM 5112 N N . ILE B 1 250 ? 10.641 -10.227 -11.32 1 95.56 250 ILE B N 1
ATOM 5113 C CA . ILE B 1 250 ? 11.633 -9.578 -12.172 1 95.56 250 ILE B CA 1
ATOM 5114 C C . ILE B 1 250 ? 12.164 -8.328 -11.484 1 95.56 250 ILE B C 1
ATOM 5116 O O . ILE B 1 250 ? 13.375 -8.086 -11.477 1 95.56 250 ILE B O 1
ATOM 5120 N N . TRP B 1 251 ? 11.266 -7.555 -10.891 1 94.81 251 TRP B N 1
ATOM 5121 C CA . TRP B 1 251 ? 11.633 -6.344 -10.164 1 94.81 251 TRP B CA 1
ATOM 5122 C C . TRP B 1 251 ? 12.633 -6.656 -9.055 1 94.81 251 TRP B C 1
ATOM 5124 O O . TRP B 1 251 ? 13.664 -5.996 -8.938 1 94.81 251 TRP B O 1
ATOM 5134 N N . ALA B 1 252 ? 12.383 -7.652 -8.242 1 95.12 252 ALA B N 1
ATOM 5135 C CA . ALA B 1 252 ? 13.258 -8.023 -7.133 1 95.12 252 ALA B CA 1
ATOM 5136 C C . ALA B 1 252 ? 14.609 -8.508 -7.645 1 95.12 252 ALA B C 1
ATOM 5138 O O . ALA B 1 252 ? 15.641 -8.258 -7.016 1 95.12 252 ALA B O 1
ATOM 5139 N N . ALA B 1 253 ? 14.625 -9.125 -8.789 1 93.75 253 ALA B N 1
ATOM 5140 C CA . ALA B 1 253 ? 15.844 -9.711 -9.344 1 93.75 253 ALA B CA 1
ATOM 5141 C C . ALA B 1 253 ? 16.719 -8.648 -9.984 1 93.75 253 ALA B C 1
ATOM 5143 O O . ALA B 1 253 ? 17.938 -8.836 -10.125 1 93.75 253 ALA B O 1
ATOM 5144 N N . THR B 1 254 ? 16.156 -7.52 -10.375 1 90.56 254 THR B N 1
ATOM 5145 C CA . THR B 1 254 ? 16.906 -6.598 -11.211 1 90.56 254 THR B CA 1
ATOM 5146 C C . THR B 1 254 ? 17.047 -5.238 -10.531 1 90.56 254 THR B C 1
ATOM 5148 O O . THR B 1 254 ? 18 -4.5 -10.789 1 90.56 254 THR B O 1
ATOM 5151 N N . LYS B 1 255 ? 16.109 -4.855 -9.75 1 82.31 255 LYS B N 1
ATOM 5152 C CA . LYS B 1 255 ? 16.094 -3.477 -9.273 1 82.31 255 LYS B CA 1
ATOM 5153 C C . LYS B 1 255 ? 16.328 -3.414 -7.77 1 82.31 255 LYS B C 1
ATOM 5155 O O . LYS B 1 255 ? 16.609 -2.346 -7.227 1 82.31 255 LYS B O 1
ATOM 5160 N N . CYS B 1 256 ? 16.188 -4.395 -7.055 1 70.56 256 CYS B N 1
ATOM 5161 C CA . CYS B 1 256 ? 16.172 -4.336 -5.598 1 70.56 256 CYS B CA 1
ATOM 5162 C C . CYS B 1 256 ? 17.516 -4.766 -5.023 1 70.56 256 CYS B C 1
A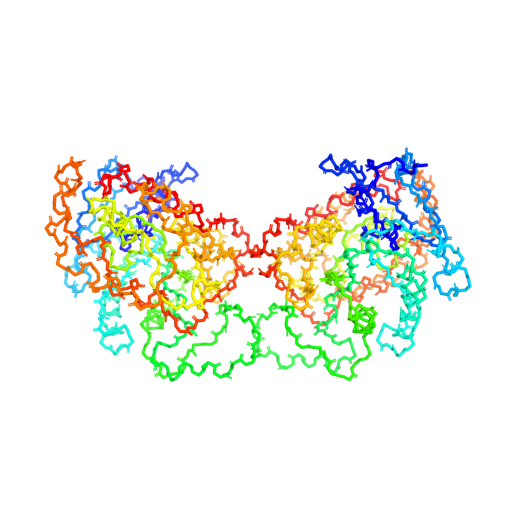TOM 5164 O O . CYS B 1 256 ? 17.656 -4.898 -3.807 1 70.56 256 CYS B O 1
ATOM 5166 N N . GLU B 1 257 ? 18.531 -4.992 -5.688 1 62.81 257 GLU B N 1
ATOM 5167 C CA . GLU B 1 257 ? 19.766 -5.531 -5.141 1 62.81 257 GLU B CA 1
ATOM 5168 C C . GLU B 1 257 ? 20.297 -4.664 -4 1 62.81 257 GLU B C 1
ATOM 5170 O O . GLU B 1 257 ? 20.781 -5.18 -2.992 1 62.81 257 GLU B O 1
ATOM 5175 N N . GLY B 1 258 ? 20 -3.414 -4.105 1 60.88 258 GLY B N 1
ATOM 5176 C CA . GLY B 1 258 ? 20.531 -2.529 -3.082 1 60.88 258 GLY B CA 1
ATOM 5177 C C . GLY B 1 258 ? 19.719 -2.539 -1.802 1 60.88 258 GLY B C 1
ATOM 5178 O O . GLY B 1 258 ? 20.156 -2.016 -0.776 1 60.88 258 GLY B O 1
ATOM 5179 N N . PHE B 1 259 ? 18.656 -3.369 -1.804 1 64.62 259 PHE B N 1
ATOM 5180 C CA . PHE B 1 259 ? 17.75 -3.277 -0.666 1 64.62 259 PHE B CA 1
ATOM 5181 C C . PHE B 1 259 ? 17.812 -4.539 0.185 1 64.62 259 PHE B C 1
ATOM 5183 O O . PHE B 1 259 ? 17.188 -4.613 1.25 1 64.62 259 PHE B O 1
ATOM 5190 N N . PHE B 1 260 ? 18.547 -5.523 -0.298 1 69.94 260 PHE B N 1
ATOM 5191 C CA . PHE B 1 260 ? 18.484 -6.824 0.358 1 69.94 260 PHE B CA 1
ATOM 5192 C C . PHE B 1 260 ? 19.344 -6.828 1.624 1 69.94 260 PHE B C 1
ATOM 5194 O O . PHE B 1 260 ? 20.484 -6.355 1.616 1 69.94 260 PHE B O 1
ATOM 5201 N N . THR B 1 261 ? 18.516 -7.078 2.676 1 65.38 261 THR B N 1
ATOM 5202 C CA . THR B 1 261 ? 19.203 -7.367 3.938 1 65.38 261 THR B CA 1
ATOM 5203 C C . THR B 1 261 ? 19.609 -8.836 4.004 1 65.38 261 THR B C 1
ATOM 5205 O O . THR B 1 261 ? 18.859 -9.719 3.588 1 65.38 261 THR B O 1
ATOM 5208 N N . ASN B 1 262 ? 20.766 -9.164 4.406 1 70.44 262 ASN B N 1
ATOM 5209 C CA . ASN B 1 262 ? 21.266 -10.523 4.594 1 70.44 262 ASN B CA 1
ATOM 5210 C C . ASN B 1 262 ? 21.203 -11.328 3.301 1 70.44 262 ASN B C 1
ATOM 5212 O O . ASN B 1 262 ? 20.797 -12.484 3.307 1 70.44 262 ASN B O 1
ATOM 5216 N N . GLY B 1 263 ? 21.266 -10.633 2.156 1 84 263 GLY B N 1
ATOM 5217 C CA . GLY B 1 263 ? 21.375 -11.328 0.885 1 84 263 GLY B CA 1
ATOM 5218 C C . GLY B 1 263 ? 20.062 -11.43 0.135 1 84 263 GLY B C 1
ATOM 5219 O O . GLY B 1 263 ? 20.047 -11.711 -1.065 1 84 263 GLY B O 1
ATOM 5220 N N . GLY B 1 264 ? 18.906 -11.203 0.859 1 91.75 264 GLY B N 1
ATOM 5221 C CA . GLY B 1 264 ? 17.625 -11.273 0.172 1 91.75 264 GLY B CA 1
ATOM 5222 C C . GLY B 1 264 ? 16.438 -10.945 1.07 1 91.75 264 GLY B C 1
ATOM 5223 O O . GLY B 1 264 ? 16.625 -10.633 2.25 1 91.75 264 GLY B O 1
ATOM 5224 N N . GLU B 1 265 ? 15.234 -10.93 0.45 1 92.31 265 GLU B N 1
ATOM 5225 C CA . GLU B 1 265 ? 14.023 -10.539 1.165 1 92.31 265 GLU B CA 1
ATOM 5226 C C . GLU B 1 265 ? 12.82 -11.328 0.67 1 92.31 265 GLU B C 1
ATOM 5228 O O . GLU B 1 265 ? 12.805 -11.812 -0.464 1 92.31 265 GLU B O 1
ATOM 5233 N N . ALA B 1 266 ? 11.875 -11.5 1.619 1 95.19 266 ALA B N 1
ATOM 5234 C CA . ALA B 1 266 ? 10.57 -12.031 1.239 1 95.19 266 ALA B CA 1
ATOM 5235 C C . ALA B 1 266 ? 9.57 -10.906 1.003 1 95.19 266 ALA B C 1
ATOM 5237 O O . ALA B 1 266 ? 9.602 -9.883 1.688 1 95.19 266 ALA B O 1
ATOM 5238 N N . PHE B 1 267 ? 8.664 -11.109 0.027 1 96 267 PHE B N 1
ATOM 5239 C CA . PHE B 1 267 ? 7.652 -10.117 -0.314 1 96 267 PHE B CA 1
ATOM 5240 C C . PHE B 1 267 ? 6.281 -10.766 -0.476 1 96 267 PHE B C 1
ATOM 5242 O O . PHE B 1 267 ? 6.172 -11.859 -1.038 1 96 267 PHE B O 1
ATOM 5249 N N . ASN B 1 268 ? 5.238 -10.109 0.1 1 96.94 268 ASN B N 1
ATOM 5250 C CA . ASN B 1 268 ? 3.885 -10.453 -0.325 1 96.94 268 ASN B CA 1
ATOM 5251 C C . ASN B 1 268 ? 3.605 -9.977 -1.746 1 96.94 268 ASN B C 1
ATOM 5253 O O . ASN B 1 268 ? 3.975 -8.859 -2.111 1 96.94 268 ASN B O 1
ATOM 5257 N N . SER B 1 269 ? 3.082 -10.867 -2.574 1 98.12 269 SER B N 1
ATOM 5258 C CA . SER B 1 269 ? 2.748 -10.539 -3.957 1 98.12 269 SER B CA 1
ATOM 5259 C C . SER B 1 269 ? 1.238 -10.531 -4.172 1 98.12 269 SER B C 1
ATOM 5261 O O . SER B 1 269 ? 0.675 -11.484 -4.711 1 98.12 269 SER B O 1
ATOM 5263 N N . ILE B 1 270 ? 0.564 -9.438 -3.762 1 97.5 270 ILE B N 1
ATOM 5264 C CA . ILE B 1 270 ? -0.893 -9.383 -3.781 1 97.5 270 ILE B CA 1
ATOM 5265 C C . ILE B 1 270 ? -1.353 -8.125 -4.512 1 97.5 270 ILE B C 1
ATOM 5267 O O . ILE B 1 270 ? -0.598 -7.152 -4.621 1 97.5 270 ILE B O 1
ATOM 5271 N N . ASN B 1 271 ? -2.578 -8.133 -5.008 1 96.25 271 ASN B N 1
ATOM 5272 C CA . ASN B 1 271 ? -3.154 -7.016 -5.75 1 96.25 271 ASN B CA 1
ATOM 5273 C C . ASN B 1 271 ? -3.295 -5.773 -4.871 1 96.25 271 ASN B C 1
ATOM 5275 O O . ASN B 1 271 ? -3.064 -4.652 -5.332 1 96.25 271 ASN B O 1
ATOM 5279 N N . GLY B 1 272 ? -3.736 -5.934 -3.635 1 88.94 272 GLY B N 1
ATOM 5280 C CA . GLY B 1 272 ? -3.744 -4.828 -2.689 1 88.94 272 GLY B CA 1
ATOM 5281 C C . GLY B 1 272 ? -5.074 -4.102 -2.629 1 88.94 272 GLY B C 1
ATOM 5282 O O . GLY B 1 272 ? -5.156 -2.988 -2.109 1 88.94 272 GLY B O 1
ATOM 5283 N N . PHE B 1 273 ? -6.168 -4.668 -3.182 1 90.06 273 PHE B N 1
ATOM 5284 C CA . PHE B 1 273 ? -7.504 -4.082 -3.111 1 90.06 273 PHE B CA 1
ATOM 5285 C C . PHE B 1 273 ? -8.477 -5.043 -2.441 1 90.06 273 PHE B C 1
ATOM 5287 O O . PHE B 1 273 ? -8.414 -6.254 -2.66 1 90.06 273 PHE B O 1
ATOM 5294 N N . SER B 1 274 ? -9.344 -4.426 -1.705 1 87.62 274 SER B N 1
ATOM 5295 C CA . SER B 1 274 ? -10.406 -5.23 -1.107 1 87.62 274 SER B CA 1
ATOM 5296 C C . SER B 1 274 ? -11.531 -5.488 -2.104 1 87.62 274 SER B C 1
ATOM 5298 O O . SER B 1 274 ? -11.766 -4.68 -3.006 1 87.62 274 SER B O 1
ATOM 5300 N N . PHE B 1 275 ? -12.164 -6.598 -1.901 1 92.5 275 PHE B N 1
ATOM 5301 C CA . PHE B 1 275 ? -13.328 -6.973 -2.695 1 92.5 275 PHE B CA 1
ATOM 5302 C C . PHE B 1 275 ? -14.188 -7.988 -1.95 1 92.5 275 PHE B C 1
ATOM 5304 O O . PHE B 1 275 ? -13.742 -8.578 -0.962 1 92.5 275 PHE B O 1
ATOM 5311 N N . THR B 1 276 ? -15.359 -8.164 -2.359 1 94.56 276 THR B N 1
ATOM 5312 C CA . THR B 1 276 ? -16.203 -9.289 -1.967 1 94.56 276 THR B CA 1
ATOM 5313 C C . THR B 1 276 ? -16.719 -10.039 -3.195 1 94.56 276 THR B C 1
ATOM 5315 O O . THR B 1 276 ? -16.891 -9.445 -4.262 1 94.56 276 THR B O 1
ATOM 5318 N N . TRP B 1 277 ? -16.891 -11.312 -2.971 1 97.44 277 TRP B N 1
ATOM 5319 C CA . TRP B 1 277 ? -17.453 -12.086 -4.074 1 97.44 277 TRP B CA 1
ATOM 5320 C C . TRP B 1 277 ? -18.859 -11.594 -4.414 1 97.44 277 TRP B C 1
ATOM 5322 O O . TRP B 1 277 ? -19.25 -11.578 -5.582 1 97.44 277 TRP B O 1
ATOM 5332 N N . LYS B 1 278 ? -19.562 -11.141 -3.457 1 96.81 278 LYS B N 1
ATOM 5333 C CA . LYS B 1 278 ? -20.906 -10.617 -3.619 1 96.81 278 LYS B CA 1
ATOM 5334 C C . LYS B 1 278 ? -20.938 -9.477 -4.629 1 96.81 278 LYS B C 1
ATOM 5336 O O . LYS B 1 278 ? -21.812 -9.43 -5.5 1 96.81 278 LYS B O 1
ATOM 5341 N N . GLU B 1 279 ? -20.047 -8.609 -4.492 1 94.94 279 GLU B N 1
ATOM 5342 C CA . GLU B 1 279 ? -20.016 -7.449 -5.379 1 94.94 279 GLU B CA 1
ATOM 5343 C C . GLU B 1 279 ? -19.547 -7.836 -6.777 1 94.94 279 GLU B C 1
ATOM 5345 O O . GLU B 1 279 ? -19.953 -7.23 -7.77 1 94.94 279 GLU B O 1
ATOM 5350 N N . MET B 1 280 ? -18.703 -8.844 -6.891 1 97.38 280 MET B N 1
ATOM 5351 C CA . MET B 1 280 ? -18.047 -9.156 -8.156 1 97.38 280 MET B CA 1
ATOM 5352 C C . MET B 1 280 ? -18.875 -10.148 -8.969 1 97.38 280 MET B C 1
ATOM 5354 O O . MET B 1 280 ? -18.797 -10.164 -10.203 1 97.38 280 MET B O 1
ATOM 5358 N N . TRP B 1 281 ? -19.688 -10.922 -8.312 1 98.38 281 TRP B N 1
ATOM 5359 C CA . TRP B 1 281 ? -20.281 -12.117 -8.898 1 98.38 281 TRP B CA 1
ATOM 5360 C C . TRP B 1 281 ? -21.188 -11.75 -10.07 1 98.38 281 TRP B C 1
ATOM 5362 O O . TRP B 1 281 ? -21.094 -12.352 -11.141 1 98.38 281 TRP B O 1
ATOM 5372 N N . PRO B 1 282 ? -22.031 -10.688 -9.938 1 98.06 282 PRO B N 1
ATOM 5373 C CA . PRO B 1 282 ? -22.906 -10.336 -11.07 1 98.06 282 PRO B CA 1
ATOM 5374 C C . PRO B 1 282 ? -22.109 -9.852 -12.289 1 98.06 282 PRO B C 1
ATOM 5376 O O . PRO B 1 282 ? -22.5 -10.117 -13.43 1 98.06 282 PRO B O 1
ATOM 5379 N N . ILE B 1 283 ? -21.047 -9.18 -12.062 1 98.31 283 ILE B N 1
ATOM 5380 C CA . ILE B 1 283 ? -20.219 -8.648 -13.148 1 98.31 283 ILE B CA 1
ATOM 5381 C C . ILE B 1 283 ? -19.516 -9.797 -13.867 1 98.31 283 ILE B C 1
ATOM 5383 O O . ILE B 1 283 ? -19.438 -9.812 -15.102 1 98.31 283 ILE B O 1
ATOM 5387 N N . ILE B 1 284 ? -19.047 -10.766 -13.094 1 98.56 284 ILE B N 1
ATOM 5388 C CA . ILE B 1 284 ? -18.406 -11.945 -13.656 1 98.56 284 ILE B CA 1
ATOM 5389 C C . ILE B 1 284 ? -19.406 -12.734 -14.492 1 98.56 284 ILE B C 1
ATOM 5391 O O . ILE B 1 284 ? -19.109 -13.156 -15.609 1 98.56 284 ILE B O 1
ATOM 5395 N N . GLY B 1 285 ? -20.609 -12.922 -13.938 1 98.56 285 GLY B N 1
ATOM 5396 C CA . GLY B 1 285 ? -21.656 -13.609 -14.688 1 98.56 285 GLY B CA 1
ATOM 5397 C C . GLY B 1 285 ? -21.969 -12.945 -16.016 1 98.56 285 GLY B C 1
ATOM 5398 O O . GLY B 1 285 ? -22.109 -13.617 -17.031 1 98.56 285 GLY B O 1
ATOM 5399 N N . LYS B 1 286 ? -22.094 -11.695 -15.961 1 98.31 286 LYS B N 1
ATOM 5400 C CA . LYS B 1 286 ? -22.344 -10.938 -17.188 1 98.31 286 LYS B CA 1
ATOM 5401 C C . LYS B 1 286 ? -21.219 -11.156 -18.203 1 98.31 286 LYS B C 1
ATOM 5403 O O . LYS B 1 286 ? -21.484 -11.375 -19.391 1 98.31 286 LYS B O 1
ATOM 5408 N N . LYS B 1 287 ? -20 -11.109 -17.75 1 98.38 287 LYS B N 1
ATOM 5409 C CA . LYS B 1 287 ? -18.844 -11.328 -18.609 1 98.38 287 LYS B CA 1
ATOM 5410 C C . LYS B 1 287 ? -18.875 -12.711 -19.25 1 98.38 287 LYS B C 1
ATOM 5412 O O . LYS B 1 287 ? -18.531 -12.875 -20.422 1 98.38 287 LYS B O 1
ATOM 5417 N N . LEU B 1 288 ? -19.281 -13.703 -18.516 1 98.19 288 LEU B N 1
ATOM 5418 C CA . LEU B 1 288 ? -19.312 -15.078 -18.984 1 98.19 288 LEU B CA 1
ATOM 5419 C C . LEU B 1 288 ? -20.578 -15.344 -19.797 1 98.19 288 LEU B C 1
ATOM 5421 O O . LEU B 1 288 ? -20.703 -16.391 -20.438 1 98.19 288 LEU B O 1
ATOM 5425 N N . GLY B 1 289 ? -21.547 -14.406 -19.75 1 97.56 289 GLY B N 1
ATOM 5426 C CA . GLY B 1 289 ? -22.797 -14.562 -20.484 1 97.56 289 GLY B CA 1
ATOM 5427 C C . GLY B 1 289 ? -23.734 -15.562 -19.844 1 97.56 289 GLY B C 1
ATOM 5428 O O . GLY B 1 289 ? -24.453 -16.281 -20.547 1 97.56 289 GLY B O 1
ATOM 5429 N N . VAL B 1 290 ? -23.688 -15.727 -18.609 1 98.12 290 VAL B N 1
ATOM 5430 C CA . VAL B 1 290 ? -24.5 -16.719 -17.922 1 98.12 290 VAL B CA 1
ATOM 5431 C C . VAL B 1 290 ? -25.547 -16 -17.062 1 98.12 290 VAL B C 1
ATOM 5433 O O . VAL B 1 290 ? -25.359 -14.867 -16.641 1 98.12 290 VAL B O 1
ATOM 5436 N N . TYR B 1 291 ? -26.641 -16.656 -16.797 1 97.38 291 TYR B N 1
ATOM 5437 C CA . TYR B 1 291 ? -27.719 -16.109 -16 1 97.38 291 TYR B CA 1
ATOM 5438 C C . TYR B 1 291 ? -27.359 -16.078 -14.523 1 97.38 291 TYR B C 1
ATOM 5440 O O . TYR B 1 291 ? -27 -17.109 -13.945 1 97.38 291 TYR B O 1
ATOM 5448 N N . VAL B 1 292 ? -27.375 -14.891 -13.93 1 98 292 VAL B N 1
ATOM 5449 C CA . VAL B 1 292 ? -27.156 -14.719 -12.5 1 98 292 VAL B CA 1
ATOM 5450 C C . VAL B 1 292 ? -28.484 -14.477 -11.797 1 98 292 VAL B C 1
ATOM 5452 O O . VAL B 1 292 ? -29.156 -13.477 -12.055 1 98 292 VAL B O 1
ATOM 5455 N N . PRO B 1 293 ? -28.859 -15.336 -10.953 1 97.75 293 PRO B N 1
ATOM 5456 C CA . PRO B 1 293 ? -30.141 -15.148 -10.273 1 97.75 293 PRO B CA 1
ATOM 5457 C C . PRO B 1 293 ? -30.094 -14.039 -9.227 1 97.75 293 PRO B C 1
ATOM 5459 O O . PRO B 1 293 ? -29.016 -13.578 -8.852 1 97.75 293 PRO B O 1
ATOM 5462 N N . GLN B 1 294 ? -31.266 -13.633 -8.766 1 95.88 294 GLN B N 1
ATOM 5463 C CA . GLN B 1 294 ? -31.344 -12.633 -7.699 1 95.88 294 GLN B CA 1
ATOM 5464 C C . GLN B 1 294 ? -30.688 -13.133 -6.422 1 95.88 294 GLN B C 1
ATOM 5466 O O . GLN B 1 294 ? -29.922 -12.398 -5.789 1 95.88 294 GLN B O 1
ATOM 5471 N N . GLU B 1 295 ? -31.062 -14.383 -6.098 1 96.25 295 GLU B N 1
ATOM 5472 C CA . GLU B 1 295 ? -30.375 -15.031 -4.984 1 96.25 295 GLU B CA 1
ATOM 5473 C C . GLU B 1 295 ? -29.109 -15.734 -5.457 1 96.25 295 GLU B C 1
ATOM 5475 O O . GLU B 1 295 ? -29.141 -16.906 -5.824 1 96.25 295 GLU B O 1
ATOM 5480 N N . MET B 1 296 ? -28.062 -15.023 -5.367 1 97.62 296 MET B N 1
ATOM 5481 C CA . MET B 1 296 ? -26.797 -15.492 -5.93 1 97.62 296 MET B CA 1
ATOM 5482 C C . MET B 1 296 ? -26.125 -16.484 -5 1 97.62 296 MET B C 1
ATOM 5484 O O . MET B 1 296 ? -25.516 -17.453 -5.457 1 97.62 296 MET B O 1
ATOM 5488 N N . PHE B 1 297 ? -26.25 -16.266 -3.693 1 97.75 297 PHE B N 1
ATOM 5489 C CA . PHE B 1 297 ? -25.594 -17.094 -2.68 1 97.75 297 PHE B CA 1
ATOM 5490 C C . PHE B 1 297 ? -26.469 -18.266 -2.295 1 97.75 297 PHE B C 1
ATOM 5492 O O . PHE B 1 297 ? -27.641 -18.094 -1.945 1 97.75 297 PHE B O 1
ATOM 5499 N N . VAL B 1 298 ? -25.938 -19.469 -2.434 1 96.88 298 VAL B N 1
ATOM 5500 C CA . VAL B 1 298 ? -26.625 -20.688 -2.021 1 96.88 298 VAL B CA 1
ATOM 5501 C C . VAL B 1 298 ? -25.75 -21.453 -1.02 1 96.88 298 VAL B C 1
ATOM 5503 O O . VAL B 1 298 ? -24.75 -22.062 -1.393 1 96.88 298 VAL B O 1
ATOM 5506 N N . GLU B 1 299 ? -26.062 -21.484 0.273 1 92.44 299 GLU B N 1
ATOM 5507 C CA . GLU B 1 299 ? -25.25 -21.938 1.402 1 92.44 299 GLU B CA 1
ATOM 5508 C C . GLU B 1 299 ? -24.875 -23.406 1.247 1 92.44 299 GLU B C 1
ATOM 5510 O O . GLU B 1 299 ? -23.734 -23.781 1.545 1 92.44 299 GLU B O 1
ATOM 5515 N N . ASN B 1 300 ? -25.703 -24.297 0.748 1 92.06 300 ASN B N 1
ATOM 5516 C CA . ASN B 1 300 ? -25.422 -25.734 0.703 1 92.06 300 ASN B CA 1
ATOM 5517 C C . ASN B 1 300 ? -24.969 -26.172 -0.686 1 92.06 300 ASN B C 1
ATOM 5519 O O . ASN B 1 300 ? -24.859 -27.359 -0.96 1 92.06 300 ASN B O 1
ATOM 5523 N N . PHE B 1 301 ? -24.656 -25.234 -1.503 1 96.44 301 PHE B N 1
ATOM 5524 C CA . PHE B 1 301 ? -24.203 -25.547 -2.854 1 96.44 301 PHE B CA 1
ATOM 5525 C C . PHE B 1 301 ? -22.734 -25.969 -2.854 1 96.44 301 PHE B C 1
ATOM 5527 O O . PHE B 1 301 ? -21.875 -25.25 -2.314 1 96.44 301 PHE B O 1
ATOM 5534 N N . LEU B 1 302 ? -22.438 -27.172 -3.375 1 97.25 302 LEU B N 1
ATOM 5535 C CA . LEU B 1 302 ? -21.094 -27.672 -3.58 1 97.25 302 LEU B CA 1
ATOM 5536 C C . LEU B 1 302 ? -20.781 -27.812 -5.066 1 97.25 302 LEU B C 1
ATOM 5538 O O . LEU B 1 302 ? -21.5 -28.516 -5.789 1 97.25 302 LEU B O 1
ATOM 5542 N N . PHE B 1 303 ? -19.734 -27.188 -5.484 1 97.25 303 PHE B N 1
ATOM 5543 C CA . PHE B 1 303 ? -19.344 -27.266 -6.883 1 97.25 303 PHE B CA 1
ATOM 5544 C C . PHE B 1 303 ? -19.016 -28.703 -7.266 1 97.25 303 PHE B C 1
ATOM 5546 O O . PHE B 1 303 ? -19.375 -29.156 -8.352 1 97.25 303 PHE B O 1
ATOM 5553 N N . SER B 1 304 ? -18.312 -29.469 -6.355 1 96.44 304 SER B N 1
ATOM 5554 C CA . SER B 1 304 ? -17.922 -30.859 -6.617 1 96.44 304 SER B CA 1
ATOM 5555 C C . SER B 1 304 ? -19.141 -31.734 -6.859 1 96.44 304 SER B C 1
ATOM 5557 O O . SER B 1 304 ? -19.094 -32.656 -7.695 1 96.44 304 SER B O 1
ATOM 5559 N N . ARG B 1 305 ? -20.203 -31.422 -6.207 1 96.56 305 ARG B N 1
ATOM 5560 C CA . ARG B 1 305 ? -21.438 -32.188 -6.387 1 96.56 305 ARG B CA 1
ATOM 5561 C C . ARG B 1 305 ? -22.172 -31.75 -7.648 1 96.56 305 ARG B C 1
ATOM 5563 O O . ARG B 1 305 ? -22.594 -32.594 -8.445 1 96.56 305 ARG B O 1
ATOM 5570 N N . ALA B 1 306 ? -22.328 -30.469 -7.812 1 95.88 306 ALA B N 1
ATOM 5571 C CA . ALA B 1 306 ? -23.109 -29.922 -8.914 1 95.88 306 ALA B CA 1
ATOM 5572 C C . ALA B 1 306 ? -22.453 -30.219 -10.258 1 95.88 306 ALA B C 1
ATOM 5574 O O . ALA B 1 306 ? -23.141 -30.391 -11.266 1 95.88 306 ALA B O 1
ATOM 5575 N N . MET B 1 307 ? -21.156 -30.281 -10.289 1 95.25 307 MET B N 1
ATOM 5576 C CA . MET B 1 307 ? -20.422 -30.453 -11.547 1 95.25 307 MET B CA 1
ATOM 5577 C C . MET B 1 307 ? -19.969 -31.891 -11.727 1 95.25 307 MET B C 1
ATOM 5579 O O . MET B 1 307 ? -19.234 -32.188 -12.664 1 95.25 307 MET B O 1
ATOM 5583 N N . ALA B 1 308 ? -20.484 -32.656 -10.758 1 90.69 308 ALA B N 1
ATOM 5584 C CA . ALA B 1 308 ? -20.141 -34.062 -10.875 1 90.69 308 ALA B CA 1
ATOM 5585 C C . ALA B 1 308 ? -20.672 -34.656 -12.188 1 90.69 308 ALA B C 1
ATOM 5587 O O . ALA B 1 308 ? -21.781 -34.344 -12.609 1 90.69 308 ALA B O 1
ATOM 5588 N N . GLU B 1 309 ? -19.922 -35.375 -12.969 1 88.75 309 GLU B N 1
ATOM 5589 C CA . GLU B 1 309 ? -20.312 -36.156 -14.148 1 88.75 309 GLU B CA 1
ATOM 5590 C C . GLU B 1 309 ? -20.656 -35.219 -15.312 1 88.75 309 GLU B C 1
ATOM 5592 O O . GLU B 1 309 ? -21.594 -35.5 -16.062 1 88.75 309 GLU B O 1
ATOM 5597 N N . LYS B 1 310 ? -20.125 -34.062 -15.289 1 92.81 310 LYS B N 1
ATOM 5598 C CA . LYS B 1 310 ? -20.406 -33.125 -16.375 1 92.81 310 LYS B CA 1
ATOM 5599 C C . LYS B 1 310 ? -19.297 -33.156 -17.422 1 92.81 310 LYS B C 1
ATOM 5601 O O . LYS B 1 310 ? -19.172 -32.25 -18.25 1 92.81 310 LYS B O 1
ATOM 5606 N N . GLN B 1 311 ? -18.516 -34.188 -17.391 1 93.06 311 GLN B N 1
ATOM 5607 C CA . GLN B 1 311 ? -17.438 -34.344 -18.375 1 93.06 311 GLN B CA 1
ATOM 5608 C C . GLN B 1 311 ? -17.984 -34.344 -19.797 1 93.06 311 GLN B C 1
ATOM 5610 O O . GLN B 1 311 ? -17.406 -33.719 -20.688 1 93.06 311 GLN B O 1
ATOM 5615 N N . HIS B 1 312 ? -19.078 -35.031 -19.984 1 94.94 312 HIS B N 1
ATOM 5616 C CA . HIS B 1 312 ? -19.672 -35.125 -21.328 1 94.94 312 HIS B CA 1
ATOM 5617 C C . HIS B 1 312 ? -20.203 -33.75 -21.781 1 94.94 312 HIS B C 1
ATOM 5619 O O . HIS B 1 312 ? -20.141 -33.438 -22.969 1 94.94 312 HIS B O 1
ATOM 5625 N N . VAL B 1 313 ? -20.781 -33.062 -20.828 1 96.88 313 VAL B N 1
ATOM 5626 C CA . VAL B 1 313 ? -21.281 -31.734 -21.141 1 96.88 313 VAL B CA 1
ATOM 5627 C C . VAL B 1 313 ? -20.141 -30.844 -21.625 1 96.88 313 VAL B C 1
ATOM 5629 O O . VAL B 1 313 ? -20.281 -30.125 -22.609 1 96.88 313 VAL B O 1
ATOM 5632 N N . TRP B 1 314 ? -19 -30.922 -20.938 1 96.5 314 TRP B N 1
ATOM 5633 C CA . TRP B 1 314 ? -17.844 -30.125 -21.312 1 96.5 314 TRP B CA 1
ATOM 5634 C C . TRP B 1 314 ? -17.328 -30.516 -22.703 1 96.5 314 TRP B C 1
ATOM 5636 O O . TRP B 1 314 ? -16.984 -29.641 -23.5 1 96.5 314 TRP B O 1
ATOM 5646 N N . GLU B 1 315 ? -17.344 -31.75 -23 1 95.81 315 GLU B N 1
ATOM 5647 C CA . GLU B 1 315 ? -16.922 -32.219 -24.312 1 95.81 315 GLU B CA 1
ATOM 5648 C C . GLU B 1 315 ? -17.797 -31.641 -25.422 1 95.81 315 GLU B C 1
ATOM 5650 O O . GLU B 1 315 ? -17.312 -31.281 -26.484 1 95.81 315 GLU B O 1
ATOM 5655 N N . GLU B 1 316 ? -19.047 -31.625 -25.141 1 96.81 316 GLU B N 1
ATOM 5656 C CA . GLU B 1 316 ? -19.969 -31.016 -26.094 1 96.81 316 GLU B CA 1
ATOM 5657 C C . GLU B 1 316 ? -19.641 -29.531 -26.312 1 96.81 316 GLU B C 1
ATOM 5659 O O . GLU B 1 316 ? -19.641 -29.062 -27.453 1 96.81 316 GLU B O 1
ATOM 5664 N N . ILE B 1 317 ? -19.375 -28.875 -25.234 1 97.31 317 ILE B N 1
ATOM 5665 C CA . ILE B 1 317 ? -19.062 -27.453 -25.297 1 97.31 317 ILE B CA 1
ATOM 5666 C C . ILE B 1 317 ? -17.797 -27.25 -26.109 1 97.31 317 ILE B C 1
ATOM 5668 O O . ILE B 1 317 ? -17.734 -26.359 -26.969 1 97.31 317 ILE B O 1
ATOM 5672 N N . VAL B 1 318 ? -16.781 -28.047 -25.875 1 96.44 318 VAL B N 1
ATOM 5673 C CA . VAL B 1 318 ? -15.5 -27.953 -26.562 1 96.44 318 VAL B CA 1
ATOM 5674 C C . VAL B 1 318 ? -15.711 -28.141 -28.062 1 96.44 318 VAL B C 1
ATOM 5676 O O . VAL B 1 318 ? -15.195 -27.359 -28.875 1 96.44 318 VAL B O 1
ATOM 5679 N N . MET B 1 319 ? -16.516 -29.062 -28.406 1 96.44 319 MET B N 1
ATOM 5680 C CA . MET B 1 319 ? -16.766 -29.375 -29.797 1 96.44 319 MET B CA 1
ATOM 5681 C C . MET B 1 319 ? -17.578 -28.266 -30.469 1 96.44 319 MET B C 1
ATOM 5683 O O . MET B 1 319 ? -17.203 -27.797 -31.547 1 96.44 319 MET B O 1
ATOM 5687 N N . GLU B 1 320 ? -18.578 -27.859 -29.891 1 97.12 320 GLU B N 1
ATOM 5688 C CA . GLU B 1 320 ? -19.5 -26.891 -30.469 1 97.12 320 GLU B CA 1
ATOM 5689 C C . GLU B 1 320 ? -18.812 -25.531 -30.672 1 97.12 320 GLU B C 1
ATOM 5691 O O . GLU B 1 320 ? -19.141 -24.797 -31.609 1 97.12 320 GLU B O 1
ATOM 5696 N N . ASN B 1 321 ? -17.891 -25.25 -29.859 1 96.88 321 ASN B N 1
ATOM 5697 C CA . ASN B 1 321 ? -17.297 -23.922 -29.891 1 96.88 321 ASN B CA 1
ATOM 5698 C C . ASN B 1 321 ? -15.898 -23.953 -30.484 1 96.88 321 ASN B C 1
ATOM 5700 O O . ASN B 1 321 ? -15.219 -22.922 -30.547 1 96.88 321 ASN B O 1
ATOM 5704 N N . GLY B 1 322 ? -15.391 -25.078 -30.844 1 96.19 322 GLY B N 1
ATOM 5705 C CA . GLY B 1 322 ? -14.062 -25.188 -31.438 1 96.19 322 GLY B CA 1
ATOM 5706 C C . GLY B 1 322 ? -12.945 -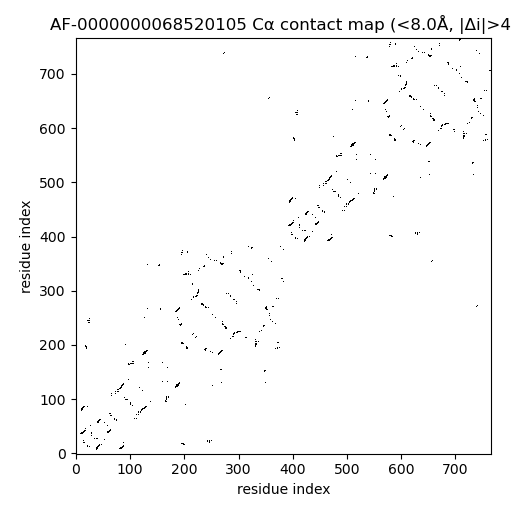24.828 -30.484 1 96.19 322 GLY B C 1
ATOM 5707 O O . GLY B 1 322 ? -12.023 -24.094 -30.844 1 96.19 322 GLY B O 1
ATOM 5708 N N . LEU B 1 323 ? -13.094 -25.297 -29.25 1 95.38 323 LEU B N 1
ATOM 5709 C CA . LEU B 1 323 ? -12.109 -24.969 -28.219 1 95.38 323 LEU B CA 1
ATOM 5710 C C . LEU B 1 323 ? -10.922 -25.922 -28.281 1 95.38 323 LEU B C 1
ATOM 5712 O O . LEU B 1 323 ? -10.977 -26.953 -28.938 1 95.38 323 LEU B O 1
ATOM 5716 N N . VAL B 1 324 ? -9.852 -25.5 -27.656 1 91.06 324 VAL B N 1
ATOM 5717 C CA . VAL B 1 324 ? -8.719 -26.406 -27.469 1 91.06 324 VAL B CA 1
ATOM 5718 C C . VAL B 1 324 ? -9.188 -27.688 -26.781 1 91.06 324 VAL B C 1
ATOM 5720 O O . VAL B 1 324 ? -9.93 -27.625 -25.797 1 91.06 324 VAL B O 1
ATOM 5723 N N . GLN B 1 325 ? -8.742 -28.766 -27.359 1 87.75 325 GLN B N 1
ATOM 5724 C CA . GLN B 1 325 ? -9.148 -30.062 -26.812 1 87.75 325 GLN B CA 1
ATOM 5725 C C . GLN B 1 325 ? -8.453 -30.328 -25.484 1 87.75 325 GLN B C 1
ATOM 5727 O O . GLN B 1 325 ? -7.273 -30.688 -25.453 1 87.75 325 GLN B O 1
ATOM 5732 N N . THR B 1 326 ? -9.141 -30.078 -24.438 1 84.94 326 THR B N 1
ATOM 5733 C CA . THR B 1 326 ? -8.633 -30.297 -23.094 1 84.94 326 THR B CA 1
ATOM 5734 C C . THR B 1 326 ? -9.719 -30.922 -22.203 1 84.94 326 THR B C 1
ATOM 5736 O O . THR B 1 326 ? -10.891 -30.562 -22.312 1 84.94 326 THR B O 1
ATOM 5739 N N . SER B 1 327 ? -9.258 -31.875 -21.438 1 87.19 327 SER B N 1
ATOM 5740 C CA . SER B 1 327 ? -10.195 -32.438 -20.484 1 87.19 327 SER B CA 1
ATOM 5741 C C . SER B 1 327 ? -10.617 -31.422 -19.438 1 87.19 327 SER B C 1
ATOM 5743 O O . SER B 1 327 ? -9.875 -30.469 -19.156 1 87.19 327 SER B O 1
ATOM 5745 N N . ILE B 1 328 ? -11.797 -31.625 -18.891 1 90.38 328 ILE B N 1
ATOM 5746 C CA . ILE B 1 328 ? -12.344 -30.75 -17.859 1 90.38 328 ILE B CA 1
ATOM 5747 C C . ILE B 1 328 ? -11.406 -30.703 -16.656 1 90.38 328 ILE B C 1
ATOM 5749 O O . ILE B 1 328 ? -11.25 -29.656 -16.031 1 90.38 328 ILE B O 1
ATOM 5753 N N . ASP B 1 329 ? -10.688 -31.781 -16.359 1 87.44 329 ASP B N 1
ATOM 5754 C CA . ASP B 1 329 ? -9.836 -31.906 -15.188 1 87.44 329 ASP B CA 1
ATOM 5755 C C . ASP B 1 329 ? -8.562 -31.078 -15.336 1 87.44 329 ASP B C 1
ATOM 5757 O O . ASP B 1 329 ? -7.914 -30.734 -14.344 1 87.44 329 ASP B O 1
ATOM 5761 N N . ASN B 1 330 ? -8.234 -30.719 -16.578 1 85.44 330 ASN B N 1
ATOM 5762 C CA . ASN B 1 330 ? -7.059 -29.906 -16.828 1 85.44 330 ASN B CA 1
ATOM 5763 C C . ASN B 1 330 ? -7.344 -28.422 -16.578 1 85.44 330 ASN B C 1
ATOM 5765 O O . ASN B 1 330 ? -6.418 -27.625 -16.406 1 85.44 330 ASN B O 1
ATOM 5769 N N . LEU B 1 331 ? -8.625 -28.109 -16.5 1 89.38 331 LEU B N 1
ATOM 5770 C CA . LEU B 1 331 ? -8.969 -26.703 -16.375 1 89.38 331 LEU B CA 1
ATOM 5771 C C . LEU B 1 331 ? -9.672 -26.422 -15.055 1 89.38 331 LEU B C 1
ATOM 5773 O O . LEU B 1 331 ? -9.562 -25.328 -14.5 1 89.38 331 LEU B O 1
ATOM 5777 N N . ALA B 1 332 ? -10.391 -27.406 -14.625 1 92.88 332 ALA B N 1
ATOM 5778 C CA . ALA B 1 332 ? -11.258 -27.125 -13.484 1 92.88 332 ALA B CA 1
ATOM 5779 C C . ALA B 1 332 ? -10.953 -28.078 -12.328 1 92.88 332 ALA B C 1
ATOM 5781 O O . ALA B 1 332 ? -10.656 -29.25 -12.539 1 92.88 332 ALA B O 1
ATOM 5782 N N . ASN B 1 333 ? -10.984 -27.562 -11.156 1 92.5 333 ASN B N 1
ATOM 5783 C CA . ASN B 1 333 ? -10.883 -28.281 -9.891 1 92.5 333 ASN B CA 1
ATOM 5784 C C . ASN B 1 333 ? -11.977 -27.859 -8.914 1 92.5 333 ASN B C 1
ATOM 5786 O O . ASN B 1 333 ? -11.867 -26.812 -8.273 1 92.5 333 ASN B O 1
ATOM 5790 N N . TRP B 1 334 ? -13.008 -28.734 -8.789 1 94.62 334 TRP B N 1
ATOM 5791 C CA . TRP B 1 334 ? -14.203 -28.375 -8.055 1 94.62 334 TRP B CA 1
ATOM 5792 C C . TRP B 1 334 ? -13.953 -28.422 -6.547 1 94.62 334 TRP B C 1
ATOM 5794 O O . TRP B 1 334 ? -14.484 -27.594 -5.797 1 94.62 334 TRP B O 1
ATOM 5804 N N . GLU B 1 335 ? -13.18 -29.375 -6.141 1 91.62 335 GLU B N 1
ATOM 5805 C CA . GLU B 1 335 ? -12.844 -29.469 -4.723 1 91.62 335 GLU B CA 1
ATOM 5806 C C . GLU B 1 335 ? -12.086 -28.234 -4.258 1 91.62 335 GLU B C 1
ATOM 5808 O O . GLU B 1 335 ? -12.281 -27.766 -3.133 1 91.62 335 GLU B O 1
ATOM 5813 N N . PHE B 1 336 ? -11.266 -27.781 -5.133 1 91.94 336 PHE B N 1
ATOM 5814 C CA . PHE B 1 336 ? -10.523 -26.562 -4.836 1 91.94 336 PHE B CA 1
ATOM 5815 C C . PHE B 1 336 ? -11.469 -25.391 -4.66 1 91.94 336 PHE B C 1
ATOM 5817 O O . PHE B 1 336 ? -11.336 -24.609 -3.711 1 91.94 336 PHE B O 1
ATOM 5824 N N . LEU B 1 337 ? -12.461 -25.172 -5.543 1 95.12 337 LEU B N 1
ATOM 5825 C CA . LEU B 1 337 ? -13.414 -24.078 -5.434 1 95.12 337 LEU B CA 1
ATOM 5826 C C . LEU B 1 337 ? -14.219 -24.172 -4.137 1 95.12 337 LEU B C 1
ATOM 5828 O O . LEU B 1 337 ? -14.453 -23.156 -3.471 1 95.12 337 LEU B O 1
ATOM 5832 N N . ASP B 1 338 ? -14.625 -25.453 -3.844 1 95.75 338 ASP B N 1
ATOM 5833 C CA . ASP B 1 338 ? -15.375 -25.656 -2.607 1 95.75 338 ASP B CA 1
ATOM 5834 C C . ASP B 1 338 ? -14.547 -25.25 -1.391 1 95.75 338 ASP B C 1
ATOM 5836 O O . ASP B 1 338 ? -15.055 -24.609 -0.471 1 95.75 338 ASP B O 1
ATOM 5840 N N . ALA B 1 339 ? -13.305 -25.625 -1.426 1 91.62 339 ALA B N 1
ATOM 5841 C CA . ALA B 1 339 ? -12.422 -25.281 -0.313 1 91.62 339 ALA B CA 1
ATOM 5842 C C . ALA B 1 339 ? -12.164 -23.781 -0.252 1 91.62 339 ALA B C 1
ATOM 5844 O O . ALA B 1 339 ? -12.18 -23.188 0.828 1 91.62 339 ALA B O 1
ATOM 5845 N N . LEU B 1 340 ? -11.953 -23.188 -1.373 1 94 340 LEU B N 1
ATOM 5846 C CA . LEU B 1 340 ? -11.641 -21.766 -1.479 1 94 340 LEU B CA 1
ATOM 5847 C C . LEU B 1 340 ? -12.773 -20.922 -0.923 1 94 340 LEU B C 1
ATOM 5849 O O . LEU B 1 340 ? -12.547 -20.016 -0.114 1 94 340 LEU B O 1
ATOM 5853 N N . PHE B 1 341 ? -14.016 -21.188 -1.275 1 96.62 341 PHE B N 1
ATOM 5854 C CA . PHE B 1 341 ? -15.164 -20.359 -0.93 1 96.62 341 PHE B CA 1
ATOM 5855 C C . PHE B 1 341 ? -15.68 -20.719 0.462 1 96.62 341 PHE B C 1
ATOM 5857 O O . PHE B 1 341 ? -16.703 -20.172 0.908 1 96.62 341 PHE B O 1
ATOM 5864 N N . ARG B 1 342 ? -14.961 -21.672 1.114 1 93.88 342 ARG B N 1
ATOM 5865 C CA . ARG B 1 342 ? -15.289 -22.031 2.49 1 93.88 342 ARG B CA 1
ATOM 5866 C C . ARG B 1 342 ? -14.062 -21.906 3.393 1 93.88 342 ARG B C 1
ATOM 5868 O O . ARG B 1 342 ? -14.031 -22.484 4.484 1 93.88 342 ARG B O 1
ATOM 5875 N N . PHE B 1 343 ? -13.117 -21.203 2.865 1 89.81 343 PHE B N 1
ATOM 5876 C CA . PHE B 1 343 ? -11.875 -21.062 3.615 1 89.81 343 PHE B CA 1
ATOM 5877 C C . PHE B 1 343 ? -12.148 -20.531 5.02 1 89.81 343 PHE B C 1
ATOM 5879 O O . PHE B 1 343 ? -12.898 -19.578 5.191 1 89.81 343 PHE B O 1
ATOM 5886 N N . PRO B 1 344 ? -11.539 -21.047 6.047 1 83.94 344 PRO B N 1
ATOM 5887 C CA . PRO B 1 344 ? -11.961 -20.797 7.426 1 83.94 344 PRO B CA 1
ATOM 5888 C C . PRO B 1 344 ? -11.352 -19.531 8.008 1 83.94 344 PRO B C 1
ATOM 5890 O O . PRO B 1 344 ? -11.82 -19.031 9.031 1 83.94 344 PRO B O 1
ATOM 5893 N N . LEU B 1 345 ? -10.305 -19.031 7.43 1 85.12 345 LEU B N 1
ATOM 5894 C CA . LEU B 1 345 ? -9.609 -17.891 8.016 1 85.12 345 LEU B CA 1
ATOM 5895 C C . LEU B 1 345 ? -9.305 -16.844 6.961 1 85.12 345 LEU B C 1
ATOM 5897 O O . LEU B 1 345 ? -9.102 -17.156 5.789 1 85.12 345 LEU B O 1
ATOM 5901 N N . LYS B 1 346 ? -9.336 -15.562 7.445 1 88 346 LYS B N 1
ATOM 5902 C CA . LYS B 1 346 ? -8.922 -14.477 6.559 1 88 346 LYS B CA 1
ATOM 5903 C C . LYS B 1 346 ? -7.418 -14.523 6.301 1 88 346 LYS B C 1
ATOM 5905 O O . LYS B 1 346 ? -6.621 -14.578 7.242 1 88 346 LYS B O 1
ATOM 5910 N N . LEU B 1 347 ? -7.105 -14.672 5.129 1 91.06 347 LEU B N 1
ATOM 5911 C CA . LEU B 1 347 ? -5.711 -14.688 4.699 1 91.06 347 LEU B CA 1
ATOM 5912 C C . LEU B 1 347 ? -5.387 -13.453 3.869 1 91.06 347 LEU B C 1
ATOM 5914 O O . LEU B 1 347 ? -5.332 -13.523 2.639 1 91.06 347 LEU B O 1
ATOM 5918 N N . LEU B 1 348 ? -5.199 -12.336 4.562 1 93.06 348 LEU B N 1
ATOM 5919 C CA . LEU B 1 348 ? -4.914 -11.039 3.945 1 93.06 348 LEU B CA 1
ATOM 5920 C C . LEU B 1 348 ? -3.506 -10.57 4.289 1 93.06 348 LEU B C 1
ATOM 5922 O O . LEU B 1 348 ? -3.115 -10.578 5.461 1 93.06 348 LEU B O 1
ATOM 5926 N N . GLY B 1 349 ? -2.793 -10.203 3.209 1 93.38 349 GLY B N 1
ATOM 5927 C CA . GLY B 1 349 ? -1.412 -9.797 3.414 1 93.38 349 GLY B CA 1
ATOM 5928 C C . GLY B 1 349 ? -1.212 -8.297 3.33 1 93.38 349 GLY B C 1
ATOM 5929 O O . GLY B 1 349 ? -2.053 -7.586 2.781 1 93.38 349 GLY B O 1
ATOM 5930 N N . SER B 1 350 ? -0.076 -7.875 3.945 1 93.19 350 SER B N 1
ATOM 5931 C CA . SER B 1 350 ? 0.339 -6.48 3.822 1 93.19 350 SER B CA 1
ATOM 5932 C C . SER B 1 350 ? 1.205 -6.27 2.586 1 93.19 350 SER B C 1
ATOM 5934 O O . SER B 1 350 ? 2.057 -7.102 2.268 1 93.19 350 SER B O 1
ATOM 5936 N N . ARG B 1 351 ? 1.043 -5.125 1.922 1 93.31 351 ARG B N 1
ATOM 5937 C CA . ARG B 1 351 ? 1.857 -4.754 0.77 1 93.31 351 ARG B CA 1
ATOM 5938 C C . ARG B 1 351 ? 2.816 -3.621 1.122 1 93.31 351 ARG B C 1
ATOM 5940 O O . ARG B 1 351 ? 3.51 -3.094 0.249 1 93.31 351 ARG B O 1
ATOM 5947 N N . ASP B 1 352 ? 2.885 -3.238 2.357 1 91.56 352 ASP B N 1
ATOM 5948 C CA . ASP B 1 352 ? 3.641 -2.061 2.771 1 91.56 352 ASP B CA 1
ATOM 5949 C C . ASP B 1 352 ? 5.105 -2.176 2.359 1 91.56 352 ASP B C 1
ATOM 5951 O O . ASP B 1 352 ? 5.691 -1.216 1.854 1 91.56 352 ASP B O 1
ATOM 5955 N N . LYS B 1 353 ? 5.715 -3.33 2.531 1 90.81 353 LYS B N 1
ATOM 5956 C CA . LYS B 1 353 ? 7.141 -3.512 2.27 1 90.81 353 LYS B CA 1
ATOM 5957 C C . LYS B 1 353 ? 7.465 -3.258 0.8 1 90.81 353 LYS B C 1
ATOM 5959 O O . LYS B 1 353 ? 8.359 -2.467 0.484 1 90.81 353 LYS B O 1
ATOM 5964 N N . VAL B 1 354 ? 6.758 -3.908 -0.078 1 93.25 354 VAL B N 1
ATOM 5965 C CA . VAL B 1 354 ? 7.055 -3.795 -1.502 1 93.25 354 VAL B CA 1
ATOM 5966 C C . VAL B 1 354 ? 6.703 -2.391 -1.993 1 93.25 354 VAL B C 1
ATOM 5968 O O . VAL B 1 354 ? 7.406 -1.827 -2.834 1 93.25 354 VAL B O 1
ATOM 5971 N N . ASP B 1 355 ? 5.641 -1.82 -1.504 1 91.5 355 ASP B N 1
ATOM 5972 C CA . ASP B 1 355 ? 5.246 -0.471 -1.898 1 91.5 355 ASP B CA 1
ATOM 5973 C C . ASP B 1 355 ? 6.309 0.55 -1.494 1 91.5 355 ASP B C 1
ATOM 5975 O O . ASP B 1 355 ? 6.656 1.437 -2.277 1 91.5 355 ASP B O 1
ATOM 5979 N N . ARG B 1 356 ? 6.793 0.459 -0.316 1 90.62 356 ARG B N 1
ATOM 5980 C CA . ARG B 1 356 ? 7.793 1.388 0.198 1 90.62 356 ARG B CA 1
ATOM 5981 C C . ARG B 1 356 ? 9.086 1.3 -0.605 1 90.62 356 ARG B C 1
ATOM 5983 O O . ARG B 1 356 ? 9.812 2.289 -0.737 1 90.62 356 ARG B O 1
ATOM 5990 N N . LEU B 1 357 ? 9.352 0.106 -1.154 1 89.62 357 LEU B N 1
ATOM 5991 C CA . LEU B 1 357 ? 10.586 -0.103 -1.899 1 89.62 357 LEU B CA 1
ATOM 5992 C C . LEU B 1 357 ? 10.406 0.277 -3.365 1 89.62 357 LEU B C 1
ATOM 5994 O O . LEU B 1 357 ? 11.352 0.182 -4.156 1 89.62 357 LEU B O 1
ATOM 5998 N N . GLY B 1 358 ? 9.18 0.594 -3.756 1 87.44 358 GLY B N 1
ATOM 5999 C CA . GLY B 1 358 ? 9 1.225 -5.055 1 87.44 358 GLY B CA 1
ATOM 6000 C C . GLY B 1 358 ? 8.359 0.309 -6.078 1 87.44 358 GLY B C 1
ATOM 6001 O O . GLY B 1 358 ? 8.258 0.662 -7.258 1 87.44 358 GLY B O 1
ATOM 6002 N N . PHE B 1 359 ? 7.965 -0.937 -5.637 1 93 359 PHE B N 1
ATOM 6003 C CA . PHE B 1 359 ? 7.203 -1.75 -6.578 1 93 359 PHE B CA 1
ATOM 6004 C C . PHE B 1 359 ? 5.812 -1.169 -6.793 1 93 359 PHE B C 1
ATOM 6006 O O . PHE B 1 359 ? 4.996 -1.141 -5.867 1 93 359 PHE B O 1
ATOM 6013 N N . GLY B 1 360 ? 5.391 -0.796 -7.996 1 86.94 360 GLY B N 1
ATOM 6014 C CA . GLY B 1 360 ? 4.223 0.052 -8.18 1 86.94 360 GLY B CA 1
ATOM 6015 C C . GLY B 1 360 ? 3.051 -0.675 -8.812 1 86.94 360 GLY B C 1
ATOM 6016 O O . GLY B 1 360 ? 1.936 -0.151 -8.852 1 86.94 360 GLY B O 1
ATOM 6017 N N . ALA B 1 361 ? 3.242 -1.906 -9.281 1 91.75 361 ALA B N 1
ATOM 6018 C CA . ALA B 1 361 ? 2.156 -2.578 -9.992 1 91.75 361 ALA B CA 1
ATOM 6019 C C . ALA B 1 361 ? 1.01 -2.918 -9.047 1 91.75 361 ALA B C 1
ATOM 6021 O O . ALA B 1 361 ? 1.236 -3.416 -7.941 1 91.75 361 ALA B O 1
ATOM 6022 N N . ARG B 1 362 ? -0.25 -2.637 -9.414 1 92.12 362 ARG B N 1
ATOM 6023 C CA . ARG B 1 362 ? -1.472 -2.953 -8.68 1 92.12 362 ARG B CA 1
ATOM 6024 C C . ARG B 1 362 ? -2.619 -3.262 -9.641 1 92.12 362 ARG B C 1
ATOM 6026 O O . ARG B 1 362 ? -2.684 -2.709 -10.734 1 92.12 362 ARG B O 1
ATOM 6033 N N . TYR B 1 363 ? -3.479 -4.152 -9.172 1 94.88 363 TYR B N 1
ATOM 6034 C CA . TYR B 1 363 ? -4.672 -4.492 -9.945 1 94.88 363 TYR B CA 1
ATOM 6035 C C . TYR B 1 363 ? -5.891 -4.609 -9.039 1 94.88 363 TYR B C 1
ATOM 6037 O O . TYR B 1 363 ? -5.809 -5.18 -7.945 1 94.88 363 TYR B O 1
ATOM 6045 N N . LYS B 1 364 ? -7.008 -3.965 -9.5 1 94.94 364 LYS B N 1
ATOM 6046 C CA . LYS B 1 364 ? -8.266 -4.391 -8.898 1 94.94 364 LYS B CA 1
ATOM 6047 C C . LYS B 1 364 ? -8.586 -5.84 -9.25 1 94.94 364 LYS B C 1
ATOM 6049 O O . LYS B 1 364 ? -8.516 -6.23 -10.422 1 94.94 364 LYS B O 1
ATOM 6054 N N . THR B 1 365 ? -8.914 -6.617 -8.273 1 96.62 365 THR B N 1
ATOM 6055 C CA . THR B 1 365 ? -9.094 -8.055 -8.477 1 96.62 365 THR B CA 1
ATOM 6056 C C . THR B 1 365 ? -10.188 -8.32 -9.508 1 96.62 365 THR B C 1
ATOM 6058 O O . THR B 1 365 ? -10.047 -9.211 -10.352 1 96.62 365 THR B O 1
ATOM 6061 N N . LEU B 1 366 ? -11.258 -7.559 -9.508 1 97.38 366 LEU B N 1
ATOM 6062 C CA . LEU B 1 366 ? -12.305 -7.707 -10.508 1 97.38 366 LEU B CA 1
ATOM 6063 C C . LEU B 1 366 ? -11.75 -7.508 -11.914 1 97.38 366 LEU B C 1
ATOM 6065 O O . LEU B 1 366 ? -12.016 -8.305 -12.812 1 97.38 366 LEU B O 1
ATOM 6069 N N . ASN B 1 367 ? -10.961 -6.484 -12.062 1 97.62 367 ASN B N 1
ATOM 6070 C CA . ASN B 1 367 ? -10.367 -6.215 -13.367 1 97.62 367 ASN B CA 1
ATOM 6071 C C . ASN B 1 367 ? -9.461 -7.355 -13.82 1 97.62 367 ASN B C 1
ATOM 6073 O O . ASN B 1 367 ? -9.414 -7.688 -15.008 1 97.62 367 ASN B O 1
ATOM 6077 N N . SER B 1 368 ? -8.734 -7.895 -12.867 1 97.75 368 SER B N 1
ATOM 6078 C CA . SER B 1 368 ? -7.902 -9.055 -13.18 1 97.75 368 SER B CA 1
ATOM 6079 C C . SER B 1 368 ? -8.742 -10.211 -13.703 1 97.75 368 SER B C 1
ATOM 6081 O O . SER B 1 368 ? -8.422 -10.812 -14.727 1 97.75 368 SER B O 1
ATOM 6083 N N . ILE B 1 369 ? -9.82 -10.477 -13.016 1 98.12 369 ILE B N 1
ATOM 6084 C CA . ILE B 1 369 ? -10.68 -11.594 -13.383 1 98.12 369 ILE B CA 1
ATOM 6085 C C . ILE B 1 369 ? -11.242 -11.375 -14.781 1 98.12 369 ILE B C 1
ATOM 6087 O O . ILE B 1 369 ? -11.188 -12.273 -15.633 1 98.12 369 ILE B O 1
ATOM 6091 N N . LEU B 1 370 ? -11.727 -10.203 -15.062 1 98.56 370 LEU B N 1
ATOM 6092 C CA . LEU B 1 370 ? -12.297 -9.898 -16.375 1 98.56 370 LEU B CA 1
ATOM 6093 C C . LEU B 1 370 ? -11.242 -10 -17.453 1 98.56 370 LEU B C 1
ATOM 6095 O O . LEU B 1 370 ? -11.508 -10.531 -18.547 1 98.56 370 LEU B O 1
ATOM 6099 N N . TYR B 1 371 ? -10.078 -9.539 -17.141 1 98.12 371 TYR B N 1
ATOM 6100 C CA . TYR B 1 371 ? -8.961 -9.617 -18.078 1 98.12 371 TYR B CA 1
ATOM 6101 C C . TYR B 1 371 ? -8.641 -11.062 -18.422 1 98.12 371 TYR B C 1
ATOM 6103 O O . TYR B 1 371 ? -8.477 -11.406 -19.609 1 98.12 371 TYR B O 1
ATOM 6111 N N . TRP B 1 372 ? -8.547 -11.891 -17.469 1 97.56 372 TRP B N 1
ATOM 6112 C CA . TRP B 1 372 ? -8.117 -13.266 -17.719 1 97.56 372 TRP B CA 1
ATOM 6113 C C . TRP B 1 372 ? -9.234 -14.078 -18.359 1 97.56 372 TRP B C 1
ATOM 6115 O O . TRP B 1 372 ? -8.969 -15.039 -19.094 1 97.56 372 TRP B O 1
ATOM 6125 N N . ILE B 1 373 ? -10.492 -13.719 -18.141 1 98.06 373 ILE B N 1
ATOM 6126 C CA . ILE B 1 373 ? -11.578 -14.344 -18.891 1 98.06 373 ILE B CA 1
ATOM 6127 C C . ILE B 1 373 ? -11.383 -14.07 -20.391 1 98.06 373 ILE B C 1
ATOM 6129 O O . I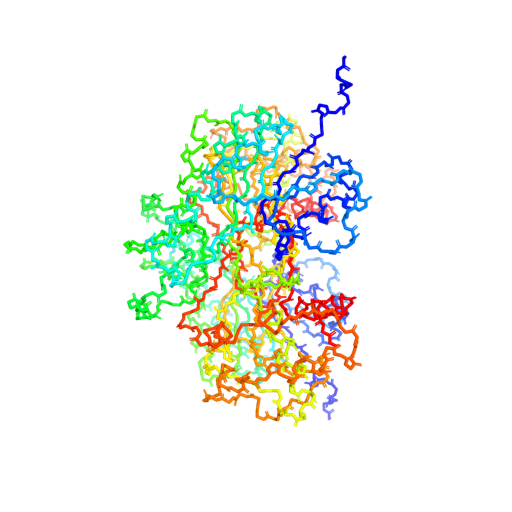LE B 1 373 ? -11.484 -14.992 -21.203 1 98.06 373 ILE B O 1
ATOM 6133 N N . ASP B 1 374 ? -11.094 -12.867 -20.703 1 98 374 ASP B N 1
ATOM 6134 C CA . ASP B 1 374 ? -10.867 -12.5 -22.094 1 98 374 ASP B CA 1
ATOM 6135 C C . ASP B 1 374 ? -9.664 -13.258 -22.672 1 98 374 ASP B C 1
ATOM 6137 O O . ASP B 1 374 ? -9.719 -13.742 -23.812 1 98 374 ASP B O 1
ATOM 6141 N N . CYS B 1 375 ? -8.641 -13.352 -21.922 1 95.88 375 CYS B N 1
ATOM 6142 C CA . CYS B 1 375 ? -7.449 -14.062 -22.375 1 95.88 375 CYS B CA 1
ATOM 6143 C C . CYS B 1 375 ? -7.766 -15.531 -22.656 1 95.88 375 CYS B C 1
ATOM 6145 O O . CYS B 1 375 ? -7.359 -16.062 -23.688 1 95.88 375 CYS B O 1
ATOM 6147 N N . MET B 1 376 ? -8.445 -16.141 -21.766 1 95.31 376 MET B N 1
ATOM 6148 C CA . MET B 1 376 ? -8.781 -17.562 -21.922 1 95.31 376 MET B CA 1
ATOM 6149 C C . MET B 1 376 ? -9.688 -17.766 -23.141 1 95.31 376 MET B C 1
ATOM 6151 O O . MET B 1 376 ? -9.586 -18.781 -23.828 1 95.31 376 MET B O 1
ATOM 6155 N N . ARG B 1 377 ? -10.539 -16.828 -23.422 1 96.31 377 ARG B N 1
ATOM 6156 C CA . ARG B 1 377 ? -11.359 -16.875 -24.625 1 96.31 377 ARG B CA 1
ATOM 6157 C C . ARG B 1 377 ? -10.5 -16.766 -25.875 1 96.31 377 ARG B C 1
ATOM 6159 O O . ARG B 1 377 ? -10.672 -17.547 -26.828 1 96.31 377 ARG B O 1
ATOM 6166 N N . ASP B 1 378 ? -9.602 -15.859 -25.828 1 94.81 378 ASP B N 1
ATOM 6167 C CA . ASP B 1 378 ? -8.703 -15.664 -26.953 1 94.81 378 ASP B CA 1
ATOM 6168 C C . ASP B 1 378 ? -7.867 -16.906 -27.219 1 94.81 378 ASP B C 1
ATOM 6170 O O . ASP B 1 378 ? -7.535 -17.203 -28.375 1 94.81 378 ASP B O 1
ATOM 6174 N N . GLU B 1 379 ? -7.59 -17.609 -26.188 1 92.12 379 GLU B N 1
ATOM 6175 C CA . GLU B 1 379 ? -6.793 -18.828 -26.297 1 92.12 379 GLU B CA 1
ATOM 6176 C C . GLU B 1 379 ? -7.668 -20.031 -26.641 1 92.12 379 GLU B C 1
ATOM 6178 O O . GLU B 1 379 ? -7.168 -21.156 -26.766 1 92.12 379 GLU B O 1
ATOM 6183 N N . LYS B 1 380 ? -8.977 -19.766 -26.703 1 94.75 380 LYS B N 1
ATOM 6184 C CA . LYS B 1 380 ? -9.969 -20.781 -27.047 1 94.75 380 LYS B CA 1
ATOM 6185 C C . LYS B 1 380 ? -10.023 -21.875 -25.984 1 94.75 380 LYS B C 1
ATOM 6187 O O . LYS B 1 380 ? -10.219 -23.062 -26.297 1 94.75 380 LYS B O 1
ATOM 6192 N N . LEU B 1 381 ? -9.75 -21.484 -24.797 1 93.69 381 LEU B N 1
ATOM 6193 C CA . LEU B 1 381 ? -9.875 -22.422 -23.672 1 93.69 381 LEU B CA 1
ATOM 6194 C C . LEU B 1 381 ? -11.312 -22.484 -23.172 1 93.69 381 LEU B C 1
ATOM 6196 O O . LEU B 1 381 ? -11.734 -23.5 -22.625 1 93.69 381 LEU B O 1
ATOM 6200 N N . ILE B 1 382 ? -11.969 -21.422 -23.344 1 95.69 382 ILE B N 1
ATOM 6201 C CA . ILE B 1 382 ? -13.375 -21.328 -22.953 1 95.69 382 ILE B CA 1
ATOM 6202 C C . ILE B 1 382 ? -14.164 -20.609 -24.062 1 95.69 382 ILE B C 1
ATOM 6204 O O . ILE B 1 382 ? -13.578 -19.984 -24.938 1 95.69 382 ILE B O 1
ATOM 6208 N N . PRO B 1 383 ? -15.484 -20.828 -24.062 1 96.44 383 PRO B N 1
ATOM 6209 C CA . PRO B 1 383 ? -16.281 -20.188 -25.094 1 96.44 383 PRO B CA 1
ATOM 6210 C C . PRO B 1 383 ? -16.359 -18.672 -24.906 1 96.44 383 PRO B C 1
ATOM 6212 O O . PRO B 1 383 ? -16.203 -18.172 -23.797 1 96.44 383 PRO B O 1
#

Organism: Arachis hypogaea (NCBI:txid3818)

Nearest PDB structures (foldseek):
  5mlh-assembly1_A  TM=9.181E-01  e=2.203E-40  Plantago major
  5mlr-assembly1_A-2  TM=9.183E-01  e=1.234E-39  Plantago major
  5dcy-assembly2_B-2  TM=9.343E-01  e=2.675E-38  Catharanthus roseus
  5df1-assembly1_A  TM=9.199E-01  e=1.325E-37  Catharanthus roseus
  5dcy-assembly1_A-3  TM=9.212E-01  e=2.451E-37  Catharanthus roseus

Radius of gyration: 29.83 Å; Cα contacts (8 Å, |Δi|>4): 1428; chains: 2; bounding box: 76×81×63 Å

Secondary structure (DSSP, 8-state):
---GGGTT-EEEEEETTTSHHHHHHHHHHHH-GGGTTEEEEEEESS----TTGGG-TTEEEEE--TT-HHHHHHHHTT-----EEEE------SSSSSHHHHHHHHHHHHHHHHHHGGG-TT--EEEEE--GGGG--SSS-----TTSS---PBPTTSPPPTT---HHHHHHHHHHHHHTTS--EEEEEEESEEE---SS-TT-HHHHHHHHHHHHHHHT----EES-HHHHHS--B-EEEHHHHHHHHHHHHHT-GGG-STTEEEEEE-------HHHHHHHHHHHHT-PPPS--EETT--HHHHTTT-HHHHHHHHHHHT-----HHHH--HHHHHHHTT-SS-B-B--HHHHHTT------HHHHHHHHHHHHHHTTS--/---GGGTT-EEEEEETTTSHHHHHHHHHHHH-GGGTTEEEEEEESS----TTGGG-TTEEEEE--TT-HHHHHHHHTT-----EEEE------SSSSSHHHHHHHHHHHHHHHHHHGGG-TT--EEEEE--GGGG--SSS-----TTSS---PBPTTSPPPTT---HHHHHHHHHHHHHTTS--EEEEEEESEEE---SS-TT-HHHHHHHHHHHHHHHT----EES-HHHHHS--B-EEEHHHHHHHHHHHHHT-GGG-STTEEEEEE-------HHHHHHHHHHHHT-PPPS--EETT--HHHHTTT-HHHHHHHHHHHT-----HHHH--HHHHHHHTT-SS-B-B--HHHHHTT------HHHHHHHHHHHHHHTTS--